Protein AF-0000000078754300 (afdb_homodimer)

pLDDT: mean 91.27, std 9.44, range [47.88, 98.75]

Secondary structure (DSSP, 8-state):
-EEEEEEE-SSS--TT---TTGGGSGGGHHHHHHHHHHHHTT-EEEEEEESS-SHHHHHHHHHH--SEEEEE---BTTBGGGHHHHHHHHHHTT--BSSS-HHHHHHHHSHHHHHHHHTTSS-B---EEEE-TT------TTPPSSEEEEESS--TTTT--GGGEE-SHHHHHHHHHHHHHHH-S-EEEEE---SEEEEEEEEESSSEEEPPPEEEEESSS-TTS-----HHHHH-HHHHHHHTEEEEE--S--HHHHHHHHHHHHHHHHHTT--EEEEEEEEE-TT--EEEEEEESS---STTSHHHHHHHHTT--HHHHHHHHHHHHHH---/-EEEEEEE-SSS--TT---TTGGGSGGGHHHHHHHHHHHHTT-EEEEEEESS-SHHHHHHHHHH--SEEEEE---BTTBGGGHHHHHHHHHHTT--BSSS-HHHHHHHHSHHHHHHHHTTSS-B---EEEE-TT------TTPPSSEEEEESS--TTTT--GGGEE-SHHHHHHHHHHHHHHH-S-EEEEE---SEEEEEEEEESSSEEEPPPEEEEESSS-TTS-----HHHHH-HHHHHHHTEEEEE--S--HHHHHHHHHHHHHHHHHTT--EEEEEEEEE-TT--EEEEEEESS---STTSHHHHHHHHTT--HHHHHHHHHHHHHH---

Foldseek 3Di:
DEEEEEAEDPDDQDPVNDCPVVCPDPVNQLVVQLCVLCVVVPYHYHYDYAEADCVSVLVCCVPVVGQEYADHYQDYNNHRLCSLVVQVVCVVSVHFYFFWHSQLSNQQLFQVSLCVLCVPDPAAAFDKDKAFQPRLPDDPPPHDDFKFKAFRRDDLQVLGDLLRGDGDSVSNSVSQNVCCVPVVGMMMIGHDDDAWKKKWKWFAAPDIDIFFIKTKDFDQADPPGDDDDHNCLRPPPVVCVVRVIDIDGDPDDDPVLVVVVRVSVVVSCVSSRIHGMKMWIWGQHPVSDIHTHGIGRNDRLRCPDDNNVRCVVVVQHSSNSSVSRRVRRSPDDD/DEEEEEAEDPDDQDPVNDCPVVCPDPVNQLVVQLCVLCVVVPYHYDYDYAEADCVVVLVCCVPVVGQEYADHYQDYNNHRLCVLVVQVVCVVSPHFYFFWHSQLSNQQLFQVSLCVLCVPDPAAAFDKDKAFQPRLPDDPPVHDDFKFKAFRRDDLQVLGDLLRGDGDSVSNSVSQNVCCVPVVGMMMIGHDDDAWKKKWKWFAAPDIDIFFIKTKDFDQADPVGDDDDHNCLRPPPVVCVVRVIDIDGDPDDDPVLRVVVSVSLVVSCVSSRIHGMKMWIWGQHPVSDIHTHGIGRNDRLRCPDDNNVRCVVVVQHSSNSSVSRRVRRSPDDD

Nearest PDB structures (foldseek):
  8evv-assembly2_D  TM=8.212E-01  e=8.063E-22  Pseudomonas aeruginosa PAO1
  8evv-assembly1_C  TM=7.917E-01  e=4.969E-22  Pseudomonas aeruginosa PAO1
  1ehi-assembly1_B  TM=7.468E-01  e=5.975E-23  Leuconostoc mesenteroides
  8evv-assembly2_B  TM=8.020E-01  e=4.954E-21  Pseudomonas aeruginosa PAO1
  8evv-assembly1_A  TM=7.473E-01  e=5.608E-22  Pseudomonas aeruginosa PAO1

Structure (mmCIF, N/CA/C/O backbone):
data_AF-0000000078754300-model_v1
#
loop_
_entity.id
_entity.type
_entity.pdbx_description
1 polymer 'D-alanine--D-alanine ligase domain protein'
#
loop_
_atom_site.group_PDB
_atom_site.id
_atom_site.type_symbol
_atom_site.label_atom_id
_atom_site.label_alt_id
_atom_site.label_comp_id
_atom_site.label_asym_id
_atom_site.label_entity_id
_atom_site.label_seq_id
_atom_site.pdbx_PDB_ins_code
_atom_site.Cartn_x
_atom_site.Cartn_y
_atom_site.Cartn_z
_atom_site.occupancy
_atom_site.B_iso_or_equiv
_atom_site.auth_seq_id
_atom_site.auth_comp_id
_atom_site.auth_asym_id
_atom_site.auth_atom_id
_atom_site.pdbx_PDB_model_num
ATOM 1 N N . MET A 1 1 ? -10.852 -25.344 11.32 1 97 1 MET A N 1
ATOM 2 C CA . MET A 1 1 ? -11.031 -23.906 11.156 1 97 1 MET A CA 1
ATOM 3 C C . MET A 1 1 ? -12.055 -23.625 10.062 1 97 1 MET A C 1
ATOM 5 O O . MET A 1 1 ? -12.234 -24.422 9.141 1 97 1 MET A O 1
ATOM 9 N N . ARG A 1 2 ? -12.773 -22.594 10.211 1 98.38 2 ARG A N 1
ATOM 10 C CA . ARG A 1 2 ? -13.562 -22.047 9.109 1 98.38 2 ARG A CA 1
ATOM 11 C C . ARG A 1 2 ? -12.695 -21.203 8.18 1 98.38 2 ARG A C 1
ATOM 13 O O . ARG A 1 2 ? -12.086 -20.219 8.609 1 98.38 2 ARG A O 1
ATOM 20 N N . VAL A 1 3 ? -12.648 -21.641 6.926 1 98.75 3 VAL A N 1
ATOM 21 C CA . VAL A 1 3 ? -11.836 -20.938 5.941 1 98.75 3 VAL A CA 1
ATOM 22 C C . VAL A 1 3 ? -12.734 -20.344 4.863 1 98.75 3 VAL A C 1
ATOM 24 O O . VAL A 1 3 ? -13.414 -21.062 4.141 1 98.75 3 VAL A O 1
ATOM 27 N N . LEU A 1 4 ? -12.742 -19.047 4.758 1 98.5 4 LEU A N 1
ATOM 28 C CA . LEU A 1 4 ? -13.469 -18.391 3.68 1 98.5 4 LEU A CA 1
ATOM 29 C C . LEU A 1 4 ? -12.625 -18.312 2.412 1 98.5 4 LEU A C 1
ATOM 31 O O . LEU A 1 4 ? -11.539 -17.734 2.418 1 98.5 4 LEU A O 1
ATOM 35 N N . VAL A 1 5 ? -13.078 -18.953 1.384 1 97.44 5 VAL A N 1
ATOM 36 C CA . VAL A 1 5 ? -12.43 -18.844 0.08 1 97.44 5 VAL A CA 1
ATOM 37 C C . VAL A 1 5 ? -13.062 -17.719 -0.72 1 97.44 5 VAL A C 1
ATOM 39 O O . VAL A 1 5 ? -14.172 -17.859 -1.241 1 97.44 5 VAL A O 1
ATOM 42 N N . ALA A 1 6 ? -12.359 -16.594 -0.814 1 96.69 6 ALA A N 1
ATOM 43 C CA . ALA A 1 6 ? -12.828 -15.438 -1.584 1 96.69 6 ALA A CA 1
ATOM 44 C C . ALA A 1 6 ? -12.25 -15.453 -2.996 1 96.69 6 ALA A C 1
ATOM 46 O O . ALA A 1 6 ? -11.031 -15.57 -3.172 1 96.69 6 ALA A O 1
ATOM 47 N N . PHE A 1 7 ? -13.086 -15.359 -3.99 1 93.56 7 PHE A N 1
ATOM 48 C CA . PHE A 1 7 ? -12.602 -15.508 -5.359 1 93.56 7 PHE A CA 1
ATOM 49 C C . PHE A 1 7 ? -13.352 -14.57 -6.301 1 93.56 7 PHE A C 1
ATOM 51 O O . PHE A 1 7 ? -14.414 -14.047 -5.949 1 93.56 7 PHE A O 1
ATOM 58 N N . ASP A 1 8 ? -12.734 -14.305 -7.508 1 88.94 8 ASP A N 1
ATOM 59 C CA . ASP A 1 8 ? -13.352 -13.469 -8.531 1 88.94 8 ASP A CA 1
ATOM 60 C C . ASP A 1 8 ? -14.562 -14.156 -9.148 1 88.94 8 ASP A C 1
ATOM 62 O O . ASP A 1 8 ? -14.508 -15.344 -9.477 1 88.94 8 ASP A O 1
ATOM 66 N N . PHE A 1 9 ? -15.625 -13.469 -9.234 1 75.44 9 PHE A N 1
ATOM 67 C CA . PHE A 1 9 ? -16.812 -14.023 -9.875 1 75.44 9 PHE A CA 1
ATOM 68 C C . PHE A 1 9 ? -17.172 -13.234 -11.125 1 75.44 9 PHE A C 1
ATOM 70 O O . PHE A 1 9 ? -17.219 -12 -11.094 1 75.44 9 PHE A O 1
ATOM 77 N N . PRO A 1 10 ? -17.062 -14.023 -12.195 1 62.69 10 PRO A N 1
ATOM 78 C CA . PRO A 1 10 ? -17.219 -13.344 -13.484 1 62.69 10 PRO A CA 1
ATOM 79 C C . PRO A 1 10 ? -18.609 -12.727 -13.664 1 62.69 10 PRO A C 1
ATOM 81 O O . PRO A 1 10 ? -18.797 -11.875 -14.531 1 62.69 10 PRO A O 1
ATOM 84 N N . THR A 1 11 ? -19.562 -13.305 -13.086 1 57.53 11 THR A N 1
ATOM 85 C CA . THR A 1 11 ? -20.922 -12.797 -13.25 1 57.53 11 THR A CA 1
ATOM 86 C C . THR A 1 11 ? -21.547 -12.5 -11.898 1 57.53 11 THR A C 1
ATOM 88 O O . THR A 1 11 ? -20.984 -12.844 -10.852 1 57.53 11 THR A O 1
ATOM 91 N N . ALA A 1 12 ? -22.641 -11.766 -12.039 1 54.41 12 ALA A N 1
ATOM 92 C CA . ALA A 1 12 ? -23.375 -11.445 -10.82 1 54.41 12 ALA A CA 1
ATOM 93 C C . ALA A 1 12 ? -23.625 -12.703 -9.992 1 54.41 12 ALA A C 1
ATOM 95 O O . ALA A 1 12 ? -23.844 -13.789 -10.539 1 54.41 12 ALA A O 1
ATOM 96 N N . LEU A 1 13 ? -23.297 -12.648 -8.719 1 55.66 13 LEU A N 1
ATOM 97 C CA . LEU A 1 13 ? -23.438 -13.734 -7.75 1 55.66 13 LEU A CA 1
ATOM 98 C C . LEU A 1 13 ? -24.719 -14.516 -8 1 55.66 13 LEU A C 1
ATOM 100 O O . LEU A 1 13 ? -25.766 -13.93 -8.266 1 55.66 13 LEU A O 1
ATOM 104 N N . PRO A 1 14 ? -24.641 -15.828 -8.117 1 53.88 14 PRO A N 1
ATOM 105 C CA . PRO A 1 14 ? -25.922 -16.547 -8.125 1 53.88 14 PRO A CA 1
ATOM 106 C C . PRO A 1 14 ? -26.781 -16.234 -6.906 1 53.88 14 PRO A C 1
ATOM 108 O O . PRO A 1 14 ? -26.25 -15.953 -5.828 1 53.88 14 PRO A O 1
ATOM 111 N N . LYS A 1 15 ? -28.016 -15.836 -7.184 1 53.75 15 LYS A N 1
ATOM 112 C CA . LYS A 1 15 ? -28.969 -15.398 -6.172 1 53.75 15 LYS A CA 1
ATOM 113 C C . LYS A 1 15 ? -28.938 -16.312 -4.953 1 53.75 15 LYS A C 1
ATOM 115 O O . LYS A 1 15 ? -29.125 -15.859 -3.824 1 53.75 15 LYS A O 1
ATOM 120 N N . ASN A 1 16 ? -28.641 -17.578 -5.113 1 48.78 16 ASN A N 1
ATOM 121 C CA . ASN A 1 16 ? -28.75 -18.484 -3.982 1 48.78 16 ASN A CA 1
ATOM 122 C C . ASN A 1 16 ? -27.391 -18.766 -3.359 1 48.78 16 ASN A C 1
ATOM 124 O O . ASN A 1 16 ? -27.281 -19.562 -2.422 1 48.78 16 ASN A O 1
ATOM 128 N N . GLY A 1 17 ? -26.359 -18.109 -3.824 1 55.56 17 GLY A N 1
ATOM 129 C CA . GLY A 1 17 ? -25.047 -18.328 -3.25 1 55.56 17 GLY A CA 1
ATOM 130 C C . GLY A 1 17 ? -24.469 -19.688 -3.602 1 55.56 17 GLY A C 1
ATOM 131 O O . GLY A 1 17 ? -23.438 -20.094 -3.047 1 55.56 17 GLY A O 1
ATOM 132 N N . ASP A 1 18 ? -25.109 -20.438 -4.363 1 59.78 18 ASP A N 1
ATOM 133 C CA . ASP A 1 18 ? -24.656 -21.781 -4.738 1 59.78 18 ASP A CA 1
ATOM 134 C C . ASP A 1 18 ? -23.672 -21.719 -5.91 1 59.78 18 ASP A C 1
ATOM 136 O O . ASP A 1 18 ? -24.062 -21.344 -7.023 1 59.78 18 ASP A O 1
ATOM 140 N N . TYR A 1 19 ? -22.406 -21.984 -5.582 1 63.97 19 TYR A N 1
ATOM 141 C CA . TYR A 1 19 ? -21.328 -21.875 -6.574 1 63.97 19 TYR A CA 1
ATOM 142 C C . TYR A 1 19 ? -21.078 -23.234 -7.238 1 63.97 19 TYR A C 1
ATOM 144 O O . TYR A 1 19 ? -20.234 -23.328 -8.125 1 63.97 19 TYR A O 1
ATOM 152 N N . ARG A 1 20 ? -21.922 -24.281 -7.004 1 62.94 20 ARG A N 1
ATOM 153 C CA . ARG A 1 20 ? -21.609 -25.656 -7.367 1 62.94 20 ARG A CA 1
ATOM 154 C C . ARG A 1 20 ? -21.547 -25.828 -8.883 1 62.94 20 ARG A C 1
ATOM 156 O O . ARG A 1 20 ? -20.672 -26.516 -9.398 1 62.94 20 ARG A O 1
ATOM 163 N N . SER A 1 21 ? -22.359 -25.156 -9.516 1 59.97 21 SER A N 1
ATOM 164 C CA . SER A 1 21 ? -22.391 -25.344 -10.961 1 59.97 21 SER A CA 1
ATOM 165 C C . SER A 1 21 ? -21.234 -24.609 -11.633 1 59.97 21 SER A C 1
ATOM 167 O O . SER A 1 21 ? -20.766 -25.016 -12.695 1 59.97 21 SER A O 1
ATOM 169 N N . LEU A 1 22 ? -20.734 -23.625 -10.969 1 64.38 22 LEU A N 1
ATOM 170 C CA . LEU A 1 22 ? -19.688 -22.812 -11.562 1 64.38 22 LEU A CA 1
ATOM 171 C C . LEU A 1 22 ? -18.312 -23.438 -11.328 1 64.38 22 LEU A C 1
ATOM 173 O O . LEU A 1 22 ? -17.406 -23.281 -12.156 1 64.38 22 LEU A O 1
ATOM 177 N N . LEU A 1 23 ? -18.234 -24.203 -10.414 1 69.25 23 LEU A N 1
ATOM 178 C CA . LEU A 1 23 ? -16.953 -24.781 -10 1 69.25 23 LEU A CA 1
ATOM 179 C C . LEU A 1 23 ? -16.484 -25.828 -10.992 1 69.25 23 LEU A C 1
ATOM 181 O O . LEU A 1 23 ? -15.312 -26.203 -11 1 69.25 23 LEU A O 1
ATOM 185 N N . HIS A 1 24 ? -17.328 -26.094 -11.867 1 64.06 24 HIS A N 1
ATOM 186 C CA . HIS A 1 24 ? -16.953 -27.141 -12.812 1 64.06 24 HIS A CA 1
ATOM 187 C C . HIS A 1 24 ? -16.375 -26.547 -14.094 1 64.06 24 HIS A C 1
ATOM 189 O O . HIS A 1 24 ? -15.766 -27.266 -14.898 1 64.06 24 HIS A O 1
ATOM 195 N N . ALA A 1 25 ? -16.531 -25.234 -14.172 1 65.56 25 ALA A N 1
ATOM 196 C CA . ALA A 1 25 ? -15.93 -24.594 -15.336 1 65.56 25 ALA A CA 1
ATOM 197 C C . ALA A 1 25 ? -14.43 -24.375 -15.133 1 65.56 25 ALA A C 1
ATOM 199 O O . ALA A 1 25 ? -13.969 -24.219 -14 1 65.56 25 ALA A O 1
ATOM 200 N N . GLU A 1 26 ? -13.672 -24.5 -16.25 1 65.06 26 GLU A N 1
ATOM 201 C CA . GLU A 1 26 ? -12.211 -24.438 -16.234 1 65.06 26 GLU A CA 1
ATOM 202 C C . GLU A 1 26 ? -11.742 -23.141 -15.547 1 65.06 26 GLU A C 1
ATOM 204 O O . GLU A 1 26 ? -10.719 -23.141 -14.852 1 65.06 26 GLU A O 1
ATOM 209 N N . ASP A 1 27 ? -12.5 -22.156 -15.688 1 69.06 27 ASP A N 1
ATOM 210 C CA . ASP A 1 27 ? -12.125 -20.859 -15.164 1 69.06 27 ASP A CA 1
ATOM 211 C C . ASP A 1 27 ? -12.156 -20.844 -13.633 1 69.06 27 ASP A C 1
ATOM 213 O O . ASP A 1 27 ? -11.547 -19.984 -13 1 69.06 27 ASP A O 1
ATOM 217 N N . TRP A 1 28 ? -12.734 -22.016 -13.133 1 80.75 28 TRP A N 1
ATOM 218 C CA . TRP A 1 28 ? -12.906 -22.016 -11.688 1 80.75 28 TRP A CA 1
ATOM 219 C C . TRP A 1 28 ? -12.023 -23.094 -11.039 1 80.75 28 TRP A C 1
ATOM 221 O O . TRP A 1 28 ? -12.188 -23.406 -9.859 1 80.75 28 TRP A O 1
ATOM 231 N N . ARG A 1 29 ? -11.148 -23.594 -11.766 1 85 29 ARG A N 1
ATOM 232 C CA . ARG A 1 29 ? -10.273 -24.672 -11.328 1 85 29 ARG A CA 1
ATOM 233 C C . ARG A 1 29 ? -9.5 -24.281 -10.078 1 85 29 ARG A C 1
ATOM 235 O O . ARG A 1 29 ? -9.43 -25.062 -9.117 1 85 29 ARG A O 1
ATOM 242 N N . PRO A 1 30 ? -8.914 -23.078 -10.039 1 89.5 30 PRO A N 1
ATOM 243 C CA . PRO A 1 30 ? -8.172 -22.734 -8.82 1 89.5 30 PRO A CA 1
ATOM 244 C C . PRO A 1 30 ? -9.055 -22.719 -7.574 1 89.5 30 PRO A C 1
ATOM 246 O O . PRO A 1 30 ? -8.648 -23.234 -6.527 1 89.5 30 PRO A O 1
ATOM 249 N N . THR A 1 31 ? -10.234 -22.172 -7.695 1 92.31 31 THR A N 1
ATOM 250 C CA . THR A 1 31 ? -11.164 -22.094 -6.574 1 92.31 31 THR A CA 1
ATOM 251 C C . THR A 1 31 ? -11.562 -23.484 -6.105 1 92.31 31 THR A C 1
ATOM 253 O O . THR A 1 31 ? -11.547 -23.781 -4.906 1 92.31 31 THR A O 1
ATOM 256 N N . ARG A 1 32 ? -11.898 -24.344 -7.051 1 92.38 32 ARG A N 1
ATOM 257 C CA . ARG A 1 32 ? -12.289 -25.719 -6.734 1 92.38 32 ARG A CA 1
ATOM 258 C C . ARG A 1 32 ? -11.141 -26.469 -6.059 1 92.38 32 ARG A C 1
ATOM 260 O O . ARG A 1 32 ? -11.344 -27.141 -5.047 1 92.38 32 ARG A O 1
ATOM 267 N N . ASN A 1 33 ? -9.945 -26.359 -6.633 1 96.06 33 ASN A N 1
ATOM 268 C CA . ASN A 1 33 ? -8.781 -27.047 -6.082 1 96.06 33 ASN A CA 1
ATOM 269 C C . ASN A 1 33 ? -8.516 -26.625 -4.641 1 96.06 33 ASN A C 1
ATOM 271 O O . ASN A 1 33 ? -8.266 -27.469 -3.777 1 96.06 33 ASN A O 1
ATOM 275 N N . VAL A 1 34 ? -8.602 -25.359 -4.348 1 97.31 34 VAL A N 1
ATOM 276 C CA . VAL A 1 34 ? -8.344 -24.828 -3.016 1 97.31 34 VAL A CA 1
ATOM 277 C C . VAL A 1 34 ? -9.43 -25.297 -2.049 1 97.31 34 VAL A C 1
ATOM 279 O O . VAL A 1 34 ? -9.133 -25.766 -0.949 1 97.31 34 VAL A O 1
ATOM 282 N N . MET A 1 35 ? -10.664 -25.156 -2.471 1 95.81 35 MET A N 1
ATOM 283 C CA . MET A 1 35 ? -11.789 -25.578 -1.637 1 95.81 35 MET A CA 1
ATOM 284 C C . MET A 1 35 ? -11.672 -27.047 -1.248 1 95.81 35 MET A C 1
ATOM 286 O O . MET A 1 35 ? -11.844 -27.391 -0.08 1 95.81 35 MET A O 1
ATOM 290 N N . GLU A 1 36 ? -11.391 -27.875 -2.227 1 96.94 36 GLU A N 1
ATOM 291 C CA . GLU A 1 36 ? -11.281 -29.312 -1.982 1 96.94 36 GLU A CA 1
ATOM 292 C C . GLU A 1 36 ? -10.117 -29.641 -1.048 1 96.94 36 GLU A C 1
ATOM 294 O O . GLU A 1 36 ? -10.234 -30.5 -0.171 1 96.94 36 GLU A O 1
ATOM 299 N N . ALA A 1 37 ? -8.984 -28.984 -1.273 1 98.44 37 ALA A N 1
ATOM 300 C CA . ALA A 1 37 ? -7.832 -29.188 -0.4 1 98.44 37 ALA A CA 1
ATOM 301 C C . ALA A 1 37 ? -8.164 -28.797 1.04 1 98.44 37 ALA A C 1
ATOM 303 O O . ALA A 1 37 ? -7.797 -29.516 1.979 1 98.44 37 ALA A O 1
ATOM 304 N N . ILE A 1 38 ? -8.828 -27.641 1.258 1 98.56 38 ILE A N 1
ATOM 305 C CA . ILE A 1 38 ? -9.219 -27.172 2.58 1 98.56 38 ILE A CA 1
ATOM 306 C C . ILE A 1 38 ? -10.109 -28.219 3.26 1 98.56 38 ILE A C 1
ATOM 308 O O . ILE A 1 38 ? -9.922 -28.516 4.441 1 98.56 38 ILE A O 1
ATOM 312 N N . ALA A 1 39 ? -11.016 -28.781 2.488 1 98.06 39 ALA A N 1
ATOM 313 C CA . ALA A 1 39 ? -11.898 -29.812 3.016 1 98.06 39 ALA A CA 1
ATOM 314 C C . ALA A 1 39 ? -11.125 -31.078 3.383 1 98.06 39 ALA A C 1
ATOM 316 O O . ALA A 1 39 ? -11.344 -31.656 4.445 1 98.06 39 ALA A O 1
ATOM 317 N N . ARG A 1 40 ? -10.242 -31.484 2.498 1 98.38 40 ARG A N 1
ATOM 318 C CA . ARG A 1 40 ? -9.453 -32.688 2.74 1 98.38 40 ARG A CA 1
ATOM 319 C C . ARG A 1 40 ? -8.586 -32.531 3.98 1 98.38 40 ARG A C 1
ATOM 321 O O . ARG A 1 40 ? -8.305 -33.531 4.676 1 98.38 40 ARG A O 1
ATOM 328 N N . LEU A 1 41 ? -8.203 -31.344 4.32 1 98.56 41 LEU A N 1
ATOM 329 C CA . LEU A 1 41 ? -7.359 -31.047 5.469 1 98.56 41 LEU A CA 1
ATOM 330 C C . LEU A 1 41 ? -8.18 -31.016 6.758 1 98.56 41 LEU A C 1
ATOM 332 O O . LEU A 1 41 ? -7.625 -30.875 7.848 1 98.56 41 LEU A O 1
ATOM 336 N N . GLY A 1 42 ? -9.484 -31.094 6.613 1 98.38 42 GLY A N 1
ATOM 337 C CA . GLY A 1 42 ? -10.359 -31.156 7.777 1 98.38 42 GLY A CA 1
ATOM 338 C C . GLY A 1 42 ? -10.914 -29.812 8.172 1 98.38 42 GLY A C 1
ATOM 339 O O . GLY A 1 42 ? -11.562 -29.672 9.219 1 98.38 42 GLY A O 1
ATOM 340 N N . HIS A 1 43 ? -10.688 -28.781 7.387 1 98.56 43 HIS A N 1
ATOM 341 C CA . HIS A 1 43 ? -11.273 -27.469 7.633 1 98.56 43 HIS A CA 1
ATOM 342 C C . HIS A 1 43 ? -12.648 -27.344 6.977 1 98.56 43 HIS A C 1
ATOM 344 O O . HIS A 1 43 ? -13.07 -28.234 6.242 1 98.56 43 HIS A O 1
ATOM 350 N N . GLU A 1 44 ? -13.383 -26.281 7.281 1 98.19 44 GLU A N 1
ATOM 351 C CA . GLU A 1 44 ? -14.688 -25.969 6.684 1 98.19 44 GLU A CA 1
ATOM 352 C C . GLU A 1 44 ? -14.578 -24.844 5.672 1 98.19 44 GLU A C 1
ATOM 354 O O . GLU A 1 44 ? -14.516 -23.672 6.047 1 98.19 44 GLU A O 1
ATOM 359 N N . PRO A 1 45 ? -14.625 -25.172 4.441 1 97.31 45 PRO A N 1
ATOM 360 C CA . PRO A 1 45 ? -14.578 -24.109 3.432 1 97.31 45 PRO A CA 1
ATOM 361 C C . PRO A 1 45 ? -15.906 -23.375 3.285 1 97.31 45 PRO A C 1
ATOM 363 O O . PRO A 1 45 ? -16.969 -24.016 3.25 1 97.31 45 PRO A O 1
ATOM 366 N N . ILE A 1 46 ? -15.883 -22.062 3.268 1 95.81 46 ILE A N 1
ATOM 367 C CA . ILE A 1 46 ? -16.984 -21.156 2.936 1 95.81 46 ILE A CA 1
ATOM 368 C C . ILE A 1 46 ? -16.656 -20.406 1.646 1 95.81 46 ILE A C 1
ATOM 370 O O . ILE A 1 46 ? -15.602 -19.797 1.524 1 95.81 46 ILE A O 1
ATOM 374 N N . LEU A 1 47 ? -17.531 -20.516 0.697 1 93.38 47 LEU A N 1
ATOM 375 C CA . LEU A 1 47 ? -17.266 -19.891 -0.592 1 93.38 47 LEU A CA 1
ATOM 376 C C . LEU A 1 47 ? -17.953 -18.531 -0.682 1 93.38 47 LEU A C 1
ATOM 378 O O . LEU A 1 47 ? -19.094 -18.375 -0.245 1 93.38 47 LEU A O 1
ATOM 382 N N . GLN A 1 48 ? -17.203 -17.531 -1.156 1 93.81 48 GLN A N 1
ATOM 383 C CA . GLN A 1 48 ? -17.766 -16.203 -1.407 1 93.81 48 GLN A CA 1
ATOM 384 C C . GLN A 1 48 ? -17.156 -15.57 -2.652 1 93.81 48 GLN A C 1
ATOM 386 O O . GLN A 1 48 ? -15.992 -15.164 -2.637 1 93.81 48 GLN A O 1
ATOM 391 N N . GLY A 1 49 ? -17.969 -15.492 -3.674 1 91.5 49 GLY A N 1
ATOM 392 C CA . GLY A 1 49 ? -17.547 -14.781 -4.871 1 91.5 49 GLY A CA 1
ATOM 393 C C . GLY A 1 49 ? -17.719 -13.281 -4.77 1 91.5 49 GLY A C 1
ATOM 394 O O . GLY A 1 49 ? -18.625 -12.797 -4.086 1 91.5 49 GLY A O 1
ATOM 395 N N . VAL A 1 50 ? -16.812 -12.516 -5.441 1 92.75 50 VAL A N 1
ATOM 396 C CA . VAL A 1 50 ? -16.891 -11.055 -5.512 1 92.75 50 VAL A CA 1
ATOM 397 C C . VAL A 1 50 ? -16.844 -10.609 -6.973 1 92.75 50 VAL A C 1
ATOM 399 O O . VAL A 1 50 ? -16.016 -11.086 -7.746 1 92.75 50 VAL A O 1
ATOM 402 N N . TYR A 1 51 ? -17.672 -9.758 -7.344 1 89.94 51 TYR A N 1
ATOM 403 C CA . TYR A 1 51 ? -17.672 -9.203 -8.695 1 89.94 51 TYR A CA 1
ATOM 404 C C . TYR A 1 51 ? -17.672 -7.68 -8.656 1 89.94 51 TYR A C 1
ATOM 406 O O . TYR A 1 51 ? -16.609 -7.051 -8.734 1 89.94 51 TYR A O 1
ATOM 414 N N . ASP A 1 52 ? -18.797 -7.066 -8.219 1 91.19 52 ASP A N 1
ATOM 415 C CA . ASP A 1 52 ? -18.859 -5.609 -8.266 1 91.19 52 ASP A CA 1
ATOM 416 C C . ASP A 1 52 ? -19.469 -5.039 -6.98 1 91.19 52 ASP A C 1
ATOM 418 O O . ASP A 1 52 ? -19.781 -3.85 -6.914 1 91.19 52 ASP A O 1
ATOM 422 N N . ASP A 1 53 ? -19.641 -5.926 -6 1 93.56 53 ASP A N 1
ATOM 423 C CA . ASP A 1 53 ? -20.203 -5.527 -4.715 1 93.56 53 ASP A CA 1
ATOM 424 C C . ASP A 1 53 ? -19.5 -6.234 -3.561 1 93.56 53 ASP A C 1
ATOM 426 O O . ASP A 1 53 ? -19.453 -7.469 -3.521 1 93.56 53 ASP A O 1
ATOM 430 N N . ILE A 1 54 ? -19.016 -5.461 -2.617 1 94.75 54 ILE A N 1
ATOM 431 C CA . ILE A 1 54 ? -18.234 -6.043 -1.528 1 94.75 54 ILE A CA 1
ATOM 432 C C . ILE A 1 54 ? -19.172 -6.418 -0.376 1 94.75 54 ILE A C 1
ATOM 434 O O . ILE A 1 54 ? -18.75 -7.109 0.559 1 94.75 54 ILE A O 1
ATOM 438 N N . LEU A 1 55 ? -20.406 -6.004 -0.362 1 94.44 55 LEU A N 1
ATOM 439 C CA . LEU A 1 55 ? -21.297 -6.148 0.786 1 94.44 55 LEU A CA 1
ATOM 440 C C . LEU A 1 55 ? -21.5 -7.621 1.125 1 94.44 55 LEU A C 1
ATOM 442 O O . LEU A 1 55 ? -21.469 -8.008 2.297 1 94.44 55 LEU A O 1
ATOM 446 N N . PRO A 1 56 ? -21.781 -8.5 0.072 1 93.69 56 PRO A N 1
ATOM 447 C CA . PRO A 1 56 ? -21.922 -9.914 0.415 1 93.69 56 PRO A CA 1
ATOM 448 C C . PRO A 1 56 ? -20.703 -10.477 1.121 1 93.69 56 PRO A C 1
ATOM 450 O O . PRO A 1 56 ? -20.828 -11.281 2.049 1 93.69 56 PRO A O 1
ATOM 453 N N . LEU A 1 57 ? -19.516 -10.078 0.683 1 95.69 57 LEU A N 1
ATOM 454 C CA . LEU A 1 57 ? -18.281 -10.516 1.317 1 95.69 57 LEU A CA 1
ATOM 455 C C . LEU A 1 57 ? -18.203 -10.031 2.762 1 95.69 57 LEU A C 1
ATOM 457 O O . LEU A 1 57 ? -17.875 -10.805 3.664 1 95.69 57 LEU A O 1
ATOM 461 N N . VAL A 1 58 ? -18.5 -8.758 2.996 1 96.5 58 VAL A N 1
ATOM 462 C CA . VAL A 1 58 ? -18.469 -8.156 4.324 1 96.5 58 VAL A CA 1
ATOM 463 C C . VAL A 1 58 ? -19.453 -8.883 5.242 1 96.5 58 VAL A C 1
ATOM 465 O O . VAL A 1 58 ? -19.109 -9.234 6.375 1 96.5 58 VAL A O 1
ATOM 468 N N . PHE A 1 59 ? -20.641 -9.148 4.715 1 95.12 59 PHE A N 1
ATOM 469 C CA . PHE A 1 59 ? -21.672 -9.797 5.512 1 95.12 59 PHE A CA 1
ATOM 470 C C . PHE A 1 59 ? -21.297 -11.234 5.836 1 95.12 59 PHE A C 1
ATOM 472 O O . PHE A 1 59 ? -21.516 -11.711 6.949 1 95.12 59 PHE A O 1
ATOM 479 N N . THR A 1 60 ? -20.75 -11.93 4.867 1 95.88 60 THR A N 1
ATOM 480 C CA . THR A 1 60 ? -20.328 -13.305 5.105 1 95.88 60 THR A CA 1
ATOM 481 C C . THR A 1 60 ? -19.266 -13.352 6.203 1 95.88 60 THR A C 1
ATOM 483 O O . THR A 1 60 ? -19.312 -14.211 7.09 1 95.88 60 THR A O 1
ATOM 486 N N . ILE A 1 61 ? -18.312 -12.414 6.199 1 97.44 61 ILE A N 1
ATOM 487 C CA . ILE A 1 61 ? -17.234 -12.391 7.18 1 97.44 61 ILE A CA 1
ATOM 488 C C . ILE A 1 61 ? -17.812 -12.086 8.562 1 97.44 61 ILE A C 1
ATOM 490 O O . ILE A 1 61 ? -17.438 -12.734 9.547 1 97.44 61 ILE A O 1
ATOM 494 N N . LYS A 1 62 ? -18.719 -11.188 8.633 1 95.5 62 LYS A N 1
ATOM 495 C CA . LYS A 1 62 ? -19.281 -10.781 9.914 1 95.5 62 LYS A CA 1
ATOM 496 C C . LYS A 1 62 ? -20.172 -11.883 10.492 1 95.5 62 LYS A C 1
ATOM 498 O O . LYS A 1 62 ? -20.219 -12.086 11.703 1 95.5 62 LYS A O 1
ATOM 503 N N . ARG A 1 63 ? -20.875 -12.531 9.656 1 95.88 63 ARG A N 1
ATOM 504 C CA . ARG A 1 63 ? -21.844 -13.531 10.094 1 95.88 63 ARG A CA 1
ATOM 505 C C . ARG A 1 63 ? -21.172 -14.859 10.398 1 95.88 63 ARG A C 1
ATOM 507 O O . ARG A 1 63 ? -21.438 -15.484 11.422 1 95.88 63 ARG A O 1
ATOM 514 N N . LYS A 1 64 ? -20.297 -15.297 9.477 1 97.12 64 LYS A N 1
ATOM 515 C CA . LYS A 1 64 ? -19.703 -16.625 9.586 1 97.12 64 LYS A CA 1
ATOM 516 C C . LYS A 1 64 ? -18.422 -16.594 10.422 1 97.12 64 LYS A C 1
ATOM 518 O O . LYS A 1 64 ? -17.969 -17.625 10.898 1 97.12 64 LYS A O 1
ATOM 523 N N . LYS A 1 65 ? -17.812 -15.422 10.562 1 97.5 65 LYS A N 1
ATOM 524 C CA . LYS A 1 65 ? -16.625 -15.219 11.383 1 97.5 65 LYS A CA 1
ATOM 525 C C . LYS A 1 65 ? -15.539 -16.234 11.047 1 97.5 65 LYS A C 1
ATOM 527 O O . LYS A 1 65 ? -15.055 -16.953 11.93 1 97.5 65 LYS A O 1
ATOM 532 N N . PRO A 1 66 ? -15.188 -16.328 9.781 1 98.44 66 PRO A N 1
ATOM 533 C CA . PRO A 1 66 ? -14.117 -17.266 9.43 1 98.44 66 PRO A CA 1
ATOM 534 C C . PRO A 1 66 ? -12.828 -17.016 10.211 1 98.44 66 PRO A C 1
ATOM 536 O O . PRO A 1 66 ? -12.547 -15.875 10.594 1 98.44 66 PRO A O 1
ATOM 539 N N . ASP A 1 67 ? -12.078 -18.094 10.43 1 98.25 67 ASP A N 1
ATOM 540 C CA . ASP A 1 67 ? -10.789 -17.984 11.094 1 98.25 67 ASP A CA 1
ATOM 541 C C . ASP A 1 67 ? -9.75 -17.344 10.188 1 98.25 67 ASP A C 1
ATOM 543 O O . ASP A 1 67 ? -8.797 -16.719 10.664 1 98.25 67 ASP A O 1
ATOM 547 N N . ILE A 1 68 ? -9.961 -17.5 8.883 1 98.62 68 ILE A N 1
ATOM 548 C CA . ILE A 1 68 ? -9.031 -16.953 7.902 1 98.62 68 ILE A CA 1
ATOM 549 C C . ILE A 1 68 ? -9.703 -16.906 6.531 1 98.62 68 ILE A C 1
ATOM 551 O O . ILE A 1 68 ? -10.617 -17.672 6.25 1 98.62 68 ILE A O 1
ATOM 555 N N . VAL A 1 69 ? -9.289 -15.961 5.742 1 98.69 69 VAL A N 1
ATOM 556 C CA . VAL A 1 69 ? -9.695 -15.883 4.344 1 98.69 69 VAL A CA 1
ATOM 557 C C . VAL A 1 69 ? -8.586 -16.438 3.449 1 98.69 69 VAL A C 1
ATOM 559 O O . VAL A 1 69 ? -7.43 -16 3.553 1 98.69 69 VAL A O 1
ATOM 562 N N . PHE A 1 70 ? -8.883 -17.422 2.656 1 98.62 70 PHE A N 1
ATOM 563 C CA . PHE A 1 70 ? -8.008 -17.75 1.532 1 98.62 70 PHE A CA 1
ATOM 564 C C . PHE A 1 70 ? -8.273 -16.812 0.354 1 98.62 70 PHE A C 1
ATOM 566 O O . PHE A 1 70 ? -9.281 -16.969 -0.349 1 98.62 70 PHE A O 1
ATOM 573 N N . ASN A 1 71 ? -7.371 -15.891 0.128 1 98.12 71 ASN A N 1
ATOM 574 C CA . ASN A 1 71 ? -7.582 -14.789 -0.804 1 98.12 71 ASN A CA 1
ATOM 575 C C . ASN A 1 71 ? -7.211 -15.18 -2.23 1 98.12 71 ASN A C 1
ATOM 577 O O . ASN A 1 71 ? -6.027 -15.281 -2.562 1 98.12 71 ASN A O 1
ATOM 581 N N . LEU A 1 72 ? -8.234 -15.375 -3.084 1 96.56 72 LEU A N 1
ATOM 582 C CA . LEU A 1 72 ? -8.039 -15.633 -4.508 1 96.56 72 LEU A CA 1
ATOM 583 C C . LEU A 1 72 ? -8.5 -14.445 -5.344 1 96.56 72 LEU A C 1
ATOM 585 O O . LEU A 1 72 ? -8.625 -14.555 -6.566 1 96.56 72 LEU A O 1
ATOM 589 N N . LEU A 1 73 ? -8.758 -13.32 -4.66 1 95.62 73 LEU A N 1
ATOM 590 C CA . LEU A 1 73 ? -9.281 -12.156 -5.355 1 95.62 73 LEU A CA 1
ATOM 591 C C . LEU A 1 73 ? -8.172 -11.43 -6.113 1 95.62 73 LEU A C 1
ATOM 593 O O . LEU A 1 73 ? -7.133 -11.109 -5.539 1 95.62 73 LEU A O 1
ATOM 597 N N . GLU A 1 74 ? -8.438 -11.148 -7.379 1 91.56 74 GLU A N 1
ATOM 598 C CA . GLU A 1 74 ? -7.469 -10.438 -8.211 1 91.56 74 GLU A CA 1
ATOM 599 C C . GLU A 1 74 ? -8.102 -9.219 -8.875 1 91.56 74 GLU A C 1
ATOM 601 O O . GLU A 1 74 ? -7.398 -8.375 -9.43 1 91.56 74 GLU A O 1
ATOM 606 N N . SER A 1 75 ? -9.438 -9.18 -8.797 1 89.19 75 SER A N 1
ATOM 607 C CA . SER A 1 75 ? -10.102 -8.109 -9.531 1 89.19 75 SER A CA 1
ATOM 608 C C . SER A 1 75 ? -11.414 -7.719 -8.867 1 89.19 75 SER A C 1
ATOM 610 O O . SER A 1 75 ? -11.992 -8.5 -8.109 1 89.19 75 SER A O 1
ATOM 612 N N . PHE A 1 76 ? -11.867 -6.574 -9.07 1 91.12 76 PHE A N 1
ATOM 613 C CA . PHE A 1 76 ? -13.164 -5.996 -8.734 1 91.12 76 PHE A CA 1
ATOM 614 C C . PHE A 1 76 ? -13.711 -5.195 -9.906 1 91.12 76 PHE A C 1
ATOM 616 O O . PHE A 1 76 ? -13.016 -4.348 -10.469 1 91.12 76 PHE A O 1
ATOM 623 N N . ARG A 1 77 ? -14.883 -5.551 -10.391 1 88.19 77 ARG A N 1
ATOM 624 C CA . ARG A 1 77 ? -15.461 -4.961 -11.594 1 88.19 77 ARG A CA 1
ATOM 625 C C . ARG A 1 77 ? -14.562 -5.188 -12.805 1 88.19 77 ARG A C 1
ATOM 627 O O . ARG A 1 77 ? -14.3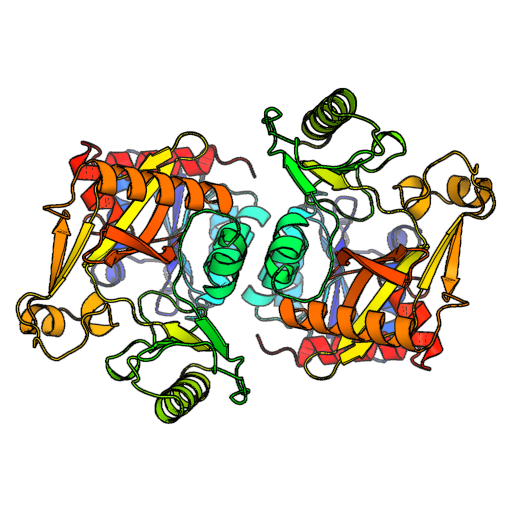98 -4.301 -13.648 1 88.19 77 ARG A O 1
ATOM 634 N N . GLN A 1 78 ? -13.852 -6.344 -12.727 1 81.06 78 GLN A N 1
ATOM 635 C CA . GLN A 1 78 ? -12.977 -6.801 -13.805 1 81.06 78 GLN A CA 1
ATOM 636 C C . GLN A 1 78 ? -11.758 -5.895 -13.945 1 81.06 78 GLN A C 1
ATOM 638 O O . GLN A 1 78 ? -11.164 -5.809 -15.023 1 81.06 78 GLN A O 1
ATOM 643 N N . LYS A 1 79 ? -11.531 -5.168 -12.906 1 85.25 79 LYS A N 1
ATOM 644 C CA . LYS A 1 79 ? -10.344 -4.32 -12.859 1 85.25 79 LYS A CA 1
ATOM 645 C C . LYS A 1 79 ? -9.367 -4.797 -11.789 1 85.25 79 LYS A C 1
ATOM 647 O O . LYS A 1 79 ? -9.75 -5.004 -10.641 1 85.25 79 LYS A O 1
ATOM 652 N N . ARG A 1 80 ? -8.125 -4.891 -12.133 1 87.06 80 ARG A N 1
ATOM 653 C CA . ARG A 1 80 ? -7.137 -5.535 -11.281 1 87.06 80 ARG A CA 1
ATOM 654 C C . ARG A 1 80 ? -6.523 -4.539 -10.305 1 87.06 80 ARG A C 1
ATOM 656 O O . ARG A 1 80 ? -5.926 -4.934 -9.297 1 87.06 80 ARG A O 1
ATOM 663 N N . HIS A 1 81 ? -6.688 -3.281 -10.578 1 86 81 HIS A N 1
ATOM 664 C CA . HIS A 1 81 ? -6.039 -2.285 -9.734 1 86 81 HIS A CA 1
ATOM 665 C C . HIS A 1 81 ? -6.695 -2.221 -8.359 1 86 81 HIS A C 1
ATOM 667 O O . HIS A 1 81 ? -6.156 -1.604 -7.438 1 86 81 HIS A O 1
ATOM 673 N N . TYR A 1 82 ? -7.82 -2.99 -8.125 1 92.25 82 TYR A N 1
ATOM 674 C CA . TYR A 1 82 ? -8.516 -2.979 -6.844 1 92.25 82 TYR A CA 1
ATOM 675 C C . TYR A 1 82 ? -8.016 -4.102 -5.941 1 92.25 82 TYR A C 1
ATOM 677 O O . TYR A 1 82 ? -8.484 -4.254 -4.812 1 92.25 82 TYR A O 1
ATOM 685 N N . GLU A 1 83 ? -7.059 -4.863 -6.422 1 94.5 83 GLU A N 1
ATOM 686 C CA . GLU A 1 83 ? -6.594 -6.02 -5.664 1 94.5 83 GLU A CA 1
ATOM 687 C C . GLU A 1 83 ? -6.105 -5.613 -4.277 1 94.5 83 GLU A C 1
ATOM 689 O O . GLU A 1 83 ? -6.453 -6.25 -3.279 1 94.5 83 GLU A O 1
ATOM 694 N N . GLY A 1 84 ? -5.277 -4.57 -4.195 1 95.81 84 GLY A N 1
ATOM 695 C CA . GLY A 1 84 ? -4.809 -4.082 -2.908 1 95.81 84 GLY A CA 1
ATOM 696 C C . GLY A 1 84 ? -5.934 -3.641 -1.99 1 95.81 84 GLY A C 1
ATOM 697 O O . GLY A 1 84 ? -5.898 -3.902 -0.786 1 95.81 84 GLY A O 1
ATOM 698 N N . ALA A 1 85 ? -6.93 -3.004 -2.602 1 96.62 85 ALA A N 1
ATOM 699 C CA . ALA A 1 85 ? -8.078 -2.537 -1.827 1 96.62 85 ALA A CA 1
ATOM 700 C C . ALA A 1 85 ? -8.875 -3.711 -1.271 1 96.62 85 ALA A C 1
ATOM 702 O O . ALA A 1 85 ? -9.398 -3.643 -0.156 1 96.62 85 ALA A O 1
ATOM 703 N N . LEU A 1 86 ? -8.992 -4.75 -2.027 1 97.44 86 LEU A N 1
ATOM 704 C CA . LEU A 1 86 ? -9.719 -5.93 -1.571 1 97.44 86 LEU A CA 1
ATOM 705 C C . LEU A 1 86 ? -9.023 -6.566 -0.374 1 97.44 86 LEU A C 1
ATOM 707 O O . LEU A 1 86 ? -9.672 -6.922 0.611 1 97.44 86 LEU A O 1
ATOM 711 N N . ALA A 1 87 ? -7.723 -6.699 -0.459 1 97.44 87 ALA A N 1
ATOM 712 C CA . ALA A 1 87 ? -6.973 -7.215 0.683 1 97.44 87 ALA A CA 1
ATOM 713 C C . ALA A 1 87 ? -7.074 -6.27 1.877 1 97.44 87 ALA A C 1
ATOM 715 O O . ALA A 1 87 ? -7.141 -6.715 3.025 1 97.44 87 ALA A O 1
ATOM 716 N N . GLY A 1 88 ? -7 -4.988 1.59 1 97.38 88 GLY A N 1
ATOM 717 C CA . GLY A 1 88 ? -7.164 -3.994 2.641 1 97.38 88 GLY A CA 1
ATOM 718 C C . GLY A 1 88 ? -8.484 -4.121 3.381 1 97.38 88 GLY A C 1
ATOM 719 O O . GLY A 1 88 ? -8.562 -3.822 4.574 1 97.38 88 GLY A O 1
ATOM 720 N N . LEU A 1 89 ? -9.523 -4.539 2.662 1 97.88 89 LEU A N 1
ATOM 721 C CA . LEU A 1 89 ? -10.82 -4.77 3.283 1 97.88 89 LEU A CA 1
ATOM 722 C C . LEU A 1 89 ? -10.719 -5.832 4.375 1 97.88 89 LEU A C 1
ATOM 724 O O . LEU A 1 89 ? -11.336 -5.699 5.434 1 97.88 89 LEU A O 1
ATOM 728 N N . PHE A 1 90 ? -9.945 -6.906 4.141 1 97.94 90 PHE A N 1
ATOM 729 C CA . PHE A 1 90 ? -9.75 -7.93 5.16 1 97.94 90 PHE A CA 1
ATOM 730 C C . PHE A 1 90 ? -9.062 -7.348 6.391 1 97.94 90 PHE A C 1
ATOM 732 O O . PHE A 1 90 ? -9.398 -7.699 7.52 1 97.94 90 PHE A O 1
ATOM 739 N N . ASP A 1 91 ? -8.094 -6.484 6.164 1 96.62 91 ASP A N 1
ATOM 740 C CA . ASP A 1 91 ? -7.422 -5.812 7.27 1 96.62 91 ASP A CA 1
ATOM 741 C C . ASP A 1 91 ? -8.414 -5.008 8.109 1 96.62 91 ASP A C 1
ATOM 743 O O . ASP A 1 91 ? -8.383 -5.066 9.344 1 96.62 91 ASP A O 1
ATOM 747 N N . LEU A 1 92 ? -9.234 -4.258 7.406 1 96.94 92 LEU A N 1
ATOM 748 C CA . LEU A 1 92 ? -10.195 -3.393 8.094 1 96.94 92 LEU A CA 1
ATOM 749 C C . LEU A 1 92 ? -11.227 -4.219 8.844 1 96.94 92 LEU A C 1
ATOM 751 O O . LEU A 1 92 ? -11.75 -3.777 9.867 1 96.94 92 LEU A O 1
ATOM 755 N N . LEU A 1 93 ? -11.508 -5.414 8.344 1 97.06 93 LEU A N 1
ATOM 756 C CA . LEU A 1 93 ? -12.469 -6.301 8.992 1 97.06 93 LEU A CA 1
ATOM 757 C C . LEU A 1 93 ? -11.789 -7.16 10.047 1 97.06 93 LEU A C 1
ATOM 759 O O . LEU A 1 93 ? -12.445 -7.938 10.742 1 97.06 93 LEU A O 1
ATOM 763 N N . GLN A 1 94 ? -10.508 -7.008 10.125 1 94.75 94 GLN A N 1
ATOM 764 C CA . GLN A 1 94 ? -9.695 -7.676 11.148 1 94.75 94 GLN A CA 1
ATOM 765 C C . GLN A 1 94 ? -9.797 -9.195 11.016 1 94.75 94 GLN A C 1
ATOM 767 O O . GLN A 1 94 ? -10.016 -9.891 12.008 1 94.75 94 GLN A O 1
ATOM 772 N N . VAL A 1 95 ? -9.711 -9.695 9.836 1 97.12 95 VAL A N 1
ATOM 773 C CA . VAL A 1 95 ? -9.664 -11.133 9.562 1 97.12 95 VAL A CA 1
ATOM 774 C C . VAL A 1 95 ? -8.359 -11.477 8.844 1 97.12 95 VAL A C 1
ATOM 776 O O . VAL A 1 95 ? -7.984 -10.812 7.875 1 97.12 95 VAL A O 1
ATOM 779 N N . PRO A 1 96 ? -7.613 -12.445 9.336 1 97.62 96 PRO A N 1
ATOM 780 C CA . PRO A 1 96 ? -6.398 -12.844 8.625 1 97.62 96 PRO A CA 1
ATOM 781 C C . PRO A 1 96 ? -6.684 -13.375 7.227 1 97.62 96 PRO A C 1
ATOM 783 O O . PRO A 1 96 ? -7.766 -13.914 6.977 1 97.62 96 PRO A O 1
ATOM 786 N N . TYR A 1 97 ? -5.742 -13.25 6.352 1 98.44 97 TYR A N 1
ATOM 787 C CA . TYR A 1 97 ? -5.902 -13.758 4.992 1 98.44 97 TYR A CA 1
ATOM 788 C C . TYR A 1 97 ? -4.57 -14.25 4.434 1 98.44 97 TYR A C 1
ATOM 790 O O . TYR A 1 97 ? -3.508 -13.875 4.93 1 98.44 97 TYR A O 1
ATOM 798 N N . THR A 1 98 ? -4.637 -15.086 3.471 1 98.44 98 THR A N 1
ATOM 799 C CA . THR A 1 98 ? -3.441 -15.68 2.879 1 98.44 98 THR A CA 1
ATOM 800 C C . THR A 1 98 ? -2.803 -14.711 1.882 1 98.44 98 THR A C 1
ATOM 802 O O . THR A 1 98 ? -3.471 -13.82 1.354 1 98.44 98 THR A O 1
ATOM 805 N N . GLY A 1 99 ? -1.451 -14.953 1.646 1 97.62 99 GLY A N 1
ATOM 806 C CA . GLY A 1 99 ? -0.734 -14.227 0.611 1 97.62 99 GLY A CA 1
ATOM 807 C C . GLY A 1 99 ? -0.135 -12.922 1.104 1 97.62 99 GLY A C 1
ATOM 808 O O . GLY A 1 99 ? 0.214 -12.805 2.279 1 97.62 99 GLY A O 1
ATOM 809 N N . CYS A 1 100 ? 0.028 -12.062 0.222 1 97.25 100 CYS A N 1
ATOM 810 C CA . CYS A 1 100 ? 0.736 -10.82 0.489 1 97.25 100 CYS A CA 1
ATOM 811 C C . CYS A 1 100 ? -0.205 -9.766 1.069 1 97.25 100 CYS A C 1
ATOM 813 O O . CYS A 1 100 ? -1.42 -9.844 0.88 1 97.25 100 CYS A O 1
ATOM 815 N N . SER A 1 101 ? 0.356 -8.789 1.749 1 95.5 101 SER A N 1
ATOM 816 C CA . SER A 1 101 ? -0.391 -7.707 2.373 1 95.5 101 SER A CA 1
ATOM 817 C C . SER A 1 101 ? -1.009 -6.785 1.324 1 95.5 101 SER A C 1
ATOM 819 O O . SER A 1 101 ? -0.619 -6.82 0.155 1 95.5 101 SER A O 1
ATOM 821 N N . ALA A 1 102 ? -1.961 -6.004 1.795 1 95.62 102 ALA A N 1
ATOM 822 C CA . ALA A 1 102 ? -2.57 -4.992 0.938 1 95.62 102 ALA A CA 1
ATOM 823 C C . ALA A 1 102 ? -1.514 -4.062 0.35 1 95.62 102 ALA A C 1
ATOM 825 O O . ALA A 1 102 ? -1.585 -3.695 -0.825 1 95.62 102 ALA A O 1
ATOM 826 N N . GLU A 1 103 ? -0.56 -3.676 1.097 1 93.56 103 GLU A N 1
ATOM 827 C CA . GLU A 1 103 ? 0.518 -2.795 0.658 1 93.56 103 GLU A CA 1
ATOM 828 C C . GLU A 1 103 ? 1.349 -3.445 -0.445 1 93.56 103 GLU A C 1
ATOM 830 O O . GLU A 1 103 ? 1.607 -2.83 -1.48 1 93.56 103 GLU A O 1
ATOM 835 N N . ALA A 1 104 ? 1.74 -4.652 -0.217 1 94.62 104 ALA A N 1
ATOM 836 C CA . ALA A 1 104 ? 2.564 -5.371 -1.186 1 94.62 104 ALA A CA 1
ATOM 837 C C . ALA A 1 104 ? 1.81 -5.582 -2.494 1 94.62 104 ALA A C 1
ATOM 839 O O . ALA A 1 104 ? 2.387 -5.453 -3.578 1 94.62 104 ALA A O 1
ATOM 840 N N . LEU A 1 105 ? 0.544 -5.945 -2.365 1 96.19 105 LEU A N 1
ATOM 841 C CA . LEU A 1 105 ? -0.277 -6.145 -3.555 1 96.19 105 LEU A CA 1
ATOM 842 C C . LEU A 1 105 ? -0.398 -4.852 -4.355 1 96.19 105 LEU A C 1
ATOM 844 O O . LEU A 1 105 ? -0.355 -4.871 -5.586 1 96.19 105 LEU A O 1
ATOM 848 N N . THR A 1 106 ? -0.529 -3.764 -3.656 1 94.06 106 THR A N 1
ATOM 849 C CA . THR A 1 106 ? -0.655 -2.455 -4.289 1 94.06 106 THR A CA 1
ATOM 850 C C . THR A 1 106 ? 0.631 -2.082 -5.02 1 94.06 106 THR A C 1
ATOM 852 O O . THR A 1 106 ? 0.594 -1.645 -6.172 1 94.06 106 THR A O 1
ATOM 855 N N . ILE A 1 107 ? 1.709 -2.316 -4.434 1 92.38 107 ILE A N 1
ATOM 856 C CA . ILE A 1 107 ? 3.012 -1.933 -4.965 1 92.38 107 ILE A CA 1
ATOM 857 C C . ILE A 1 107 ? 3.342 -2.789 -6.184 1 92.38 107 ILE A C 1
ATOM 859 O O . ILE A 1 107 ? 3.76 -2.27 -7.223 1 92.38 107 ILE A O 1
ATOM 863 N N . CYS A 1 108 ? 3.129 -4.043 -6.062 1 94.06 108 CYS A N 1
ATOM 864 C CA . CYS A 1 108 ? 3.568 -4.973 -7.098 1 94.06 108 CYS A CA 1
ATOM 865 C C . CYS A 1 108 ? 2.654 -4.902 -8.312 1 94.06 108 CYS A C 1
ATOM 867 O O . CYS A 1 108 ? 3.021 -5.359 -9.398 1 94.06 108 CYS A O 1
ATOM 869 N N . ARG A 1 109 ? 1.507 -4.344 -8.141 1 91.44 109 ARG A N 1
ATOM 870 C CA . ARG A 1 109 ? 0.607 -4.188 -9.273 1 91.44 109 ARG A CA 1
ATOM 871 C C . ARG A 1 109 ? 1.163 -3.184 -10.281 1 91.44 109 ARG A C 1
ATOM 873 O O . ARG A 1 109 ? 0.876 -3.27 -11.477 1 91.44 109 ARG A O 1
ATOM 880 N N . ASN A 1 110 ? 1.908 -2.299 -9.812 1 91.31 110 ASN A N 1
ATOM 881 C CA . ASN A 1 110 ? 2.582 -1.312 -10.648 1 91.31 110 ASN A CA 1
ATOM 882 C C . ASN A 1 110 ? 4.012 -1.731 -10.969 1 91.31 110 ASN A C 1
ATOM 884 O O . ASN A 1 110 ? 4.91 -1.587 -10.141 1 91.31 110 ASN A O 1
ATOM 888 N N . LYS A 1 111 ? 4.234 -2.156 -12.25 1 92.06 111 LYS A N 1
ATOM 889 C CA . LYS A 1 111 ? 5.527 -2.691 -12.672 1 92.06 111 LYS A CA 1
ATOM 890 C C . LYS A 1 111 ? 6.633 -1.653 -12.5 1 92.06 111 LYS A C 1
ATOM 892 O O . LYS A 1 111 ? 7.773 -2.002 -12.188 1 92.06 111 LYS A O 1
ATOM 897 N N . SER A 1 112 ? 6.266 -0.445 -12.664 1 89.69 112 SER A N 1
ATOM 898 C CA . SER A 1 112 ? 7.266 0.61 -12.523 1 89.69 112 SER A CA 1
ATOM 899 C C . SER A 1 112 ? 7.664 0.801 -11.062 1 89.69 112 SER A C 1
ATOM 901 O O . SER A 1 112 ? 8.844 0.98 -10.75 1 89.69 112 SER A O 1
ATOM 903 N N . TYR A 1 113 ? 6.719 0.76 -10.125 1 90.19 113 TYR A N 1
ATOM 904 C CA . TYR A 1 113 ? 7.035 0.878 -8.711 1 90.19 113 TYR A CA 1
ATOM 905 C C . TYR A 1 113 ? 7.938 -0.263 -8.258 1 90.19 113 TYR A C 1
ATOM 907 O O . TYR A 1 113 ? 8.891 -0.047 -7.504 1 90.19 113 TYR A O 1
ATOM 915 N N . THR A 1 114 ? 7.582 -1.44 -8.719 1 92.94 114 THR A N 1
ATOM 916 C CA . THR A 1 114 ? 8.391 -2.598 -8.359 1 92.94 114 THR A CA 1
ATOM 917 C C . THR A 1 114 ? 9.836 -2.404 -8.805 1 92.94 114 THR A C 1
ATOM 919 O O . THR A 1 114 ? 10.773 -2.619 -8.023 1 92.94 114 THR A O 1
ATOM 922 N N . LYS A 1 115 ? 10.016 -1.968 -10.008 1 90.81 115 LYS A N 1
ATOM 923 C CA . LYS A 1 115 ? 11.344 -1.752 -10.578 1 90.81 115 LYS A CA 1
ATOM 924 C C . LYS A 1 115 ? 12.102 -0.669 -9.812 1 90.81 115 LYS A C 1
ATOM 926 O O . LYS A 1 115 ? 13.281 -0.841 -9.484 1 90.81 115 LYS A O 1
ATOM 931 N N . LEU A 1 116 ? 11.43 0.373 -9.516 1 86.5 116 LEU A N 1
ATOM 932 C CA . LEU A 1 116 ? 12.07 1.501 -8.852 1 86.5 116 LEU A CA 1
ATOM 933 C C . LEU A 1 116 ? 12.477 1.136 -7.426 1 86.5 116 LEU A C 1
ATOM 935 O O . LEU A 1 116 ? 13.555 1.523 -6.961 1 86.5 116 LEU A O 1
ATOM 939 N N . LEU A 1 117 ? 11.664 0.384 -6.789 1 87.12 117 LEU A N 1
ATOM 940 C CA . LEU A 1 117 ? 11.945 0.001 -5.41 1 87.12 117 LEU A CA 1
ATOM 941 C C . LEU A 1 117 ? 13.133 -0.953 -5.34 1 87.12 117 LEU A C 1
ATOM 943 O O . LEU A 1 117 ? 13.867 -0.968 -4.348 1 87.12 117 LEU A O 1
ATOM 947 N N . LEU A 1 118 ? 13.344 -1.729 -6.41 1 86.62 118 LEU A N 1
ATOM 948 C CA . LEU A 1 118 ? 14.383 -2.754 -6.383 1 86.62 118 LEU A CA 1
ATOM 949 C C . LEU A 1 118 ? 15.648 -2.266 -7.086 1 86.62 118 LEU A C 1
ATOM 951 O O . LEU A 1 118 ? 16.641 -2.99 -7.152 1 86.62 118 LEU A O 1
ATOM 955 N N . ARG A 1 119 ? 15.648 -1.056 -7.516 1 80.62 119 ARG A N 1
ATOM 956 C CA . ARG A 1 119 ? 16.75 -0.522 -8.32 1 80.62 119 ARG A CA 1
ATOM 957 C C . ARG A 1 119 ? 18.031 -0.455 -7.504 1 80.62 119 ARG A C 1
ATOM 959 O O . ARG A 1 119 ? 19.125 -0.426 -8.07 1 80.62 119 ARG A O 1
ATOM 966 N N . HIS A 1 120 ? 17.906 -0.434 -6.207 1 73.62 120 HIS A N 1
ATOM 967 C CA . HIS A 1 120 ? 19.078 -0.286 -5.359 1 73.62 120 HIS A CA 1
ATOM 968 C C . HIS A 1 120 ? 19.672 -1.645 -4.988 1 73.62 120 HIS A C 1
ATOM 970 O O . HIS A 1 120 ? 20.703 -1.718 -4.316 1 73.62 120 HIS A O 1
ATOM 976 N N . THR A 1 121 ? 19 -2.598 -5.469 1 78.19 121 THR A N 1
ATOM 977 C CA . THR A 1 121 ? 19.5 -3.953 -5.273 1 78.19 121 THR A CA 1
ATOM 978 C C . THR A 1 121 ? 20.312 -4.41 -6.48 1 78.19 121 THR A C 1
ATOM 980 O O . THR A 1 121 ? 20.5 -3.646 -7.43 1 78.19 121 THR A O 1
ATOM 983 N N . LYS A 1 122 ? 20.859 -5.551 -6.398 1 81.38 122 LYS A N 1
ATOM 984 C CA . LYS A 1 122 ? 21.625 -6.125 -7.5 1 81.38 122 LYS A CA 1
ATOM 985 C C . LYS A 1 122 ? 20.703 -6.793 -8.523 1 81.38 122 LYS A C 1
ATOM 987 O O . LYS A 1 122 ? 21.172 -7.473 -9.438 1 81.38 122 LYS A O 1
ATOM 992 N N . ILE A 1 123 ? 19.484 -6.523 -8.344 1 91.19 123 ILE A N 1
ATOM 993 C CA . ILE A 1 123 ? 18.5 -7.129 -9.242 1 91.19 123 ILE A CA 1
ATOM 994 C C . ILE A 1 123 ? 18.422 -6.32 -10.531 1 91.19 123 ILE A C 1
ATOM 996 O O . ILE A 1 123 ? 18.219 -5.102 -10.5 1 91.19 123 ILE A O 1
ATOM 1000 N N . LYS A 1 124 ? 18.516 -6.977 -11.664 1 93.38 124 LYS A N 1
ATOM 1001 C CA . LYS A 1 124 ? 18.453 -6.316 -12.961 1 93.38 124 LYS A CA 1
ATOM 1002 C C . LYS A 1 124 ? 17.031 -6.352 -13.523 1 93.38 124 LYS A C 1
ATOM 1004 O O . LYS A 1 124 ? 16.344 -7.363 -13.406 1 93.38 124 LYS A O 1
ATOM 1009 N N . PHE A 1 125 ? 16.625 -5.254 -13.984 1 93.88 125 PHE A N 1
ATOM 1010 C CA . PHE A 1 125 ? 15.398 -5.109 -14.766 1 93.88 125 PHE A CA 1
ATOM 1011 C C . PHE A 1 125 ? 15.711 -4.551 -16.156 1 93.88 125 PHE A C 1
ATOM 1013 O O . PHE A 1 125 ? 16.688 -3.816 -16.328 1 93.88 125 PHE A O 1
ATOM 1020 N N . PRO A 1 126 ? 14.922 -4.93 -17.188 1 94.75 126 PRO A N 1
ATOM 1021 C CA . PRO A 1 126 ? 15.094 -4.195 -18.438 1 94.75 126 PRO A CA 1
ATOM 1022 C C . PRO A 1 126 ? 14.844 -2.697 -18.281 1 94.75 126 PRO A C 1
ATOM 1024 O O . PRO A 1 126 ? 13.945 -2.291 -17.547 1 94.75 126 PRO A O 1
ATOM 1027 N N . ARG A 1 127 ? 15.625 -1.917 -19.016 1 92.75 127 ARG A N 1
ATOM 1028 C CA . ARG A 1 127 ? 15.336 -0.487 -19.047 1 92.75 127 ARG A CA 1
ATOM 1029 C C . ARG A 1 127 ? 13.93 -0.227 -19.578 1 92.75 127 ARG A C 1
ATOM 1031 O O . ARG A 1 127 ? 13.477 -0.9 -20.5 1 92.75 127 ARG A O 1
ATOM 1038 N N . SER A 1 128 ? 13.242 0.723 -18.938 1 93.5 128 SER A N 1
ATOM 1039 C CA . SER A 1 128 ? 11.852 0.926 -19.312 1 93.5 128 SER A CA 1
ATOM 1040 C C . SER A 1 128 ? 11.453 2.395 -19.203 1 93.5 128 SER A C 1
ATOM 1042 O O . SER A 1 128 ? 12.133 3.174 -18.531 1 93.5 128 SER A O 1
ATOM 1044 N N . VAL A 1 129 ? 10.391 2.762 -19.906 1 91.06 129 VAL A N 1
ATOM 1045 C CA . VAL A 1 129 ? 9.781 4.086 -19.859 1 91.06 129 VAL A CA 1
ATOM 1046 C C . VAL A 1 129 ? 8.266 3.959 -19.719 1 91.06 129 VAL A C 1
ATOM 1048 O O . VAL A 1 129 ? 7.637 3.158 -20.422 1 91.06 129 VAL A O 1
ATOM 1051 N N . VAL A 1 130 ? 7.738 4.742 -18.75 1 90.88 130 VAL A N 1
ATOM 1052 C CA . VAL A 1 130 ? 6.297 4.742 -18.531 1 90.88 130 VAL A CA 1
ATOM 1053 C C . VAL A 1 130 ? 5.641 5.836 -19.375 1 90.88 130 VAL A C 1
ATOM 1055 O O . VAL A 1 130 ? 6.168 6.949 -19.469 1 90.88 130 VAL A O 1
ATOM 1058 N N . PHE A 1 131 ? 4.566 5.473 -20.016 1 90.06 131 PHE A N 1
ATOM 1059 C CA . PHE A 1 131 ? 3.721 6.426 -20.719 1 90.06 131 PHE A CA 1
ATOM 1060 C C . PHE A 1 131 ? 2.375 6.582 -20.031 1 90.06 131 PHE A C 1
ATOM 1062 O O . PHE A 1 131 ? 1.479 5.754 -20.203 1 90.06 131 PHE A O 1
ATOM 1069 N N . PRO A 1 132 ? 2.289 7.707 -19.297 1 84.44 132 PRO A N 1
ATOM 1070 C CA . PRO A 1 132 ? 0.966 7.938 -18.719 1 84.44 132 PRO A CA 1
ATOM 1071 C C . PRO A 1 132 ? -0.131 8.062 -19.766 1 84.44 132 PRO A C 1
ATOM 1073 O O . PRO A 1 132 ? 0.112 8.594 -20.859 1 84.44 132 PRO A O 1
ATOM 1076 N N . ARG A 1 133 ? -1.294 7.645 -19.438 1 82.88 133 ARG A N 1
ATOM 1077 C CA . ARG A 1 133 ? -2.424 7.688 -20.359 1 82.88 133 ARG A CA 1
ATOM 1078 C C . ARG A 1 133 ? -2.574 9.07 -20.969 1 82.88 133 ARG A C 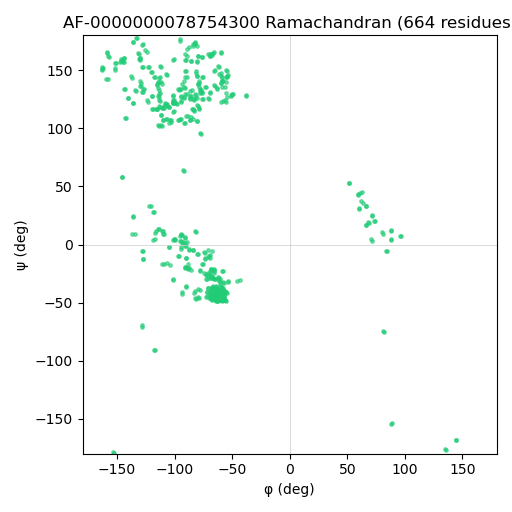1
ATOM 1080 O O . ARG A 1 133 ? -2.559 10.078 -20.266 1 82.88 133 ARG A O 1
ATOM 1087 N N . GLY A 1 134 ? -2.662 9.172 -22.203 1 78.25 134 GLY A N 1
ATOM 1088 C CA . GLY A 1 134 ? -2.863 10.406 -22.938 1 78.25 134 GLY A CA 1
ATOM 1089 C C . GLY A 1 134 ? -1.574 11.164 -23.203 1 78.25 134 GLY A C 1
ATOM 1090 O O . GLY A 1 134 ? -1.578 12.195 -23.875 1 78.25 134 GLY A O 1
ATOM 1091 N N . LYS A 1 135 ? -0.493 10.688 -22.656 1 79.75 135 LYS A N 1
ATOM 1092 C CA . LYS A 1 135 ? 0.791 11.352 -22.859 1 79.75 135 LYS A CA 1
ATOM 1093 C C . LYS A 1 135 ? 1.752 10.477 -23.656 1 79.75 135 LYS A C 1
ATOM 1095 O O . LYS A 1 135 ? 2.42 9.609 -23.078 1 79.75 135 LYS A O 1
ATOM 1100 N N . THR A 1 136 ? 1.855 10.844 -24.875 1 79.38 136 THR A N 1
ATOM 1101 C CA . THR A 1 136 ? 2.699 10.023 -25.734 1 79.38 136 THR A CA 1
ATOM 1102 C C . THR A 1 136 ? 4.023 10.719 -26.016 1 79.38 136 THR A C 1
ATOM 1104 O O . THR A 1 136 ? 4.91 10.148 -26.656 1 79.38 136 THR A O 1
ATOM 1107 N N . ASN A 1 137 ? 4.09 11.875 -25.484 1 73.5 137 ASN A N 1
ATOM 1108 C CA . ASN A 1 137 ? 5.281 12.664 -25.781 1 73.5 137 ASN A CA 1
ATOM 1109 C C . ASN A 1 137 ? 6.371 12.445 -24.734 1 73.5 137 ASN A C 1
ATOM 1111 O O . ASN A 1 137 ? 6.746 13.375 -24.016 1 73.5 137 ASN A O 1
ATOM 1115 N N . ARG A 1 138 ? 6.812 11.328 -24.656 1 77.88 138 ARG A N 1
ATOM 1116 C CA . ARG A 1 138 ? 7.906 11.016 -23.734 1 77.88 138 ARG A CA 1
ATOM 1117 C C . ARG A 1 138 ? 9.18 10.688 -24.516 1 77.88 138 ARG A C 1
ATOM 1119 O O . ARG A 1 138 ? 9.133 10.016 -25.547 1 77.88 138 ARG A O 1
ATOM 1126 N N . SER A 1 139 ? 10.25 11.227 -23.969 1 78.94 139 SER A N 1
ATOM 1127 C CA . SER A 1 139 ? 11.531 10.875 -24.578 1 78.94 139 SER A CA 1
ATOM 1128 C C . SER A 1 139 ? 11.898 9.422 -24.297 1 78.94 139 SER A C 1
ATOM 1130 O O . SER A 1 139 ? 11.797 8.961 -23.156 1 78.94 139 SER A O 1
ATOM 1132 N N . ILE A 1 140 ? 12.148 8.695 -25.344 1 86 140 ILE A N 1
ATOM 1133 C CA . ILE A 1 140 ? 12.555 7.297 -25.188 1 86 140 ILE A CA 1
ATOM 1134 C C . ILE A 1 140 ? 13.93 7.094 -25.828 1 86 140 ILE A C 1
ATOM 1136 O O . ILE A 1 140 ? 14.219 6.02 -26.359 1 86 140 ILE A O 1
ATOM 1140 N N . LYS A 1 141 ? 14.719 8.117 -25.75 1 81.88 141 LYS A N 1
ATOM 1141 C CA . LYS A 1 141 ? 16.031 8.102 -26.391 1 81.88 141 LYS A CA 1
ATOM 1142 C C . LYS A 1 141 ? 16.969 7.109 -25.719 1 81.88 141 LYS A C 1
ATOM 1144 O O . LYS A 1 141 ? 17.875 6.574 -26.344 1 81.88 141 LYS A O 1
ATOM 1149 N N . ASP A 1 142 ? 16.703 6.781 -24.531 1 85.69 142 ASP A N 1
ATOM 1150 C CA . ASP A 1 142 ? 17.609 5.922 -23.781 1 85.69 142 ASP A CA 1
ATOM 1151 C C . ASP A 1 142 ? 17.188 4.461 -23.875 1 85.69 142 ASP A C 1
ATOM 1153 O O . ASP A 1 142 ? 17.875 3.574 -23.359 1 85.69 142 ASP A O 1
ATOM 1157 N N . LEU A 1 143 ? 16.109 4.215 -24.5 1 92.44 143 LEU A N 1
ATOM 1158 C CA . LEU A 1 143 ? 15.672 2.834 -24.672 1 92.44 143 LEU A CA 1
ATOM 1159 C C . LEU A 1 143 ? 16.328 2.191 -25.875 1 92.44 143 LEU A C 1
ATOM 1161 O O . LEU A 1 143 ? 16.391 2.797 -26.953 1 92.44 143 LEU A O 1
ATOM 1165 N N . LYS A 1 144 ? 16.812 1.055 -25.719 1 94.69 144 LYS A N 1
ATOM 1166 C CA . LYS A 1 144 ? 17.344 0.271 -26.844 1 94.69 144 LYS A CA 1
ATOM 1167 C C . LYS A 1 144 ? 16.25 -0.613 -27.453 1 94.69 144 LYS A C 1
ATOM 1169 O O . LYS A 1 144 ? 15.617 -1.396 -26.75 1 94.69 144 LYS A O 1
ATOM 1174 N N . PHE A 1 145 ? 16.156 -0.508 -28.734 1 95.56 145 PHE A N 1
ATOM 1175 C CA . PHE A 1 145 ? 15.148 -1.303 -29.438 1 95.56 145 PHE A CA 1
ATOM 1176 C C . PHE A 1 145 ? 15.727 -2.643 -29.875 1 95.56 145 PHE A C 1
ATOM 1178 O O . PHE A 1 145 ? 16.938 -2.758 -30.109 1 95.56 145 PHE A O 1
ATOM 1185 N N . PRO A 1 146 ? 14.891 -3.723 -29.953 1 96.56 146 PRO A N 1
ATOM 1186 C CA . PRO A 1 146 ? 13.43 -3.699 -29.828 1 96.56 146 PRO A CA 1
ATOM 1187 C C . PRO A 1 146 ? 12.961 -3.631 -28.375 1 96.56 146 PRO A C 1
ATOM 1189 O O . PRO A 1 146 ? 13.742 -3.904 -27.453 1 96.56 146 PRO A O 1
ATOM 1192 N N . VAL A 1 147 ? 11.656 -3.225 -28.234 1 97 147 VAL A N 1
ATOM 1193 C CA . VAL A 1 147 ? 11.062 -3.137 -26.891 1 97 147 VAL A CA 1
ATOM 1194 C C . VAL A 1 147 ? 9.727 -3.871 -26.875 1 97 147 VAL A C 1
ATOM 1196 O O . VAL A 1 147 ? 9.172 -4.191 -27.922 1 97 147 VAL A O 1
ATOM 1199 N N . ILE A 1 148 ? 9.281 -4.223 -25.688 1 96.94 148 ILE A N 1
ATOM 1200 C CA . ILE A 1 148 ? 7.934 -4.727 -25.438 1 96.94 148 ILE A CA 1
ATOM 1201 C C . ILE A 1 148 ? 7.066 -3.615 -24.844 1 96.94 148 ILE A C 1
ATOM 1203 O O . ILE A 1 148 ? 7.426 -3.006 -23.828 1 96.94 148 ILE A O 1
ATOM 1207 N N . VAL A 1 149 ? 5.973 -3.369 -25.5 1 96.06 149 VAL A N 1
ATOM 1208 C CA . VAL A 1 149 ? 5.012 -2.4 -24.984 1 96.06 149 VAL A CA 1
ATOM 1209 C C . VAL A 1 149 ? 3.846 -3.133 -24.328 1 96.06 149 VAL A C 1
ATOM 1211 O O . VAL A 1 149 ? 3.176 -3.947 -24.953 1 96.06 149 VAL A O 1
ATOM 1214 N N . LYS A 1 150 ? 3.658 -2.818 -23.062 1 94.62 150 LYS A N 1
ATOM 1215 C CA . LYS A 1 150 ? 2.641 -3.543 -22.312 1 94.62 150 LYS A CA 1
ATOM 1216 C C . LYS A 1 150 ? 1.945 -2.631 -21.312 1 94.62 150 LYS A C 1
ATOM 1218 O O . LYS A 1 150 ? 2.453 -1.554 -20.984 1 94.62 150 LYS A O 1
ATOM 1223 N N . PRO A 1 151 ? 0.683 -3.033 -20.922 1 92.06 151 PRO A N 1
ATOM 1224 C CA . PRO A 1 151 ? 0.04 -2.26 -19.859 1 92.06 151 PRO A CA 1
ATOM 1225 C C . PRO A 1 151 ? 0.857 -2.24 -18.562 1 92.06 151 PRO A C 1
ATOM 1227 O O . PRO A 1 151 ? 1.434 -3.26 -18.172 1 92.06 151 PRO A O 1
ATOM 1230 N N . LEU A 1 152 ? 0.889 -1.126 -17.906 1 89.88 152 LEU A N 1
ATOM 1231 C CA . LEU A 1 152 ? 1.691 -0.949 -16.703 1 89.88 152 LEU A CA 1
ATOM 1232 C C . LEU A 1 152 ? 1.144 -1.791 -15.555 1 89.88 152 LEU A C 1
ATOM 1234 O O . LEU A 1 152 ? 1.908 -2.416 -14.82 1 89.88 152 LEU A O 1
ATOM 1238 N N . GLY A 1 153 ? -0.158 -1.871 -15.414 1 86.94 153 GLY A N 1
ATOM 1239 C CA . GLY A 1 153 ? -0.723 -2.393 -14.18 1 86.94 153 GLY A CA 1
ATOM 1240 C C . GLY A 1 153 ? -1.549 -3.648 -14.383 1 86.94 153 GLY A C 1
ATOM 1241 O O . GLY A 1 153 ? -2.205 -4.125 -13.453 1 86.94 153 GLY A O 1
ATOM 1242 N N . LEU A 1 154 ? -1.61 -4.172 -15.57 1 84.5 154 LEU A N 1
ATOM 1243 C CA . LEU A 1 154 ? -2.365 -5.398 -15.805 1 84.5 154 LEU A CA 1
ATOM 1244 C C . LEU A 1 154 ? -1.483 -6.629 -15.602 1 84.5 154 LEU A C 1
ATOM 1246 O O . LEU A 1 154 ? -0.271 -6.5 -15.414 1 84.5 154 LEU A O 1
ATOM 1250 N N . GLU A 1 155 ? -2.135 -7.758 -15.438 1 82.75 155 GLU A N 1
ATOM 1251 C CA . GLU A 1 155 ? -1.448 -9.016 -15.164 1 82.75 155 GLU A CA 1
ATOM 1252 C C . GLU A 1 155 ? -1.873 -10.102 -16.141 1 82.75 155 GLU A C 1
ATOM 1254 O O . GLU A 1 155 ? -2.689 -9.859 -17.031 1 82.75 155 GLU A O 1
ATOM 1259 N N . GLY A 1 156 ? -1.169 -11.25 -16.062 1 83.31 156 GLY A N 1
ATOM 1260 C CA . GLY A 1 156 ? -1.545 -12.391 -16.875 1 83.31 156 GLY A CA 1
ATOM 1261 C C . GLY A 1 156 ? -1.362 -12.156 -18.359 1 83.31 156 GLY A C 1
ATOM 1262 O O . GLY A 1 156 ? -2.064 -12.742 -19.188 1 83.31 156 GLY A O 1
ATOM 1263 N N . SER A 1 157 ? -0.603 -11.148 -18.719 1 85.44 157 SER A N 1
ATOM 1264 C CA . SER A 1 157 ? -0.311 -10.781 -20.094 1 85.44 157 SER A CA 1
ATOM 1265 C C . SER A 1 157 ? -1.517 -10.133 -20.766 1 85.44 157 SER A C 1
ATOM 1267 O O . SER A 1 157 ? -1.629 -10.133 -22 1 85.44 157 SER A O 1
ATOM 1269 N N . ASP A 1 158 ? -2.416 -9.633 -19.906 1 85.56 158 ASP A N 1
ATOM 1270 C CA . ASP A 1 158 ? -3.477 -8.805 -20.469 1 85.56 158 ASP A CA 1
ATOM 1271 C C . ASP A 1 158 ? -2.898 -7.652 -21.281 1 85.56 158 ASP A C 1
ATOM 1273 O O . ASP A 1 158 ? -2.021 -6.93 -20.812 1 85.56 158 ASP A O 1
ATOM 1277 N N . GLY A 1 159 ? -3.287 -7.598 -22.516 1 87.62 159 GLY A N 1
ATOM 1278 C CA . GLY A 1 159 ? -2.838 -6.52 -23.391 1 87.62 159 GLY A CA 1
ATOM 1279 C C . GLY A 1 159 ? -1.53 -6.824 -24.094 1 87.62 159 GLY A C 1
ATOM 1280 O O . GLY A 1 159 ? -0.995 -5.98 -24.812 1 87.62 159 GLY A O 1
ATOM 1281 N N . ILE A 1 160 ? -1.039 -8.008 -23.906 1 90.69 160 ILE A N 1
ATOM 1282 C CA . ILE A 1 160 ? 0.223 -8.367 -24.531 1 90.69 160 ILE A CA 1
ATOM 1283 C C . ILE A 1 160 ? -0.038 -9.336 -25.688 1 90.69 160 ILE A C 1
ATOM 1285 O O . ILE A 1 160 ? -0.631 -10.398 -25.484 1 90.69 160 ILE A O 1
ATOM 1289 N N . SER A 1 161 ? 0.324 -8.945 -26.859 1 91.25 161 SER A N 1
ATOM 1290 C CA . SER A 1 161 ? 0.294 -9.734 -28.094 1 91.25 161 SER A CA 1
ATOM 1291 C C . SER A 1 161 ? 1.608 -9.609 -28.859 1 91.25 161 SER A C 1
ATOM 1293 O O . SER A 1 161 ? 2.537 -8.938 -28.406 1 91.25 161 SER A O 1
ATOM 1295 N N . GLN A 1 162 ? 1.666 -10.328 -29.938 1 88.88 162 GLN A N 1
ATOM 1296 C CA . GLN A 1 162 ? 2.867 -10.219 -30.75 1 88.88 162 GLN A CA 1
ATOM 1297 C C . GLN A 1 162 ? 3.098 -8.781 -31.203 1 88.88 162 GLN A C 1
ATOM 1299 O O . GLN A 1 162 ? 4.238 -8.367 -31.422 1 88.88 162 GLN A O 1
ATOM 1304 N N . ALA A 1 163 ? 2.074 -7.992 -31.234 1 90.75 163 ALA A N 1
ATOM 1305 C CA . ALA A 1 163 ? 2.158 -6.59 -31.641 1 90.75 163 ALA A CA 1
ATOM 1306 C C . ALA A 1 163 ? 2.83 -5.75 -30.562 1 90.75 163 ALA A C 1
ATOM 1308 O O . ALA A 1 163 ? 3.219 -4.605 -30.797 1 90.75 163 ALA A O 1
ATOM 1309 N N . SER A 1 164 ? 2.994 -6.344 -29.422 1 94.44 164 SER A N 1
ATOM 1310 C CA . SER A 1 164 ? 3.633 -5.629 -28.312 1 94.44 164 SER A CA 1
ATOM 1311 C C . SER A 1 164 ? 5.137 -5.508 -28.531 1 94.44 164 SER A C 1
ATOM 1313 O O . SER A 1 164 ? 5.797 -4.684 -27.891 1 94.44 164 SER A O 1
ATOM 1315 N N . PHE A 1 165 ? 5.617 -6.422 -29.312 1 95.25 165 PHE A N 1
ATOM 1316 C CA . PHE A 1 165 ? 7.02 -6.34 -29.719 1 95.25 165 PHE A CA 1
ATOM 1317 C C . PHE A 1 165 ? 7.207 -5.324 -30.828 1 95.25 165 PHE A C 1
ATOM 1319 O O . PHE A 1 165 ? 6.695 -5.508 -31.938 1 95.25 165 PHE A O 1
ATOM 1326 N N . VAL A 1 166 ? 7.973 -4.312 -30.547 1 96.12 166 VAL A N 1
ATOM 1327 C CA . VAL A 1 166 ? 8.102 -3.246 -31.531 1 96.12 166 VAL A CA 1
ATOM 1328 C C . VAL A 1 166 ? 9.578 -2.959 -31.797 1 96.12 166 VAL A C 1
ATOM 1330 O O . VAL A 1 166 ? 10.398 -3.018 -30.875 1 96.12 166 VAL A O 1
ATOM 1333 N N . ALA A 1 167 ? 9.906 -2.473 -32.969 1 95.06 167 ALA A N 1
ATOM 1334 C CA . ALA A 1 167 ? 11.289 -2.441 -33.406 1 95.06 167 ALA A CA 1
ATOM 1335 C C . ALA A 1 167 ? 11.852 -1.025 -33.375 1 95.06 167 ALA A C 1
ATOM 1337 O O . ALA A 1 167 ? 13.07 -0.832 -33.438 1 95.06 167 ALA A O 1
ATOM 1338 N N . ASP A 1 168 ? 10.961 -0.024 -33.281 1 94.56 168 ASP A N 1
ATOM 1339 C CA . ASP A 1 168 ? 11.461 1.346 -33.344 1 94.56 168 ASP A CA 1
ATOM 1340 C C . ASP A 1 168 ? 10.531 2.299 -32.594 1 94.56 168 ASP A C 1
ATOM 1342 O O . ASP A 1 168 ? 9.508 1.876 -32.062 1 94.56 168 ASP A O 1
ATOM 1346 N N . GLU A 1 169 ? 10.953 3.547 -32.656 1 93.94 169 GLU A N 1
ATOM 1347 C CA . GLU A 1 169 ? 10.266 4.559 -31.844 1 93.94 169 GLU A CA 1
ATOM 1348 C C . GLU A 1 169 ? 8.852 4.801 -32.375 1 93.94 169 GLU A C 1
ATOM 1350 O O . GLU A 1 169 ? 7.91 4.949 -31.578 1 93.94 169 GLU A O 1
ATOM 1355 N N . ALA A 1 170 ? 8.711 4.875 -33.656 1 94.5 170 ALA A N 1
ATOM 1356 C CA . ALA A 1 170 ? 7.398 5.141 -34.25 1 94.5 170 ALA A CA 1
ATOM 1357 C C . ALA A 1 170 ? 6.402 4.043 -33.875 1 94.5 170 ALA A C 1
ATOM 1359 O O . ALA A 1 170 ? 5.266 4.324 -33.5 1 94.5 170 ALA A O 1
ATOM 1360 N N . ALA A 1 171 ? 6.871 2.848 -34 1 95.56 171 ALA A N 1
ATOM 1361 C CA . ALA A 1 171 ? 6.027 1.706 -33.656 1 95.56 171 ALA A CA 1
ATOM 1362 C C . ALA A 1 171 ? 5.703 1.688 -32.156 1 95.56 171 ALA A C 1
ATOM 1364 O O . ALA A 1 171 ? 4.605 1.287 -31.766 1 95.56 171 ALA A O 1
ATOM 1365 N N . CYS A 1 172 ? 6.625 2.047 -31.375 1 95.88 172 CYS A N 1
ATOM 1366 C CA . CYS A 1 172 ? 6.434 2.115 -29.938 1 95.88 172 CYS A CA 1
ATOM 1367 C C . CYS A 1 172 ? 5.32 3.092 -29.578 1 95.88 172 CYS A C 1
ATOM 1369 O O . CYS A 1 172 ? 4.398 2.744 -28.828 1 95.88 172 CYS A O 1
ATOM 1371 N N . ILE A 1 173 ? 5.391 4.211 -30.156 1 94.56 173 ILE A N 1
ATOM 1372 C CA . ILE A 1 173 ? 4.418 5.258 -29.875 1 94.56 173 ILE A CA 1
ATOM 1373 C C . ILE A 1 173 ? 3.031 4.824 -30.328 1 94.56 173 ILE A C 1
ATOM 1375 O O . ILE A 1 173 ? 2.037 5.047 -29.641 1 94.56 173 ILE A O 1
ATOM 1379 N N . GLU A 1 174 ? 2.979 4.219 -31.469 1 94.88 174 GLU A N 1
ATOM 1380 C CA . GLU A 1 174 ? 1.704 3.73 -31.984 1 94.88 174 GLU A CA 1
ATOM 1381 C C . GLU A 1 174 ? 1.095 2.686 -31.047 1 94.88 174 GLU A C 1
ATOM 1383 O O . GLU A 1 174 ? -0.11 2.707 -30.797 1 94.88 174 GLU A O 1
ATOM 1388 N N . ARG A 1 175 ? 1.897 1.792 -30.578 1 95.12 175 ARG A N 1
ATOM 1389 C CA . ARG A 1 175 ? 1.411 0.754 -29.672 1 95.12 175 ARG A CA 1
ATOM 1390 C C . ARG A 1 175 ? 0.957 1.353 -28.344 1 95.12 175 ARG A C 1
ATOM 1392 O O . ARG A 1 175 ? -0.032 0.903 -27.766 1 95.12 175 ARG A O 1
ATOM 1399 N N . VAL A 1 176 ? 1.659 2.303 -27.859 1 95.06 176 VAL A N 1
ATOM 1400 C CA . VAL A 1 176 ? 1.292 3.002 -26.641 1 95.06 176 VAL A CA 1
ATOM 1401 C C . VAL A 1 176 ? -0.091 3.631 -26.797 1 95.06 176 VAL A C 1
ATOM 1403 O O . VAL A 1 176 ? -0.95 3.482 -25.922 1 95.06 176 VAL A O 1
ATOM 1406 N N . LYS A 1 177 ? -0.275 4.273 -27.906 1 94.25 177 LYS A N 1
ATOM 1407 C CA . LYS A 1 177 ? -1.567 4.898 -28.188 1 94.25 177 LYS A CA 1
ATOM 1408 C C . LYS A 1 177 ? -2.688 3.861 -28.188 1 94.25 177 LYS A C 1
ATOM 1410 O O . LYS A 1 177 ? -3.758 4.094 -27.625 1 94.25 177 LYS A O 1
ATOM 1415 N N . THR A 1 178 ? -2.398 2.777 -28.812 1 93.38 178 THR A N 1
ATOM 1416 C CA . THR A 1 178 ? -3.377 1.699 -28.891 1 93.38 178 THR A CA 1
ATOM 1417 C C . THR A 1 178 ? -3.76 1.205 -27.5 1 93.38 178 THR A C 1
ATOM 1419 O O . THR A 1 178 ? -4.938 0.988 -27.219 1 93.38 178 THR A O 1
ATOM 1422 N N . LEU A 1 179 ? -2.82 1.057 -26.641 1 92.19 179 LEU A N 1
ATOM 1423 C CA . LEU A 1 179 ? -3.082 0.583 -25.281 1 92.19 179 LEU A CA 1
ATOM 1424 C C . LEU A 1 179 ? -3.881 1.613 -24.5 1 92.19 179 LEU A C 1
ATOM 1426 O O . LEU A 1 179 ? -4.793 1.256 -23.75 1 92.19 179 LEU A O 1
ATOM 1430 N N . HIS A 1 180 ? -3.463 2.855 -24.641 1 91.06 180 HIS A N 1
ATOM 1431 C CA . HIS A 1 180 ? -4.168 3.932 -23.953 1 91.06 180 HIS A CA 1
ATOM 1432 C C . HIS A 1 180 ? -5.641 3.963 -24.344 1 91.06 180 HIS A C 1
ATOM 1434 O O . HIS A 1 180 ? -6.512 4.152 -23.5 1 91.06 180 HIS A O 1
ATOM 1440 N N . GLU A 1 181 ? -5.898 3.787 -25.562 1 89.94 181 GLU A N 1
ATOM 1441 C CA . GLU A 1 181 ? -7.254 3.896 -26.078 1 89.94 181 GLU A CA 1
ATOM 1442 C C . GLU A 1 181 ? -8.07 2.646 -25.766 1 89.94 181 GLU A C 1
ATOM 1444 O O . GLU A 1 181 ? -9.258 2.738 -25.438 1 89.94 181 GLU A O 1
ATOM 1449 N N . THR A 1 182 ? -7.438 1.477 -25.859 1 89.25 182 THR A N 1
ATOM 1450 C CA . THR A 1 182 ? -8.156 0.21 -25.75 1 89.25 182 THR A CA 1
ATOM 1451 C C . THR A 1 182 ? -8.367 -0.159 -24.281 1 89.25 182 THR A C 1
ATOM 1453 O O . THR A 1 182 ? -9.438 -0.65 -23.906 1 89.25 182 THR A O 1
ATOM 1456 N N . TYR A 1 183 ? -7.344 0.079 -23.469 1 84.94 183 TYR A N 1
ATOM 1457 C CA . TYR A 1 183 ? -7.395 -0.419 -22.094 1 84.94 183 TYR A CA 1
ATOM 1458 C C . TYR A 1 183 ? -7.531 0.729 -21.109 1 84.94 183 TYR A C 1
ATOM 1460 O O . TYR A 1 183 ? -7.832 0.509 -19.938 1 84.94 183 TYR A O 1
ATOM 1468 N N . GLU A 1 184 ? -7.254 1.913 -21.531 1 81.25 184 GLU A N 1
ATOM 1469 C CA . GLU A 1 184 ? -7.375 3.105 -20.703 1 81.25 184 GLU A CA 1
ATOM 1470 C C . GLU A 1 184 ? -6.484 3.006 -19.469 1 81.25 184 GLU A C 1
ATOM 1472 O O . GLU A 1 184 ? -6.934 3.275 -18.344 1 81.25 184 GLU A O 1
ATOM 1477 N N . VAL A 1 185 ? -5.277 2.541 -19.719 1 84 185 VAL A N 1
ATOM 1478 C CA . VAL A 1 185 ? -4.289 2.412 -18.656 1 84 185 VAL A CA 1
ATOM 1479 C C . VAL A 1 185 ? -2.963 3.02 -19.094 1 84 185 VAL A C 1
ATOM 1481 O O . VAL A 1 185 ? -2.766 3.283 -20.281 1 84 185 VAL A O 1
ATOM 1484 N N . ASP A 1 186 ? -2.053 3.264 -18.125 1 88.5 186 ASP A N 1
ATOM 1485 C CA . ASP A 1 186 ? -0.683 3.635 -18.469 1 88.5 186 ASP A CA 1
ATOM 1486 C C . ASP A 1 186 ? 0.041 2.488 -19.172 1 88.5 186 ASP A C 1
ATOM 1488 O O . ASP A 1 186 ? -0.275 1.317 -18.938 1 88.5 186 ASP A O 1
ATOM 1492 N N . ALA A 1 187 ? 0.941 2.889 -20.016 1 93.06 187 ALA A N 1
ATOM 1493 C CA . ALA A 1 187 ? 1.713 1.898 -20.766 1 93.06 187 ALA A CA 1
ATOM 1494 C C . ALA A 1 187 ? 3.174 1.896 -20.328 1 93.06 187 ALA A C 1
ATOM 1496 O O . ALA A 1 187 ? 3.668 2.891 -19.781 1 93.06 187 ALA A O 1
ATOM 1497 N N . LEU A 1 188 ? 3.777 0.789 -20.484 1 94.19 188 LEU A N 1
ATOM 1498 C CA . LEU A 1 188 ? 5.199 0.594 -20.219 1 94.19 188 LEU A CA 1
ATOM 1499 C C . LEU A 1 188 ? 5.918 0.073 -21.453 1 94.19 188 LEU A C 1
ATOM 1501 O O . LEU A 1 188 ? 5.504 -0.925 -22.047 1 94.19 188 LEU A O 1
ATOM 1505 N N . ALA A 1 189 ? 6.914 0.81 -21.875 1 95.44 189 ALA A N 1
ATOM 1506 C CA . ALA A 1 189 ? 7.84 0.302 -22.891 1 95.44 189 ALA A CA 1
ATOM 1507 C C . ALA A 1 189 ? 9.133 -0.201 -22.234 1 95.44 189 ALA A C 1
ATOM 1509 O O . ALA A 1 189 ? 9.805 0.543 -21.531 1 95.44 189 ALA A O 1
ATOM 1510 N N . GLU A 1 190 ? 9.375 -1.454 -22.5 1 95.81 190 GLU A N 1
ATOM 1511 C CA . GLU A 1 190 ? 10.516 -2.104 -21.859 1 95.81 190 GLU A CA 1
ATOM 1512 C C . GLU A 1 190 ? 11.398 -2.807 -22.891 1 95.81 190 GLU A C 1
ATOM 1514 O O . GLU A 1 190 ? 10.891 -3.447 -23.812 1 95.81 190 GLU A O 1
ATOM 1519 N N . GLU A 1 191 ? 12.727 -2.691 -22.703 1 97.06 191 GLU A N 1
ATOM 1520 C CA . GLU A 1 191 ? 13.648 -3.371 -23.609 1 97.06 191 GLU A CA 1
ATOM 1521 C C . GLU A 1 191 ? 13.367 -4.871 -23.656 1 97.06 191 GLU A C 1
ATOM 1523 O O . GLU A 1 191 ? 13.133 -5.492 -22.609 1 97.06 191 GLU A O 1
ATOM 1528 N N . TYR A 1 192 ? 13.375 -5.398 -24.859 1 96.5 192 TYR A N 1
ATOM 1529 C CA . TYR A 1 192 ? 13.227 -6.844 -25 1 96.5 192 TYR A CA 1
ATOM 1530 C C . TYR A 1 192 ? 14.516 -7.566 -24.641 1 96.5 192 TYR A C 1
ATOM 1532 O O . TYR A 1 192 ? 15.578 -7.266 -25.188 1 96.5 192 TYR A O 1
ATOM 1540 N N . ILE A 1 193 ? 14.43 -8.453 -23.766 1 96.44 193 ILE A N 1
ATOM 1541 C CA . ILE A 1 193 ? 15.57 -9.273 -23.375 1 96.44 193 ILE A CA 1
ATOM 1542 C C . ILE A 1 193 ? 15.43 -10.672 -23.969 1 96.44 193 ILE A C 1
ATOM 1544 O O . ILE A 1 193 ? 14.5 -11.406 -23.625 1 96.44 193 ILE A O 1
ATOM 1548 N N . GLU A 1 194 ? 16.359 -11.008 -24.766 1 94.38 194 GLU A N 1
ATOM 1549 C CA . GLU A 1 194 ? 16.359 -12.359 -25.312 1 94.38 194 GLU A CA 1
ATOM 1550 C C . GLU A 1 194 ? 16.844 -13.375 -24.281 1 94.38 194 GLU A C 1
ATOM 1552 O O . GLU A 1 194 ? 17.766 -13.086 -23.5 1 94.38 194 GLU A O 1
ATOM 1557 N N . GLY A 1 195 ? 16.203 -14.602 -24.344 1 95.25 195 GLY A N 1
ATOM 1558 C CA . GLY A 1 195 ? 16.609 -15.648 -23.422 1 95.25 195 GLY A CA 1
ATOM 1559 C C . GLY A 1 195 ? 15.453 -16.516 -22.953 1 95.25 195 GLY A C 1
ATOM 1560 O O . GLY A 1 195 ? 14.375 -16.5 -23.547 1 95.25 195 GLY A O 1
ATOM 1561 N N . ARG A 1 196 ? 15.727 -17.297 -21.969 1 95.69 196 ARG A N 1
ATOM 1562 C CA . ARG A 1 196 ? 14.766 -18.234 -21.422 1 95.69 196 ARG A CA 1
ATOM 1563 C C . ARG A 1 196 ? 13.781 -17.531 -20.5 1 95.69 196 ARG A C 1
ATOM 1565 O O . ARG A 1 196 ? 14.156 -16.656 -19.734 1 95.69 196 ARG A O 1
ATOM 1572 N N . GLU A 1 197 ? 12.531 -17.922 -20.562 1 96.56 197 GLU A N 1
ATOM 1573 C CA . GLU A 1 197 ? 11.508 -17.453 -19.641 1 96.56 197 GLU A CA 1
ATOM 1574 C C . GLU A 1 197 ? 11.414 -18.359 -18.422 1 96.56 197 GLU A C 1
ATOM 1576 O O . GLU A 1 197 ? 10.875 -19.469 -18.5 1 96.56 197 GLU A O 1
ATOM 1581 N N . ILE A 1 198 ? 11.828 -17.844 -17.312 1 97.75 198 ILE A N 1
ATOM 1582 C CA . ILE A 1 198 ? 11.922 -18.641 -16.094 1 97.75 198 ILE A CA 1
ATOM 1583 C C . ILE A 1 198 ? 10.938 -18.109 -15.055 1 97.75 198 ILE A C 1
ATOM 1585 O O . ILE A 1 198 ? 10.781 -16.906 -14.891 1 97.75 198 ILE A O 1
ATOM 1589 N N . TYR A 1 199 ? 10.25 -19 -14.344 1 97.94 199 TYR A N 1
ATOM 1590 C CA . TYR A 1 199 ? 9.344 -18.672 -13.242 1 97.94 199 TYR A CA 1
ATOM 1591 C C . TYR A 1 199 ? 9.906 -19.172 -11.922 1 97.94 199 TYR A C 1
ATOM 1593 O O . TYR A 1 199 ? 10.141 -20.375 -11.742 1 97.94 199 TYR A O 1
ATOM 1601 N N . ALA A 1 200 ? 10.148 -18.281 -11.047 1 98.5 200 ALA A N 1
ATOM 1602 C CA . ALA A 1 200 ? 10.719 -18.578 -9.734 1 98.5 200 ALA A CA 1
ATOM 1603 C C . ALA A 1 200 ? 9.711 -18.328 -8.625 1 98.5 200 ALA A C 1
ATOM 1605 O O . ALA A 1 200 ? 9.336 -17.188 -8.367 1 98.5 200 ALA A O 1
ATOM 1606 N N . GLY A 1 201 ? 9.273 -19.406 -7.988 1 98.5 201 GLY A N 1
ATOM 1607 C CA . GLY A 1 201 ? 8.367 -19.281 -6.852 1 98.5 201 GLY A CA 1
ATOM 1608 C C . GLY A 1 201 ? 9.094 -19.188 -5.523 1 98.5 201 GLY A C 1
ATOM 1609 O O . GLY A 1 201 ? 10.148 -19.781 -5.336 1 98.5 201 GLY A O 1
ATOM 1610 N N . VAL A 1 202 ? 8.57 -18.406 -4.629 1 98.62 202 VAL A N 1
ATOM 1611 C CA . VAL A 1 202 ? 9.086 -18.281 -3.27 1 98.62 202 VAL A CA 1
ATOM 1612 C C . VAL A 1 202 ? 7.945 -18.453 -2.268 1 98.62 202 VAL A C 1
ATOM 1614 O O . VAL A 1 202 ? 6.84 -17.953 -2.477 1 98.62 202 VAL A O 1
ATOM 1617 N N . LEU A 1 203 ? 8.203 -19.219 -1.193 1 98.25 203 LEU A N 1
ATOM 1618 C CA . LEU A 1 203 ? 7.27 -19.406 -0.086 1 98.25 203 LEU A CA 1
ATOM 1619 C C . LEU A 1 203 ? 7.859 -18.875 1.216 1 98.25 203 LEU A C 1
ATOM 1621 O O . LEU A 1 203 ? 9.07 -18.984 1.447 1 98.25 203 LEU A O 1
ATOM 1625 N N . GLY A 1 204 ? 6.949 -18.281 2.068 1 97.06 204 GLY A N 1
ATOM 1626 C CA . GLY A 1 204 ? 7.395 -18.094 3.439 1 97.06 204 GLY A CA 1
ATOM 1627 C C . GLY A 1 204 ? 7.055 -16.719 3.992 1 97.06 204 GLY A C 1
ATOM 1628 O O . GLY A 1 204 ? 6.312 -15.961 3.365 1 97.06 204 GLY A O 1
ATOM 1629 N N . LEU A 1 205 ? 7.516 -16.516 5.203 1 94.19 205 LEU A N 1
ATOM 1630 C CA . LEU A 1 205 ? 7.477 -15.219 5.875 1 94.19 205 LEU A CA 1
ATOM 1631 C C . LEU A 1 205 ? 8.883 -14.719 6.168 1 94.19 205 LEU A C 1
ATOM 1633 O O . LEU A 1 205 ? 9.609 -14.305 5.258 1 94.19 205 LEU A O 1
ATOM 1637 N N . GLU A 1 206 ? 9.438 -15.055 7.379 1 87 206 GLU A N 1
ATOM 1638 C CA . GLU A 1 206 ? 10.805 -14.688 7.73 1 87 206 GLU A CA 1
ATOM 1639 C C . GLU A 1 206 ? 11.812 -15.641 7.082 1 87 206 GLU A C 1
ATOM 1641 O O . GLU A 1 206 ? 12.828 -15.195 6.539 1 87 206 GLU A O 1
ATOM 1646 N N . LYS A 1 207 ? 11.492 -16.891 7.184 1 93.94 207 LYS A N 1
ATOM 1647 C CA . LYS A 1 207 ? 12.281 -17.906 6.496 1 93.94 207 LYS A CA 1
ATOM 1648 C C . LYS A 1 207 ? 11.672 -18.25 5.137 1 93.94 207 LYS A C 1
ATOM 1650 O O . LYS A 1 207 ? 10.523 -18.688 5.055 1 93.94 207 LYS A O 1
ATOM 1655 N N . LEU A 1 208 ? 12.484 -18.094 4.145 1 97.56 208 LEU A N 1
ATOM 1656 C CA . LEU A 1 208 ? 11.969 -18.234 2.787 1 97.56 208 LEU A CA 1
ATOM 1657 C C . LEU A 1 208 ? 12.469 -19.531 2.154 1 97.56 208 LEU A C 1
ATOM 1659 O O . LEU A 1 208 ? 13.578 -19.984 2.441 1 97.56 208 LEU A O 1
ATOM 1663 N N . THR A 1 209 ? 11.656 -20.094 1.348 1 98.06 209 THR A N 1
ATOM 1664 C CA . THR A 1 209 ? 11.984 -21.25 0.517 1 98.06 209 THR A CA 1
ATOM 1665 C C . THR A 1 209 ? 11.828 -20.906 -0.963 1 98.06 209 THR A C 1
ATOM 1667 O O . THR A 1 209 ? 10.734 -20.562 -1.411 1 98.06 209 THR A O 1
ATOM 1670 N N . ALA A 1 210 ? 12.93 -20.969 -1.628 1 98.31 210 ALA A N 1
ATOM 1671 C CA . ALA A 1 210 ? 12.852 -20.875 -3.084 1 98.31 210 ALA A CA 1
ATOM 1672 C C . ALA A 1 210 ? 12.406 -22.203 -3.691 1 98.31 210 ALA A C 1
ATOM 1674 O O . ALA A 1 210 ? 12.914 -23.266 -3.312 1 98.31 210 ALA A O 1
ATOM 1675 N N . LEU A 1 211 ? 11.5 -22.172 -4.586 1 98.5 211 LEU A N 1
ATOM 1676 C CA . LEU A 1 211 ? 10.992 -23.391 -5.234 1 98.5 211 LEU A CA 1
ATOM 1677 C C . LEU A 1 211 ? 11.805 -23.719 -6.48 1 98.5 211 LEU A C 1
ATOM 1679 O O . LEU A 1 211 ? 12.484 -22.844 -7.027 1 98.5 211 LEU A O 1
ATOM 1683 N N . PRO A 1 212 ? 11.75 -24.969 -6.906 1 98.06 212 PRO A N 1
ATOM 1684 C CA . PRO A 1 212 ? 12.398 -25.328 -8.172 1 98.06 212 PRO A CA 1
ATOM 1685 C C . PRO A 1 212 ? 11.93 -24.469 -9.344 1 98.06 212 PRO A C 1
ATOM 1687 O O . PRO A 1 212 ? 10.742 -24.141 -9.43 1 98.06 212 PRO A O 1
ATOM 1690 N N . LEU A 1 213 ? 12.812 -24.172 -10.227 1 98.38 213 LEU A N 1
ATOM 1691 C CA . LEU A 1 213 ? 12.562 -23.219 -11.312 1 98.38 213 LEU A CA 1
ATOM 1692 C C . LEU A 1 213 ? 11.703 -23.859 -12.398 1 98.38 213 LEU A C 1
ATOM 1694 O O . LEU A 1 213 ? 11.945 -25 -12.805 1 98.38 213 LEU A O 1
ATOM 1698 N N . ARG A 1 214 ? 10.688 -23.141 -12.781 1 97.75 214 ARG A N 1
ATOM 1699 C CA . ARG A 1 214 ? 9.859 -23.516 -13.93 1 97.75 214 ARG A CA 1
ATOM 1700 C C . ARG A 1 214 ? 10.234 -22.688 -15.156 1 97.75 214 ARG A C 1
ATOM 1702 O O . ARG A 1 214 ? 10.844 -21.625 -15.039 1 97.75 214 ARG A O 1
ATOM 1709 N N . GLU A 1 215 ? 9.883 -23.219 -16.359 1 97.19 215 GLU A N 1
ATOM 1710 C CA . GLU A 1 215 ? 10.234 -22.547 -17.609 1 97.19 215 GLU A CA 1
ATOM 1711 C C . GLU A 1 215 ? 9.133 -22.688 -18.641 1 97.19 215 GLU A C 1
ATOM 1713 O O . GLU A 1 215 ? 8.531 -23.766 -18.781 1 97.19 215 GLU A O 1
ATOM 1718 N N . MET A 1 216 ? 8.789 -21.625 -19.281 1 94.31 216 MET A N 1
ATOM 1719 C CA . MET A 1 216 ? 7.961 -21.703 -20.469 1 94.31 216 MET A CA 1
ATOM 1720 C C . MET A 1 216 ? 8.82 -21.922 -21.719 1 94.31 216 MET A C 1
ATOM 1722 O O . MET A 1 216 ? 9.688 -21.109 -22.031 1 94.31 216 MET A O 1
ATOM 1726 N N . LEU A 1 217 ? 8.516 -22.922 -22.469 1 91.88 217 LEU A N 1
ATOM 1727 C CA . LEU A 1 217 ? 9.273 -23.297 -23.656 1 91.88 217 LEU A CA 1
ATOM 1728 C C . LEU A 1 217 ? 8.43 -23.109 -24.906 1 91.88 217 LEU A C 1
ATOM 1730 O O . LEU A 1 217 ? 7.234 -23.406 -24.906 1 91.88 217 LEU A O 1
ATOM 1734 N N . PHE A 1 218 ? 9.133 -22.625 -25.844 1 90 218 PHE A N 1
ATOM 1735 C CA . PHE A 1 218 ? 8.57 -22.562 -27.188 1 90 218 PHE A CA 1
ATOM 1736 C C . PHE A 1 218 ? 9.273 -23.547 -28.109 1 90 218 PHE A C 1
ATOM 1738 O O . PHE A 1 218 ? 10.367 -23.266 -28.609 1 90 218 PHE A O 1
ATOM 1745 N N . THR A 1 219 ? 8.625 -24.641 -28.469 1 88.69 219 THR A N 1
ATOM 1746 C CA . THR A 1 219 ? 9.336 -25.688 -29.172 1 88.69 219 THR A CA 1
ATOM 1747 C C . THR A 1 219 ? 9.039 -25.641 -30.672 1 88.69 219 THR A C 1
ATOM 1749 O O . THR A 1 219 ? 9.844 -26.109 -31.484 1 88.69 219 THR A O 1
ATOM 1752 N N . ASN A 1 220 ? 7.898 -25.219 -31.109 1 87.75 220 ASN A N 1
ATOM 1753 C CA . ASN A 1 220 ? 7.52 -25.156 -32.5 1 87.75 220 ASN A CA 1
ATOM 1754 C C . ASN A 1 220 ? 7.246 -23.719 -32.938 1 87.75 220 ASN A C 1
ATOM 1756 O O . ASN A 1 220 ? 6.348 -23.484 -33.75 1 87.75 220 ASN A O 1
ATOM 1760 N N . PHE A 1 221 ? 7.836 -22.891 -32.344 1 85.25 221 PHE A N 1
ATOM 1761 C CA . PHE A 1 221 ? 7.648 -21.484 -32.656 1 85.25 221 PHE A CA 1
ATOM 1762 C C . PHE A 1 221 ? 8.68 -21.016 -33.656 1 85.25 221 PHE A C 1
ATOM 1764 O O . PHE A 1 221 ? 9.836 -21.422 -33.625 1 85.25 221 PHE A O 1
ATOM 1771 N N . PRO A 1 222 ? 8.234 -20.234 -34.594 1 83.81 222 PRO A N 1
ATOM 1772 C CA . PRO A 1 222 ? 9.195 -19.781 -35.625 1 83.81 222 PRO A CA 1
ATOM 1773 C C . PRO A 1 222 ? 10.414 -19.094 -35 1 83.81 222 PRO A C 1
ATOM 1775 O O . PRO A 1 222 ? 10.281 -18.297 -34.094 1 83.81 222 PRO A O 1
ATOM 1778 N N . GLU A 1 223 ? 11.531 -19.391 -35.562 1 80.75 223 GLU A N 1
ATOM 1779 C CA . GLU A 1 223 ? 12.805 -18.906 -35.031 1 80.75 223 GLU A CA 1
ATOM 1780 C C . GLU A 1 223 ? 12.945 -17.406 -35.219 1 80.75 223 GLU A C 1
ATOM 1782 O O . GLU A 1 223 ? 13.633 -16.734 -34.438 1 80.75 223 GLU A O 1
ATOM 1787 N N . ASP A 1 224 ? 12.281 -16.922 -36.156 1 80.88 224 ASP A N 1
ATOM 1788 C CA . ASP A 1 224 ? 12.453 -15.508 -36.5 1 80.88 224 ASP A CA 1
ATOM 1789 C C . ASP A 1 224 ? 11.461 -14.641 -35.719 1 80.88 224 ASP A C 1
ATOM 1791 O O . ASP A 1 224 ? 11.406 -13.422 -35.906 1 80.88 224 ASP A O 1
ATOM 1795 N N . ARG A 1 225 ? 10.781 -15.227 -34.875 1 84 225 ARG A N 1
ATOM 1796 C CA . ARG A 1 225 ? 9.828 -14.461 -34.094 1 84 225 ARG A CA 1
ATOM 1797 C C . ARG A 1 225 ? 10.242 -14.414 -32.625 1 84 225 ARG A C 1
ATOM 1799 O O . ARG A 1 225 ? 10.766 -15.398 -32.094 1 84 225 ARG A O 1
ATOM 1806 N N . PRO A 1 226 ? 9.969 -13.242 -32.094 1 87.69 226 PRO A N 1
ATOM 1807 C CA . PRO A 1 226 ? 10.305 -13.148 -30.672 1 87.69 226 PRO A CA 1
ATOM 1808 C C . PRO A 1 226 ? 9.477 -14.078 -29.797 1 87.69 226 PRO A C 1
ATOM 1810 O O . PRO A 1 226 ? 8.281 -14.273 -30.047 1 87.69 226 PRO A O 1
ATOM 1813 N N . LYS A 1 227 ? 10.141 -14.664 -28.938 1 87.25 227 LYS A N 1
ATOM 1814 C CA . LYS A 1 227 ? 9.484 -15.594 -28.016 1 87.25 227 LYS A CA 1
ATOM 1815 C C . LYS A 1 227 ? 9.242 -14.945 -26.656 1 87.25 227 LYS A C 1
ATOM 1817 O O . LYS A 1 227 ? 10.188 -14.602 -25.953 1 87.25 227 LYS A O 1
ATOM 1822 N N . PHE A 1 228 ? 7.965 -14.773 -26.328 1 86.31 228 PHE A N 1
ATOM 1823 C CA . PHE A 1 228 ? 7.586 -14.242 -25.031 1 86.31 228 PHE A CA 1
ATOM 1824 C C . PHE A 1 228 ? 6.148 -14.609 -24.688 1 86.31 228 PHE A C 1
ATOM 1826 O O . PHE A 1 228 ? 5.395 -15.055 -25.562 1 86.31 228 PHE A O 1
ATOM 1833 N N . ALA A 1 229 ? 5.809 -14.445 -23.453 1 84.88 229 ALA A N 1
ATOM 1834 C CA . ALA A 1 229 ? 4.508 -14.859 -22.938 1 84.88 229 ALA A CA 1
ATOM 1835 C C . ALA A 1 229 ? 3.42 -13.859 -23.312 1 84.88 229 ALA A C 1
ATOM 1837 O O . ALA A 1 229 ? 3.146 -12.914 -22.578 1 84.88 229 ALA A O 1
ATOM 1838 N N . THR A 1 230 ? 2.709 -14.125 -24.391 1 83.38 230 THR A N 1
ATOM 1839 C CA . THR A 1 230 ? 1.508 -13.383 -24.734 1 83.38 230 THR A CA 1
ATOM 1840 C C . THR A 1 230 ? 0.292 -13.938 -24 1 83.38 230 THR A C 1
ATOM 1842 O O . THR A 1 230 ? 0.38 -14.969 -23.344 1 83.38 230 THR A O 1
ATOM 1845 N N . PHE A 1 231 ? -0.767 -13.211 -24.125 1 83.81 231 PHE A N 1
ATOM 1846 C CA . PHE A 1 231 ? -1.992 -13.711 -23.516 1 83.81 231 PHE A CA 1
ATOM 1847 C C . PHE A 1 231 ? -2.35 -15.086 -24.062 1 83.81 231 PHE A C 1
ATOM 1849 O O . PHE A 1 231 ? -2.652 -16 -23.297 1 83.81 231 PHE A O 1
ATOM 1856 N N . HIS A 1 232 ? -2.279 -15.195 -25.312 1 80.12 232 HIS A N 1
ATOM 1857 C CA . HIS A 1 232 ? -2.604 -16.469 -25.953 1 80.12 232 HIS A CA 1
ATOM 1858 C C . HIS A 1 232 ? -1.608 -17.547 -25.547 1 80.12 232 HIS A C 1
ATOM 1860 O O . HIS A 1 232 ? -1.989 -18.703 -25.344 1 80.12 232 HIS A O 1
ATOM 1866 N N . ALA A 1 233 ? -0.35 -17.203 -25.438 1 84.81 233 ALA A N 1
ATOM 1867 C CA . ALA A 1 233 ? 0.681 -18.172 -25.047 1 84.81 233 ALA A CA 1
ATOM 1868 C C . ALA A 1 233 ? 0.418 -18.719 -23.656 1 84.81 233 ALA A C 1
ATOM 1870 O O . ALA A 1 233 ? 0.782 -19.844 -23.344 1 84.81 233 ALA A O 1
ATOM 1871 N N . LYS A 1 234 ? -0.224 -17.906 -22.844 1 85.06 234 LYS A N 1
ATOM 1872 C CA . LYS A 1 234 ? -0.466 -18.312 -21.469 1 85.06 234 LYS A CA 1
ATOM 1873 C C . LYS A 1 234 ? -1.794 -19.047 -21.328 1 85.06 234 LYS A C 1
ATOM 1875 O O . LYS A 1 234 ? -1.892 -20.031 -20.594 1 85.06 234 LYS A O 1
ATOM 1880 N N . TRP A 1 235 ? -2.852 -18.625 -22.125 1 83.19 235 TRP A N 1
ATOM 1881 C CA . TRP A 1 235 ? -4.188 -19 -21.672 1 83.19 235 TRP A CA 1
ATOM 1882 C C . TRP A 1 235 ? -4.965 -19.688 -22.797 1 83.19 235 TRP A C 1
ATOM 1884 O O . TRP A 1 235 ? -6.078 -20.172 -22.594 1 83.19 235 TRP A O 1
ATOM 1894 N N . ASN A 1 236 ? -4.398 -19.75 -24.031 1 87.12 236 ASN A N 1
ATOM 1895 C CA . ASN A 1 236 ? -5.094 -20.359 -25.156 1 87.12 236 ASN A CA 1
ATOM 1896 C C . ASN A 1 236 ? -4.535 -21.75 -25.469 1 87.12 236 ASN A C 1
ATOM 1898 O O . ASN A 1 236 ? -3.486 -21.875 -26.109 1 87.12 236 ASN A O 1
ATOM 1902 N N . PRO A 1 237 ? -5.273 -22.734 -25.156 1 86.81 237 PRO A N 1
ATOM 1903 C CA . PRO A 1 237 ? -4.773 -24.094 -25.344 1 86.81 237 PRO A CA 1
ATOM 1904 C C . PRO A 1 237 ? -4.473 -24.422 -26.812 1 86.81 237 PRO A C 1
ATOM 1906 O O . PRO A 1 237 ? -3.496 -25.109 -27.109 1 86.81 237 PRO A O 1
ATOM 1909 N N . GLU A 1 238 ? -5.312 -23.969 -27.672 1 89.31 238 GLU A N 1
ATOM 1910 C CA . GLU A 1 238 ? -5.094 -24.234 -29.094 1 89.31 238 GLU A CA 1
ATOM 1911 C C . GLU A 1 238 ? -3.811 -23.562 -29.578 1 89.31 238 GLU A C 1
ATOM 1913 O O . GLU A 1 238 ? -3.057 -24.156 -30.359 1 89.31 238 GLU A O 1
ATOM 1918 N N . PHE A 1 239 ? -3.68 -22.375 -29.156 1 88.75 239 PHE A N 1
ATOM 1919 C CA . PHE A 1 239 ? -2.469 -21.656 -29.516 1 88.75 239 PHE A CA 1
ATOM 1920 C C . PHE A 1 239 ? -1.235 -22.344 -28.938 1 88.75 239 PHE A C 1
ATOM 1922 O O . PHE A 1 239 ? -0.227 -22.5 -29.641 1 88.75 239 PHE A O 1
ATOM 1929 N N . ARG A 1 240 ? -1.283 -22.734 -27.781 1 89.94 240 ARG A N 1
ATOM 1930 C CA . ARG A 1 240 ? -0.18 -23.422 -27.109 1 89.94 240 ARG A CA 1
ATOM 1931 C C . ARG A 1 240 ? 0.174 -24.719 -27.828 1 89.94 240 ARG A C 1
ATOM 1933 O O . ARG A 1 240 ? 1.351 -25.016 -28.047 1 89.94 240 ARG A O 1
ATOM 1940 N N . LYS A 1 241 ? -0.787 -25.453 -28.188 1 90.88 241 LYS A N 1
ATOM 1941 C CA . LYS A 1 241 ? -0.564 -26.703 -28.906 1 90.88 241 LYS A CA 1
ATOM 1942 C C . LYS A 1 241 ? 0.08 -26.453 -30.266 1 90.88 241 LYS A C 1
ATOM 1944 O O . LYS A 1 241 ? 1.039 -27.125 -30.641 1 90.88 241 LYS A O 1
ATOM 1949 N N . LYS A 1 242 ? -0.464 -25.516 -30.891 1 89.38 242 LYS A N 1
ATOM 1950 C CA . LYS A 1 242 ? 0.004 -25.203 -32.219 1 89.38 242 LYS A CA 1
ATOM 1951 C C . LYS A 1 242 ? 1.486 -24.828 -32.219 1 89.38 242 LYS A C 1
ATOM 1953 O O . LYS A 1 242 ? 2.236 -25.25 -33.125 1 89.38 242 LYS A O 1
ATOM 1958 N N . TRP A 1 243 ? 1.869 -24.156 -31.203 1 88.88 243 TRP A N 1
ATOM 1959 C CA . TRP A 1 243 ? 3.219 -23.594 -31.219 1 88.88 243 TRP A CA 1
ATOM 1960 C C . TRP A 1 243 ? 4.125 -24.328 -30.234 1 88.88 243 TRP A C 1
ATOM 1962 O O . TRP A 1 243 ? 5.254 -23.891 -29.984 1 88.88 243 TRP A O 1
ATOM 1972 N N . GLY A 1 244 ? 3.615 -25.406 -29.703 1 91.25 244 GLY A N 1
ATOM 1973 C CA . GLY A 1 244 ? 4.414 -26.234 -28.812 1 91.25 244 GLY A CA 1
ATOM 1974 C C . GLY A 1 244 ? 4.859 -25.516 -27.562 1 91.25 244 GLY A C 1
ATOM 1975 O O . GLY A 1 244 ? 6.02 -25.625 -27.156 1 91.25 244 GLY A O 1
ATOM 1976 N N . ILE A 1 245 ? 4.047 -24.703 -27.031 1 89.44 245 ILE A N 1
ATOM 1977 C CA . ILE A 1 245 ? 4.359 -23.984 -25.797 1 89.44 245 ILE A CA 1
ATOM 1978 C C . ILE A 1 245 ? 4.078 -24.891 -24.609 1 89.44 245 ILE A C 1
ATOM 1980 O O . ILE A 1 245 ? 2.977 -25.422 -24.469 1 89.44 245 ILE A O 1
ATOM 1984 N N . LYS A 1 246 ? 5.078 -25.031 -23.797 1 91.12 246 LYS A N 1
ATOM 1985 C CA . LYS A 1 246 ? 4.965 -25.906 -22.625 1 91.12 246 LYS A CA 1
ATOM 1986 C C . LYS A 1 246 ? 5.594 -25.25 -21.406 1 91.12 246 LYS A C 1
ATOM 1988 O O . LYS A 1 246 ? 6.582 -24.516 -21.516 1 91.12 246 LYS A O 1
ATOM 1993 N N . ASN A 1 247 ? 4.965 -25.516 -20.281 1 93.12 247 ASN A N 1
ATOM 1994 C CA . ASN A 1 247 ? 5.59 -25.203 -19 1 93.12 247 ASN A CA 1
ATOM 1995 C C . ASN A 1 247 ? 6.242 -26.438 -18.391 1 93.12 247 ASN A C 1
ATOM 1997 O O . ASN A 1 247 ? 5.59 -27.469 -18.219 1 93.12 247 ASN A O 1
ATOM 2001 N N . THR A 1 248 ? 7.496 -26.359 -18.156 1 94.69 248 THR A N 1
ATOM 2002 C CA . THR A 1 248 ? 8.258 -27.484 -17.609 1 94.69 248 THR A CA 1
ATOM 2003 C C . THR A 1 248 ? 9.203 -27.016 -16.516 1 94.69 248 THR A C 1
ATOM 2005 O O . THR A 1 248 ? 9.273 -25.812 -16.219 1 94.69 248 THR A O 1
ATOM 2008 N N . PHE A 1 249 ? 9.836 -28 -15.906 1 97.06 249 PHE A N 1
ATOM 2009 C CA . PHE A 1 249 ? 10.93 -27.641 -15.023 1 97.06 249 PHE A CA 1
ATOM 2010 C C . PHE A 1 249 ? 12.148 -27.203 -15.828 1 97.06 249 PHE A C 1
ATOM 2012 O O . PHE A 1 249 ? 12.469 -27.797 -16.859 1 97.06 249 PHE A O 1
ATOM 2019 N N . ALA A 1 250 ? 12.75 -26.125 -15.383 1 96.81 250 ALA A N 1
ATOM 2020 C CA . ALA A 1 250 ? 13.938 -25.641 -16.078 1 96.81 250 ALA A CA 1
ATOM 2021 C C . ALA A 1 250 ? 15.07 -26.656 -16.016 1 96.81 250 ALA A C 1
ATOM 2023 O O . ALA A 1 250 ? 15.312 -27.266 -14.969 1 96.81 250 ALA A O 1
ATOM 2024 N N . LYS A 1 251 ? 15.695 -26.891 -17.125 1 95.81 251 LYS A N 1
ATOM 2025 C CA . LYS A 1 251 ? 16.812 -27.812 -17.219 1 95.81 251 LYS A CA 1
ATOM 2026 C C . LYS A 1 251 ? 18.062 -27.109 -17.75 1 95.81 251 LYS A C 1
ATOM 2028 O O . LYS A 1 251 ? 17.969 -26.047 -18.375 1 95.81 251 LYS A O 1
ATOM 2033 N N . GLY A 1 252 ? 19.188 -27.641 -17.359 1 95.75 252 GLY A N 1
ATOM 2034 C CA . GLY A 1 252 ? 20.422 -27.188 -17.953 1 95.75 252 GLY A CA 1
ATOM 2035 C C . GLY A 1 252 ? 20.938 -25.891 -17.359 1 95.75 252 GLY A C 1
ATOM 2036 O O . GLY A 1 252 ? 21.75 -25.188 -17.969 1 95.75 252 GLY A O 1
ATOM 2037 N N . ILE A 1 253 ? 20.344 -25.438 -16.297 1 97.12 253 ILE A N 1
ATOM 2038 C CA . ILE A 1 253 ? 20.875 -24.281 -15.594 1 97.12 253 ILE A CA 1
ATOM 2039 C C . ILE A 1 253 ? 21.953 -24.734 -14.602 1 97.12 253 ILE A C 1
ATOM 2041 O O . ILE A 1 253 ? 21.719 -25.625 -13.789 1 97.12 253 ILE A O 1
ATOM 2045 N N . ASP A 1 254 ? 23.172 -24.109 -14.672 1 96.81 254 ASP A N 1
ATOM 2046 C CA . ASP A 1 254 ? 24.25 -24.531 -13.797 1 96.81 254 ASP A CA 1
ATOM 2047 C C . ASP A 1 254 ? 23.969 -24.125 -12.344 1 96.81 254 ASP A C 1
ATOM 2049 O O . ASP A 1 254 ? 23.125 -23.281 -12.086 1 96.81 254 ASP A O 1
ATOM 2053 N N . GLU A 1 255 ? 24.688 -24.719 -11.43 1 96.88 255 GLU A N 1
ATOM 2054 C CA . GLU A 1 255 ? 24.438 -24.578 -10 1 96.88 255 GLU A CA 1
ATOM 2055 C C . GLU A 1 255 ? 24.578 -23.141 -9.555 1 96.88 255 GLU A C 1
ATOM 2057 O O . GLU A 1 255 ? 23.797 -22.656 -8.734 1 96.88 255 GLU A O 1
ATOM 2062 N N . LYS A 1 256 ? 25.547 -22.5 -10.07 1 97.5 256 LYS A N 1
ATOM 2063 C CA . LYS A 1 256 ? 25.797 -21.109 -9.688 1 97.5 256 LYS A CA 1
ATOM 2064 C C . LYS A 1 256 ? 24.641 -20.203 -10.109 1 97.5 256 LYS A C 1
ATOM 2066 O O . LYS A 1 256 ? 24.172 -19.375 -9.328 1 97.5 256 LYS A O 1
ATOM 2071 N N . THR A 1 257 ? 24.219 -20.328 -11.352 1 97.69 257 THR A N 1
ATOM 2072 C CA . THR A 1 257 ? 23.109 -19.531 -11.883 1 97.69 257 THR A CA 1
ATOM 2073 C C . THR A 1 257 ? 21.828 -19.812 -11.125 1 97.69 257 THR A C 1
ATOM 2075 O O . THR A 1 257 ? 21.047 -18.906 -10.844 1 97.69 257 THR A O 1
ATOM 2078 N N . GLN A 1 258 ? 21.609 -21.047 -10.82 1 97.56 258 GLN A N 1
ATOM 2079 C CA . GLN A 1 258 ? 20.438 -21.422 -10.039 1 97.56 258 GLN A CA 1
ATOM 2080 C C . GLN A 1 258 ? 20.438 -20.75 -8.672 1 97.56 258 GLN A C 1
ATOM 2082 O O . GLN A 1 258 ? 19.422 -20.203 -8.234 1 97.56 258 GLN A O 1
ATOM 2087 N N . ALA A 1 259 ? 21.578 -20.812 -8.055 1 97.56 259 ALA A N 1
ATOM 2088 C CA . ALA A 1 259 ? 21.719 -20.188 -6.746 1 97.56 259 ALA A CA 1
ATOM 2089 C C . ALA A 1 259 ? 21.5 -18.672 -6.836 1 97.56 259 ALA A C 1
ATOM 2091 O O . ALA A 1 259 ? 20.891 -18.078 -5.941 1 97.56 259 ALA A O 1
ATOM 2092 N N . ASP A 1 260 ? 21.984 -18.094 -7.871 1 97.25 260 ASP A N 1
ATOM 2093 C CA . ASP A 1 260 ? 21.797 -16.656 -8.078 1 97.25 260 ASP A CA 1
ATOM 2094 C C . ASP A 1 260 ? 20.328 -16.312 -8.242 1 97.25 260 ASP A C 1
ATOM 2096 O O . ASP A 1 260 ? 19.844 -15.32 -7.684 1 97.25 260 ASP A O 1
ATOM 2100 N N . ILE A 1 261 ? 19.609 -17.109 -9.008 1 98.06 261 ILE A N 1
ATOM 2101 C CA . ILE A 1 261 ? 18.188 -16.875 -9.227 1 98.06 261 ILE A CA 1
ATOM 2102 C C . ILE A 1 261 ? 17.438 -16.969 -7.895 1 98.06 261 ILE A C 1
ATOM 2104 O O . ILE A 1 261 ? 16.578 -16.141 -7.594 1 98.06 261 ILE A O 1
ATOM 2108 N N . GLU A 1 262 ? 17.781 -17.984 -7.156 1 97.62 262 GLU A N 1
ATOM 2109 C CA . GLU A 1 262 ? 17.141 -18.156 -5.859 1 97.62 262 GLU A CA 1
ATOM 2110 C C . GLU A 1 262 ? 17.391 -16.969 -4.941 1 97.62 262 GLU A C 1
ATOM 2112 O O . GLU A 1 262 ? 16.469 -16.469 -4.289 1 97.62 262 GLU A O 1
ATOM 2117 N N . GLN A 1 263 ? 18.594 -16.516 -4.918 1 96.12 263 GLN A N 1
ATOM 2118 C CA . GLN A 1 263 ? 18.969 -15.391 -4.074 1 96.12 263 GLN A CA 1
ATOM 2119 C C . GLN A 1 263 ? 18.266 -14.109 -4.508 1 96.12 263 GLN A C 1
ATOM 2121 O O . GLN A 1 263 ? 17.75 -13.359 -3.674 1 96.12 263 GLN A O 1
ATOM 2126 N N . ILE A 1 264 ? 18.25 -13.898 -5.77 1 96.06 264 ILE A N 1
ATOM 2127 C CA . ILE A 1 264 ? 17.578 -12.727 -6.336 1 96.06 264 ILE A CA 1
ATOM 2128 C C . ILE A 1 264 ? 16.094 -12.758 -5.98 1 96.06 264 ILE A C 1
ATOM 2130 O O . ILE A 1 264 ? 15.516 -11.742 -5.59 1 96.06 264 ILE A O 1
ATOM 2134 N N . SER A 1 265 ? 15.5 -13.906 -6.09 1 97.38 265 SER A N 1
ATOM 2135 C CA . SER A 1 265 ? 14.07 -14.055 -5.836 1 97.38 265 SER A CA 1
ATOM 2136 C C . SER A 1 265 ? 13.742 -13.812 -4.367 1 97.38 265 SER A C 1
ATOM 2138 O O . SER A 1 265 ? 12.773 -13.125 -4.051 1 97.38 265 SER A O 1
ATOM 2140 N N . LYS A 1 266 ? 14.555 -14.336 -3.479 1 96.31 266 LYS A N 1
ATOM 2141 C CA . LYS A 1 266 ? 14.359 -14.117 -2.049 1 96.31 266 LYS A CA 1
ATOM 2142 C C . LYS A 1 266 ? 14.586 -12.656 -1.677 1 96.31 266 LYS A C 1
ATOM 2144 O O . LYS A 1 266 ? 13.867 -12.102 -0.844 1 96.31 266 LYS A O 1
ATOM 2149 N N . SER A 1 267 ? 15.578 -12.062 -2.297 1 93.25 267 SER A N 1
ATOM 2150 C CA . SER A 1 267 ? 15.875 -10.656 -2.027 1 93.25 267 SER A CA 1
ATOM 2151 C C . SER A 1 267 ? 14.727 -9.758 -2.461 1 93.25 267 SER A C 1
ATOM 2153 O O . SER A 1 267 ? 14.352 -8.828 -1.74 1 93.25 267 SER A O 1
ATOM 2155 N N . ALA A 1 268 ? 14.211 -10.016 -3.646 1 94.94 268 ALA A N 1
ATOM 2156 C CA . ALA A 1 268 ? 13.062 -9.25 -4.121 1 94.94 268 ALA A CA 1
ATOM 2157 C C . ALA A 1 268 ? 11.859 -9.445 -3.203 1 94.94 268 ALA A C 1
ATOM 2159 O O . ALA A 1 268 ? 11.148 -8.484 -2.895 1 94.94 268 ALA A O 1
ATOM 2160 N N . PHE A 1 269 ? 11.664 -10.664 -2.785 1 95.69 269 PHE A N 1
ATOM 2161 C CA . PHE A 1 269 ? 10.57 -11.008 -1.887 1 95.69 269 PHE A CA 1
ATOM 2162 C C . PHE A 1 269 ? 10.648 -10.195 -0.602 1 95.69 269 PHE A C 1
ATOM 2164 O O . PHE A 1 269 ? 9.641 -9.625 -0.167 1 95.69 269 PHE A O 1
ATOM 2171 N N . ARG A 1 270 ? 11.797 -10.062 -0.074 1 90.94 270 ARG A N 1
ATOM 2172 C CA . ARG A 1 270 ? 12.008 -9.312 1.161 1 90.94 270 ARG A CA 1
ATOM 2173 C C . ARG A 1 270 ? 11.875 -7.816 0.9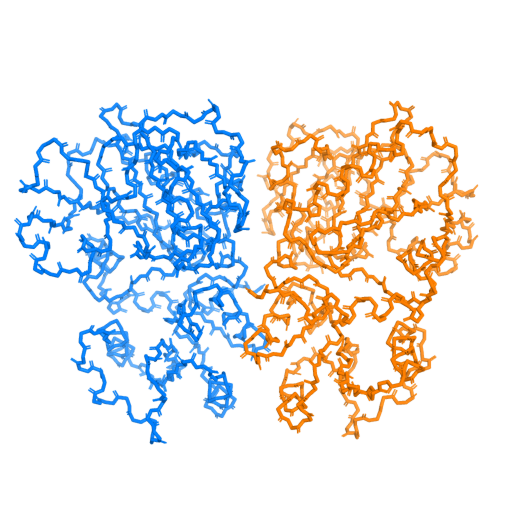19 1 90.94 270 ARG A C 1
ATOM 2175 O O . ARG A 1 270 ? 11.219 -7.113 1.686 1 90.94 270 ARG A O 1
ATOM 2182 N N . ALA A 1 271 ? 12.469 -7.383 -0.11 1 87.75 271 ALA A N 1
ATOM 2183 C CA . ALA A 1 271 ? 12.555 -5.949 -0.38 1 87.75 271 ALA A CA 1
ATOM 2184 C C . ALA A 1 271 ? 11.172 -5.363 -0.657 1 87.75 271 ALA A C 1
ATOM 2186 O O . ALA A 1 271 ? 10.898 -4.211 -0.315 1 87.75 271 ALA A O 1
ATOM 2187 N N . LEU A 1 272 ? 10.297 -6.184 -1.206 1 92.38 272 LEU A N 1
ATOM 2188 C CA . LEU A 1 272 ? 8.961 -5.707 -1.563 1 92.38 272 LEU A CA 1
ATOM 2189 C C . LEU A 1 272 ? 7.965 -5.996 -0.446 1 92.38 272 LEU A C 1
ATOM 2191 O O . LEU A 1 272 ? 6.777 -5.695 -0.578 1 92.38 272 LEU A O 1
ATOM 2195 N N . GLY A 1 273 ? 8.453 -6.547 0.647 1 90.69 273 GLY A N 1
ATOM 2196 C CA . GLY A 1 273 ? 7.586 -6.848 1.777 1 90.69 273 GLY A CA 1
ATOM 2197 C C . GLY A 1 273 ? 6.562 -7.926 1.476 1 90.69 273 GLY A C 1
ATOM 2198 O O . GLY A 1 273 ? 5.43 -7.867 1.963 1 90.69 273 GLY A O 1
ATOM 2199 N N . LEU A 1 274 ? 6.902 -8.875 0.651 1 95.62 274 LEU A N 1
ATOM 2200 C CA . LEU A 1 274 ? 5.98 -9.945 0.296 1 95.62 274 LEU A CA 1
ATOM 2201 C C . LEU A 1 274 ? 5.863 -10.961 1.431 1 95.62 274 LEU A C 1
ATOM 2203 O O . LEU A 1 274 ? 6.699 -10.984 2.334 1 95.62 274 LEU A O 1
ATOM 2207 N N . SER A 1 275 ? 4.781 -11.773 1.404 1 97.06 275 SER A N 1
ATOM 2208 C CA . SER A 1 275 ? 4.496 -12.797 2.41 1 97.06 275 SER A CA 1
ATOM 2209 C C . SER A 1 275 ? 3.693 -13.945 1.814 1 97.06 275 SER A C 1
ATOM 2211 O O . SER A 1 275 ? 2.934 -13.758 0.862 1 97.06 275 SER A O 1
ATOM 2213 N N . GLY A 1 276 ? 3.865 -15.141 2.395 1 97.88 276 GLY A N 1
ATOM 2214 C CA . GLY A 1 276 ? 3.111 -16.312 1.97 1 97.88 276 GLY A CA 1
ATOM 2215 C C . GLY A 1 276 ? 3.68 -16.969 0.727 1 97.88 276 GLY A C 1
ATOM 2216 O O . GLY A 1 276 ? 4.348 -18 0.816 1 97.88 276 GLY A O 1
ATOM 2217 N N . PHE A 1 277 ? 3.449 -16.297 -0.411 1 98.38 277 PHE A N 1
ATOM 2218 C CA . PHE A 1 277 ? 3.988 -16.812 -1.665 1 98.38 277 PHE A CA 1
ATOM 2219 C C . PHE A 1 277 ? 3.979 -15.727 -2.74 1 98.38 277 PHE A C 1
ATOM 2221 O O . PHE A 1 277 ? 3.188 -14.781 -2.674 1 98.38 277 PHE A O 1
ATOM 2228 N N . ALA A 1 278 ? 4.844 -15.859 -3.617 1 98.5 278 ALA A N 1
ATOM 2229 C CA . ALA A 1 278 ? 4.938 -15 -4.797 1 98.5 278 ALA A CA 1
ATOM 2230 C C . ALA A 1 278 ? 5.699 -15.703 -5.922 1 98.5 278 ALA A C 1
ATOM 2232 O O . ALA A 1 278 ? 6.355 -16.719 -5.695 1 98.5 278 ALA A O 1
ATOM 2233 N N . ARG A 1 279 ? 5.539 -15.219 -7.105 1 98.19 279 ARG A N 1
ATOM 2234 C CA . ARG A 1 279 ? 6.262 -15.734 -8.266 1 98.19 279 ARG A CA 1
ATOM 2235 C C . ARG A 1 279 ? 6.953 -14.609 -9.023 1 98.19 279 ARG A C 1
ATOM 2237 O O . ARG A 1 279 ? 6.344 -13.57 -9.297 1 98.19 279 ARG A O 1
ATOM 2244 N N . LEU A 1 280 ? 8.172 -14.773 -9.32 1 97.69 280 LEU A N 1
ATOM 2245 C CA . LEU A 1 280 ? 8.914 -13.852 -10.172 1 97.69 280 LEU A CA 1
ATOM 2246 C C . LEU A 1 280 ? 9.055 -14.398 -11.586 1 97.69 280 LEU A C 1
ATOM 2248 O O . LEU A 1 280 ? 9.422 -15.562 -11.773 1 97.69 280 LEU A O 1
ATOM 2252 N N . ASP A 1 281 ? 8.688 -13.609 -12.531 1 97.12 281 ASP A N 1
ATOM 2253 C CA . ASP A 1 281 ? 8.938 -13.914 -13.938 1 97.12 281 ASP A CA 1
ATOM 2254 C C . ASP A 1 281 ? 10.266 -13.32 -14.406 1 97.12 281 ASP A C 1
ATOM 2256 O O . ASP A 1 281 ? 10.477 -12.109 -14.297 1 97.12 281 ASP A O 1
ATOM 2260 N N . LEU A 1 282 ? 11.102 -14.195 -14.969 1 97.5 282 LEU A N 1
ATOM 2261 C CA . LEU A 1 282 ? 12.469 -13.781 -15.266 1 97.5 282 LEU A CA 1
ATOM 2262 C C . LEU A 1 282 ? 12.844 -14.125 -16.703 1 97.5 282 LEU A C 1
ATOM 2264 O O . LEU A 1 282 ? 12.234 -15.016 -17.312 1 97.5 282 LEU A O 1
ATOM 2268 N N . ARG A 1 283 ? 13.836 -13.414 -17.156 1 97.62 283 ARG A N 1
ATOM 2269 C CA . ARG A 1 283 ? 14.578 -13.797 -18.359 1 97.62 283 ARG A CA 1
ATOM 2270 C C . ARG A 1 283 ? 16.016 -14.195 -18 1 97.62 283 ARG A C 1
ATOM 2272 O O . ARG A 1 283 ? 16.688 -13.492 -17.25 1 97.62 283 ARG A O 1
ATOM 2279 N N . LEU A 1 284 ? 16.375 -15.289 -18.484 1 98 284 LEU A N 1
ATOM 2280 C CA . LEU A 1 284 ? 17.75 -15.758 -18.375 1 98 284 LEU A CA 1
ATOM 2281 C C . LEU A 1 284 ? 18.438 -15.719 -19.75 1 98 284 LEU A C 1
ATOM 2283 O O . LEU A 1 284 ? 18.094 -16.484 -20.641 1 98 284 LEU A O 1
ATOM 2287 N N . THR A 1 285 ? 19.484 -14.898 -19.828 1 97.44 285 THR A N 1
ATOM 2288 C CA . THR A 1 285 ? 20.172 -14.734 -21.125 1 97.44 285 THR A CA 1
ATOM 2289 C C . THR A 1 285 ? 21.172 -15.867 -21.344 1 97.44 285 THR A C 1
ATOM 2291 O O . THR A 1 285 ? 21.453 -16.641 -20.438 1 97.44 285 THR A O 1
ATOM 2294 N N . ASP A 1 286 ? 21.719 -15.883 -22.516 1 95.5 286 ASP A N 1
ATOM 2295 C CA . ASP A 1 286 ? 22.719 -16.891 -22.859 1 95.5 286 ASP A CA 1
ATOM 2296 C C . ASP A 1 286 ? 24.016 -16.672 -22.062 1 95.5 286 ASP A C 1
ATOM 2298 O O . ASP A 1 286 ? 24.812 -17.594 -21.906 1 95.5 286 ASP A O 1
ATOM 2302 N N . LYS A 1 287 ? 24.219 -15.516 -21.578 1 95.94 287 LYS A N 1
ATOM 2303 C CA . LYS A 1 287 ? 25.406 -15.195 -20.766 1 95.94 287 LYS A CA 1
ATOM 2304 C C . LYS A 1 287 ? 25.109 -15.344 -19.281 1 95.94 287 LYS A C 1
ATOM 2306 O O . LYS A 1 287 ? 25.875 -14.852 -18.438 1 95.94 287 LYS A O 1
ATOM 2311 N N . ASN A 1 288 ? 23.938 -15.883 -18.953 1 95.88 288 ASN A N 1
ATOM 2312 C CA . ASN A 1 288 ? 23.516 -16.188 -17.594 1 95.88 288 ASN A CA 1
ATOM 2313 C C . ASN A 1 288 ? 23.219 -14.914 -16.797 1 95.88 288 ASN A C 1
ATOM 2315 O O . ASN A 1 288 ? 23.406 -14.883 -15.586 1 95.88 288 ASN A O 1
ATOM 2319 N N . GLU A 1 289 ? 22.891 -13.898 -17.562 1 96.62 289 GLU A N 1
ATOM 2320 C CA . GLU A 1 289 ? 22.344 -12.727 -16.875 1 96.62 289 GLU A CA 1
ATOM 2321 C C . GLU A 1 289 ? 20.875 -12.922 -16.531 1 96.62 289 GLU A C 1
ATOM 2323 O O . GLU A 1 289 ? 20.109 -13.484 -17.328 1 96.62 289 GLU A O 1
ATOM 2328 N N . ILE A 1 290 ? 20.516 -12.5 -15.344 1 97.88 290 ILE A N 1
ATOM 2329 C CA . ILE A 1 290 ? 19.172 -12.688 -14.844 1 97.88 290 ILE A CA 1
ATOM 2330 C C . ILE A 1 290 ? 18.438 -11.344 -14.805 1 97.88 290 ILE A C 1
ATOM 2332 O O . ILE A 1 290 ? 18.891 -10.414 -14.133 1 97.88 290 ILE A O 1
ATOM 2336 N N . PHE A 1 291 ? 17.312 -11.203 -15.547 1 97.25 291 PHE A N 1
ATOM 2337 C CA . PHE A 1 291 ? 16.453 -10.016 -15.531 1 97.25 291 PHE A CA 1
ATOM 2338 C C . PHE A 1 291 ? 15.086 -10.336 -14.945 1 97.25 291 PHE A C 1
ATOM 2340 O O . PHE A 1 291 ? 14.43 -11.281 -15.383 1 97.25 291 PHE A O 1
ATOM 2347 N N . VAL A 1 292 ? 14.641 -9.594 -13.953 1 96.81 292 VAL A N 1
ATOM 2348 C CA . VAL A 1 292 ? 13.281 -9.727 -13.43 1 96.81 292 VAL A CA 1
ATOM 2349 C C . VAL A 1 292 ? 12.312 -8.922 -14.297 1 96.81 292 VAL A C 1
ATOM 2351 O O . VAL A 1 292 ? 12.508 -7.727 -14.508 1 96.81 292 VAL A O 1
ATOM 2354 N N . LEU A 1 293 ? 11.289 -9.578 -14.805 1 95 293 LEU A N 1
ATOM 2355 C CA . LEU A 1 293 ? 10.289 -8.922 -15.641 1 95 293 LEU A CA 1
ATOM 2356 C C . LEU A 1 293 ? 9.109 -8.445 -14.805 1 95 293 LEU A C 1
ATOM 2358 O O . LEU A 1 293 ? 8.562 -7.371 -15.062 1 95 293 LEU A O 1
ATOM 2362 N N . GLU A 1 294 ? 8.734 -9.258 -13.891 1 95.06 294 GLU A N 1
ATOM 2363 C CA . GLU A 1 294 ? 7.547 -8.992 -13.078 1 95.06 294 GLU A CA 1
ATOM 2364 C C . GLU A 1 294 ? 7.578 -9.797 -11.781 1 95.06 294 GLU A C 1
ATOM 2366 O O . GLU A 1 294 ? 8.133 -10.898 -11.734 1 95.06 294 GLU A O 1
ATOM 2371 N N . VAL A 1 295 ? 7.121 -9.195 -10.75 1 96.62 295 VAL A N 1
ATOM 2372 C CA . VAL A 1 295 ? 6.883 -9.875 -9.484 1 96.62 295 VAL A CA 1
ATOM 2373 C C . VAL A 1 295 ? 5.379 -10.023 -9.25 1 96.62 295 VAL A C 1
ATOM 2375 O O . VAL A 1 295 ? 4.656 -9.023 -9.203 1 96.62 295 VAL A O 1
ATOM 2378 N N . ASN A 1 296 ? 4.938 -11.25 -9.102 1 96.06 296 ASN A N 1
ATOM 2379 C CA . ASN A 1 296 ? 3.52 -11.531 -8.914 1 96.06 296 ASN A CA 1
ATOM 2380 C C . ASN A 1 296 ? 3.217 -11.953 -7.477 1 96.06 296 ASN A C 1
ATOM 2382 O O . ASN A 1 296 ? 3.48 -13.086 -7.086 1 96.06 296 ASN A O 1
ATOM 2386 N N . PRO A 1 297 ? 2.562 -11.102 -6.684 1 96.5 297 PRO A N 1
ATOM 2387 C CA . PRO A 1 297 ? 2.338 -11.359 -5.262 1 96.5 297 PRO A CA 1
ATOM 2388 C C . PRO A 1 297 ? 1.109 -12.227 -5.008 1 96.5 297 PRO A C 1
ATOM 2390 O O . PRO A 1 297 ? 0.838 -12.602 -3.861 1 96.5 297 PRO A O 1
ATOM 2393 N N . ASN A 1 298 ? 0.337 -12.602 -5.891 1 94.88 298 ASN A N 1
ATOM 2394 C CA . ASN A 1 298 ? -0.844 -13.453 -5.809 1 94.88 298 ASN A CA 1
ATOM 2395 C C . ASN A 1 298 ? -0.999 -14.32 -7.055 1 94.88 298 ASN A C 1
ATOM 2397 O O . ASN A 1 298 ? -2.051 -14.305 -7.699 1 94.88 298 ASN A O 1
ATOM 2401 N N . PRO A 1 299 ? 0.009 -15.094 -7.309 1 95.44 299 PRO A N 1
ATOM 2402 C CA . PRO A 1 299 ? -0.055 -15.898 -8.531 1 95.44 299 PRO A CA 1
ATOM 2403 C C . PRO A 1 299 ? -1.108 -17 -8.453 1 95.44 299 PRO A C 1
ATOM 2405 O O . PRO A 1 299 ? -1.558 -17.359 -7.359 1 95.44 299 PRO A O 1
ATOM 2408 N N . ASN A 1 300 ? -1.448 -17.469 -9.562 1 93.12 300 ASN A N 1
ATOM 2409 C CA . ASN A 1 300 ? -2.369 -18.609 -9.617 1 93.12 300 ASN A CA 1
ATOM 2410 C C . ASN A 1 300 ? -1.874 -19.766 -8.766 1 93.12 300 ASN A C 1
ATOM 2412 O O . ASN A 1 300 ? -0.673 -20.047 -8.719 1 93.12 300 ASN A O 1
ATOM 2416 N N . ILE A 1 301 ? -2.883 -20.469 -8.18 1 96.25 301 ILE A N 1
ATOM 2417 C CA . ILE A 1 301 ? -2.469 -21.469 -7.191 1 96.25 301 ILE A CA 1
ATOM 2418 C C . ILE A 1 301 ? -3.254 -22.75 -7.391 1 96.25 301 ILE A C 1
ATOM 2420 O O . ILE A 1 301 ? -3.387 -23.562 -6.461 1 96.25 301 ILE A O 1
ATOM 2424 N N . ALA A 1 302 ? -3.77 -23 -8.594 1 94.5 302 ALA A N 1
ATOM 2425 C CA . ALA A 1 302 ? -4.348 -24.312 -8.883 1 94.5 302 ALA A CA 1
ATOM 2426 C C . ALA A 1 302 ? -3.309 -25.406 -8.711 1 94.5 302 ALA A C 1
ATOM 2428 O O . ALA A 1 302 ? -2.109 -25.141 -8.641 1 94.5 302 ALA A O 1
ATOM 2429 N N . ASN A 1 303 ? -3.803 -26.625 -8.641 1 94.81 303 ASN A N 1
ATOM 2430 C CA . ASN A 1 303 ? -2.914 -27.734 -8.32 1 94.81 303 ASN A CA 1
ATOM 2431 C C . ASN A 1 303 ? -1.938 -28.016 -9.453 1 94.81 303 ASN A C 1
ATOM 2433 O O . ASN A 1 303 ? -0.946 -28.719 -9.266 1 94.81 303 ASN A O 1
ATOM 2437 N N . ASP A 1 304 ? -2.105 -27.453 -10.656 1 91.06 304 ASP A N 1
ATOM 2438 C CA . ASP A 1 304 ? -1.215 -27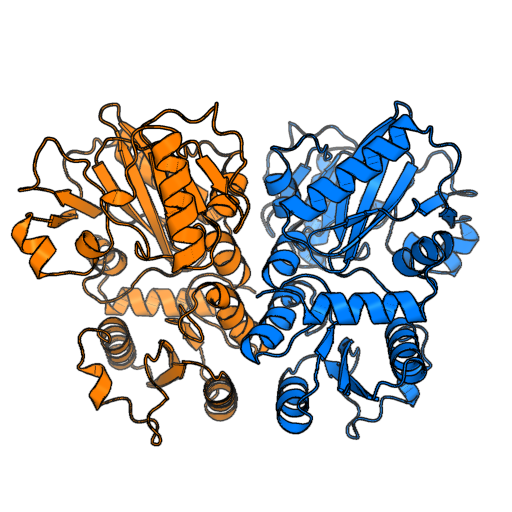.641 -11.797 1 91.06 304 ASP A CA 1
ATOM 2439 C C . ASP A 1 304 ? -0.56 -26.312 -12.203 1 91.06 304 ASP A C 1
ATOM 2441 O O . ASP A 1 304 ? -0.019 -26.203 -13.305 1 91.06 304 ASP A O 1
ATOM 2445 N N . ASP A 1 305 ? -0.716 -25.297 -11.375 1 93.88 305 ASP A N 1
ATOM 2446 C CA . ASP A 1 305 ? -0.032 -24.031 -11.617 1 93.88 305 ASP A CA 1
ATOM 2447 C C . ASP A 1 305 ? 1.421 -24.094 -11.148 1 93.88 305 ASP A C 1
ATOM 2449 O O . ASP A 1 305 ? 1.818 -25.047 -10.469 1 93.88 305 ASP A O 1
ATOM 2453 N N . GLU A 1 306 ? 2.18 -23.078 -11.484 1 95.69 306 GLU A N 1
ATOM 2454 C CA . GLU A 1 306 ? 3.631 -23.078 -11.328 1 95.69 306 GLU A CA 1
ATOM 2455 C C . GLU A 1 306 ? 4.027 -23.281 -9.867 1 95.69 306 GLU A C 1
ATOM 2457 O O . GLU A 1 306 ? 4.934 -24.062 -9.562 1 95.69 306 GLU A O 1
ATOM 2462 N N . ILE A 1 307 ? 3.389 -22.641 -8.891 1 97.75 307 ILE A N 1
ATOM 2463 C CA . ILE A 1 307 ? 3.746 -22.688 -7.48 1 97.75 307 ILE A CA 1
ATOM 2464 C C . ILE A 1 307 ? 3.469 -24.094 -6.934 1 97.75 307 ILE A C 1
ATOM 2466 O O . ILE A 1 307 ? 4.301 -24.672 -6.227 1 97.75 307 ILE A O 1
ATOM 2470 N N . ALA A 1 308 ? 2.289 -24.609 -7.27 1 97.25 308 ALA A N 1
ATOM 2471 C CA . ALA A 1 308 ? 1.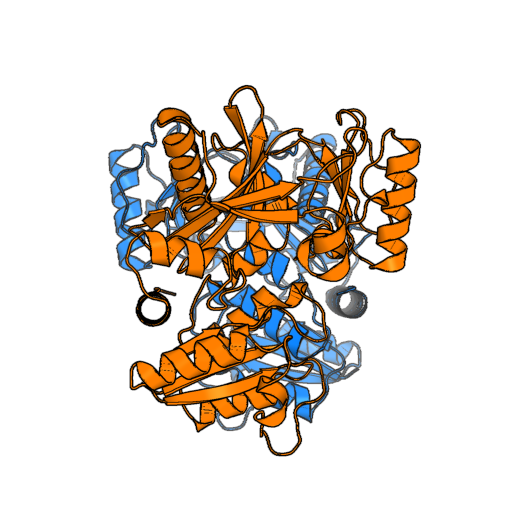902 -25.938 -6.793 1 97.25 308 ALA A CA 1
ATOM 2472 C C . ALA A 1 308 ? 2.816 -27.016 -7.367 1 97.25 308 ALA A C 1
ATOM 2474 O O . ALA A 1 308 ? 3.311 -27.875 -6.633 1 97.25 308 ALA A O 1
ATOM 2475 N N . TYR A 1 309 ? 3.039 -26.953 -8.656 1 95.56 309 TYR A N 1
ATOM 2476 C CA . TYR A 1 309 ? 3.877 -27.938 -9.32 1 95.56 309 TYR A CA 1
ATOM 2477 C C . TYR A 1 309 ? 5.301 -27.906 -8.781 1 95.56 309 TYR A C 1
ATOM 2479 O O . TYR A 1 309 ? 5.898 -28.953 -8.516 1 95.56 309 TYR A O 1
ATOM 2487 N N . ALA A 1 310 ? 5.828 -26.75 -8.633 1 97.75 310 ALA A N 1
ATOM 2488 C CA . ALA A 1 310 ? 7.184 -26.609 -8.109 1 97.75 310 ALA A CA 1
ATOM 2489 C C . ALA A 1 310 ? 7.281 -27.109 -6.68 1 97.75 310 ALA A C 1
ATOM 2491 O O . ALA A 1 310 ? 8.289 -27.703 -6.289 1 97.75 310 ALA A O 1
ATOM 2492 N N . SER A 1 311 ? 6.273 -26.906 -5.883 1 97.88 311 SER A N 1
ATOM 2493 C CA . SER A 1 311 ? 6.25 -27.375 -4.504 1 97.88 311 SER A CA 1
ATOM 2494 C C . SER A 1 311 ? 6.273 -28.906 -4.441 1 97.88 311 SER A C 1
ATOM 2496 O O . SER A 1 311 ? 6.922 -29.484 -3.568 1 97.88 311 SER A O 1
ATOM 2498 N N . GLN A 1 312 ? 5.59 -29.516 -5.352 1 96.56 312 GLN A N 1
ATOM 2499 C CA . GLN A 1 312 ? 5.535 -30.969 -5.395 1 96.56 312 GLN A CA 1
ATOM 2500 C C . GLN A 1 312 ? 6.93 -31.578 -5.566 1 96.56 312 GLN A C 1
ATOM 2502 O O . GLN A 1 312 ? 7.227 -32.625 -5.02 1 96.56 312 GLN A O 1
ATOM 2507 N N . ARG A 1 313 ? 7.742 -30.953 -6.297 1 96.12 313 ARG A N 1
ATOM 2508 C CA . ARG A 1 313 ? 9.102 -31.422 -6.531 1 96.12 313 ARG A CA 1
ATOM 2509 C C . ARG A 1 313 ? 9.922 -31.391 -5.246 1 96.12 313 ARG A C 1
ATOM 2511 O O . ARG A 1 313 ? 10.906 -32.125 -5.117 1 96.12 313 ARG A O 1
ATOM 2518 N N . LEU A 1 314 ? 9.547 -30.578 -4.285 1 97 314 LEU A N 1
ATOM 2519 C CA . LEU A 1 314 ? 10.211 -30.5 -2.986 1 97 314 LEU A CA 1
ATOM 2520 C C . LEU A 1 314 ? 9.555 -31.469 -1.992 1 97 314 LEU A C 1
ATOM 2522 O O . LEU A 1 314 ? 9.898 -31.453 -0.807 1 97 314 LEU A O 1
ATOM 2526 N N . GLY A 1 315 ? 8.57 -32.188 -2.457 1 97.31 315 GLY A N 1
ATOM 2527 C CA . GLY A 1 315 ? 7.871 -33.125 -1.588 1 97.31 315 GLY A CA 1
ATOM 2528 C C . GLY A 1 315 ? 6.723 -32.5 -0.832 1 97.31 315 GLY A C 1
ATOM 2529 O O . GLY A 1 315 ? 6.18 -33.094 0.102 1 97.31 315 GLY A O 1
ATOM 2530 N N . ILE A 1 316 ? 6.348 -31.344 -1.176 1 98.12 316 ILE A N 1
ATOM 2531 C CA . ILE A 1 316 ? 5.199 -30.672 -0.588 1 98.12 316 ILE A CA 1
ATOM 2532 C C . ILE A 1 316 ? 3.959 -30.922 -1.447 1 98.12 316 ILE A C 1
ATOM 2534 O O . ILE A 1 316 ? 3.814 -30.328 -2.523 1 98.12 316 ILE A O 1
ATOM 2538 N N . SER A 1 317 ? 3.049 -31.734 -0.947 1 98.38 317 SER A N 1
ATOM 2539 C CA . SER A 1 317 ? 1.82 -32 -1.688 1 98.38 317 SER A CA 1
ATOM 2540 C C . SER A 1 317 ? 0.959 -30.75 -1.797 1 98.38 317 SER A C 1
ATOM 2542 O O . SER A 1 317 ? 1.189 -29.766 -1.088 1 98.38 317 SER A O 1
ATOM 2544 N N . TYR A 1 318 ? 0.032 -30.781 -2.664 1 98.38 318 TYR A N 1
ATOM 2545 C CA . TYR A 1 318 ? -0.86 -29.641 -2.82 1 98.38 318 TYR A CA 1
ATOM 2546 C C . TYR A 1 318 ? -1.582 -29.328 -1.516 1 98.38 318 TYR A C 1
ATOM 2548 O O . TYR A 1 318 ? -1.704 -28.156 -1.131 1 98.38 318 TYR A O 1
ATOM 2556 N N . ASP A 1 319 ? -2.098 -30.375 -0.821 1 98.75 319 ASP A N 1
ATOM 2557 C CA . ASP A 1 319 ? -2.77 -30.156 0.458 1 98.75 319 ASP A CA 1
ATOM 2558 C C . ASP A 1 319 ? -1.825 -29.531 1.478 1 98.75 319 ASP A C 1
ATOM 2560 O O . ASP A 1 319 ? -2.219 -28.625 2.219 1 98.75 319 ASP A O 1
ATOM 2564 N N . GLN A 1 320 ? -0.624 -30.016 1.478 1 98.62 320 GLN A N 1
ATOM 2565 C CA . GLN A 1 320 ? 0.367 -29.453 2.385 1 98.62 320 GLN A CA 1
ATOM 2566 C C . GLN A 1 320 ? 0.651 -27.984 2.045 1 98.62 320 GLN A C 1
ATOM 2568 O O . GLN A 1 320 ? 0.854 -27.156 2.941 1 98.62 320 GLN A O 1
ATOM 2573 N N . LEU A 1 321 ? 0.771 -27.688 0.767 1 98.69 321 LEU A N 1
ATOM 2574 C CA . LEU A 1 321 ? 0.98 -26.312 0.326 1 98.69 321 LEU A CA 1
ATOM 2575 C C . LEU A 1 321 ? -0.143 -25.406 0.822 1 98.69 321 LEU A C 1
ATOM 2577 O O . LEU A 1 321 ? 0.116 -24.328 1.365 1 98.69 321 LEU A O 1
ATOM 2581 N N . ILE A 1 322 ? -1.376 -25.812 0.65 1 98.75 322 ILE A N 1
ATOM 2582 C CA . ILE A 1 322 ? -2.529 -25.031 1.079 1 98.75 322 ILE A CA 1
ATOM 2583 C C . ILE A 1 322 ? -2.482 -24.828 2.592 1 98.75 322 ILE A C 1
ATOM 2585 O O . ILE A 1 322 ? -2.732 -23.719 3.082 1 98.75 322 ILE A O 1
ATOM 2589 N N . GLN A 1 323 ? -2.162 -25.859 3.324 1 98.75 323 GLN A N 1
ATOM 2590 C CA . GLN A 1 323 ? -2.027 -25.719 4.77 1 98.75 323 GLN A CA 1
ATOM 2591 C C . GLN A 1 323 ? -0.947 -24.703 5.129 1 98.75 323 GLN A C 1
ATOM 2593 O O . GLN A 1 323 ? -1.127 -23.906 6.043 1 98.75 323 GLN A O 1
ATOM 2598 N N . LYS A 1 324 ? 0.171 -24.828 4.457 1 98.44 324 LYS A N 1
ATOM 2599 C CA . LYS A 1 324 ? 1.248 -23.875 4.707 1 98.44 324 LYS A CA 1
ATOM 2600 C C . LYS A 1 324 ? 0.777 -22.438 4.477 1 98.44 324 LYS A C 1
ATOM 2602 O O . LYS A 1 324 ? 1.115 -21.531 5.246 1 98.44 324 LYS A O 1
ATOM 2607 N N . LEU A 1 325 ? 0.104 -22.203 3.42 1 98.44 325 LEU A N 1
ATOM 2608 C CA . LEU A 1 325 ? -0.374 -20.859 3.096 1 98.44 325 LEU A CA 1
ATOM 2609 C C . LEU A 1 325 ? -1.353 -20.359 4.152 1 98.44 325 LEU A C 1
ATOM 2611 O O . LEU A 1 325 ? -1.34 -19.188 4.508 1 98.44 325 LEU A O 1
ATOM 2615 N N . LEU A 1 326 ? -2.238 -21.25 4.652 1 98.5 326 LEU A N 1
ATOM 2616 C CA . LEU A 1 326 ? -3.129 -20.891 5.75 1 98.5 326 LEU A CA 1
ATOM 2617 C C . LEU A 1 326 ? -2.334 -20.516 6.996 1 98.5 326 LEU A C 1
ATOM 2619 O O . LEU A 1 326 ? -2.641 -19.516 7.652 1 98.5 326 LEU A O 1
ATOM 2623 N N . ASP A 1 327 ? -1.318 -21.297 7.238 1 98.19 327 ASP A N 1
ATOM 2624 C CA . ASP A 1 327 ? -0.492 -21.047 8.414 1 98.19 327 ASP A CA 1
ATOM 2625 C C . ASP A 1 327 ? 0.24 -19.703 8.297 1 98.19 327 ASP A C 1
ATOM 2627 O O . ASP A 1 327 ? 0.317 -18.953 9.266 1 98.19 327 ASP A O 1
ATOM 2631 N N . TYR A 1 328 ? 0.825 -19.516 7.133 1 98.06 328 TYR A N 1
ATOM 2632 C CA . TYR A 1 328 ? 1.478 -18.234 6.898 1 98.06 328 TYR A CA 1
ATOM 2633 C C . TYR A 1 328 ? 0.507 -17.078 7.121 1 98.06 328 TYR A C 1
ATOM 2635 O O . TYR A 1 328 ? 0.859 -16.078 7.746 1 98.06 328 TYR A O 1
ATOM 2643 N N . GLY A 1 329 ? -0.688 -17.172 6.531 1 97.69 329 GLY A N 1
ATOM 2644 C CA . GLY A 1 329 ? -1.686 -16.125 6.66 1 97.69 329 GLY A CA 1
ATOM 2645 C C . GLY A 1 329 ? -2.066 -15.836 8.102 1 97.69 329 GLY A C 1
ATOM 2646 O O . GLY A 1 329 ? -2.285 -14.68 8.469 1 97.69 329 GLY A O 1
ATOM 2647 N N . LYS A 1 330 ? -2.148 -16.812 8.953 1 96.81 330 LYS A N 1
ATOM 2648 C CA . LYS A 1 330 ? -2.516 -16.672 10.359 1 96.81 330 LYS A CA 1
ATOM 2649 C C . LYS A 1 330 ? -1.382 -16.031 11.164 1 96.81 330 LYS A C 1
ATOM 2651 O O . LYS A 1 330 ? -1.628 -15.32 12.141 1 96.81 330 LYS A O 1
ATOM 2656 N N . ARG A 1 331 ? -0.229 -16.281 10.711 1 93.5 331 ARG A N 1
ATOM 2657 C CA . ARG A 1 331 ? 0.937 -15.852 11.477 1 93.5 331 ARG A CA 1
ATOM 2658 C C . ARG A 1 331 ? 1.386 -14.461 11.047 1 93.5 331 ARG A C 1
ATOM 2660 O O . ARG A 1 331 ? 2.113 -13.781 11.773 1 93.5 331 ARG A O 1
ATOM 2667 N N . ARG A 1 332 ? 0.965 -14.086 9.867 1 85.94 332 ARG A N 1
ATOM 2668 C CA . ARG A 1 332 ? 1.422 -12.789 9.383 1 85.94 332 ARG A CA 1
ATOM 2669 C C . ARG A 1 332 ? 1.033 -11.68 10.352 1 85.94 332 ARG A C 1
ATOM 2671 O O . ARG A 1 332 ? -0.115 -11.602 10.789 1 85.94 332 ARG A O 1
ATOM 2678 N N . ARG A 1 333 ? 2.016 -11.008 10.75 1 65.5 333 ARG A N 1
ATOM 2679 C CA . ARG A 1 333 ? 1.787 -9.898 11.672 1 65.5 333 ARG A CA 1
ATOM 2680 C C . ARG A 1 333 ? 1.381 -8.641 10.922 1 65.5 333 ARG A C 1
ATOM 2682 O O . ARG A 1 333 ? 1.861 -8.383 9.82 1 65.5 333 ARG A O 1
ATOM 2689 N N . GLY A 1 334 ? 0.216 -8.195 11.141 1 59.66 334 GLY A N 1
ATOM 2690 C CA . GLY A 1 334 ? -0.206 -6.934 10.555 1 59.66 334 GLY A CA 1
ATOM 2691 C C . GLY A 1 334 ? 0.689 -5.766 10.938 1 59.66 334 GLY A C 1
ATOM 2692 O O . GLY A 1 334 ? 1.435 -5.844 11.914 1 59.66 334 GLY A O 1
ATOM 2693 N N . MET B 1 1 ? -24.953 19.109 -3.367 1 96.94 1 MET B N 1
ATOM 2694 C CA . MET B 1 1 ? -24.469 17.734 -3.295 1 96.94 1 MET B CA 1
ATOM 2695 C C . MET B 1 1 ? -24.484 17.234 -1.857 1 96.94 1 MET B C 1
ATOM 2697 O O . MET B 1 1 ? -24.391 18.016 -0.915 1 96.94 1 MET B O 1
ATOM 2701 N N . ARG B 1 2 ? -24.734 16 -1.683 1 98.38 2 ARG B N 1
ATOM 2702 C CA . ARG B 1 2 ? -24.484 15.344 -0.403 1 98.38 2 ARG B CA 1
ATOM 2703 C C . ARG B 1 2 ? -23 14.992 -0.248 1 98.38 2 ARG B C 1
ATOM 2705 O O . ARG B 1 2 ? -22.453 14.25 -1.06 1 98.38 2 ARG B O 1
ATOM 2712 N N . VAL B 1 3 ? -22.406 15.57 0.789 1 98.75 3 VAL B N 1
ATOM 2713 C CA . VAL B 1 3 ? -20.984 15.328 1.033 1 98.75 3 VAL B CA 1
ATOM 2714 C C . VAL B 1 3 ? -20.812 14.578 2.354 1 98.75 3 VAL B C 1
ATOM 2716 O O . VAL B 1 3 ? -21.156 15.102 3.418 1 98.75 3 VAL B O 1
ATOM 2719 N N . LEU B 1 4 ? -20.297 13.391 2.285 1 98.5 4 LEU B N 1
ATOM 2720 C CA . LEU B 1 4 ? -19.969 12.648 3.502 1 98.5 4 LEU B CA 1
ATOM 2721 C C . LEU B 1 4 ? -18.594 13.039 4.031 1 98.5 4 LEU B C 1
ATOM 2723 O O . LEU B 1 4 ? -17.594 12.883 3.332 1 98.5 4 LEU B O 1
ATOM 2727 N N . VAL B 1 5 ? -18.578 13.594 5.203 1 97.38 5 VAL B N 1
ATOM 2728 C CA . VAL B 1 5 ? -17.312 13.883 5.871 1 97.38 5 VAL B CA 1
ATOM 2729 C C . VAL B 1 5 ? -16.906 12.703 6.75 1 97.38 5 VAL B C 1
ATOM 2731 O O . VAL B 1 5 ? -17.484 12.5 7.824 1 97.38 5 VAL B O 1
ATOM 2734 N N . ALA B 1 6 ? -15.93 11.922 6.285 1 96.69 6 ALA B N 1
ATOM 2735 C CA . ALA B 1 6 ? -15.414 10.781 7.039 1 96.69 6 ALA B CA 1
ATOM 2736 C C . ALA B 1 6 ? -14.18 11.18 7.848 1 96.69 6 ALA B C 1
ATOM 2738 O O . ALA B 1 6 ? -13.234 11.75 7.309 1 96.69 6 ALA B O 1
ATOM 2739 N N . PHE B 1 7 ? -14.195 10.898 9.133 1 93.5 7 PHE B N 1
ATOM 2740 C CA . PHE B 1 7 ? -13.109 11.375 9.977 1 93.5 7 PHE B CA 1
ATOM 2741 C C . PHE B 1 7 ? -12.781 10.344 11.055 1 93.5 7 PHE B C 1
ATOM 2743 O O . PHE B 1 7 ? -13.57 9.43 11.312 1 93.5 7 PHE B O 1
ATOM 2750 N N . ASP B 1 8 ? -11.531 10.469 11.641 1 88.75 8 ASP B N 1
ATOM 2751 C CA . ASP B 1 8 ? -11.094 9.594 12.727 1 88.75 8 ASP B CA 1
ATOM 2752 C C . ASP B 1 8 ? -11.875 9.867 14.008 1 88.75 8 ASP B C 1
ATOM 2754 O O . ASP B 1 8 ? -12.078 11.031 14.375 1 88.75 8 ASP B O 1
ATOM 2758 N N . PHE B 1 9 ? -12.352 8.844 14.57 1 74.88 9 PHE B N 1
ATOM 2759 C CA . PHE B 1 9 ? -13.039 9 15.844 1 74.88 9 PHE B CA 1
ATOM 2760 C C . PHE B 1 9 ? -12.266 8.312 16.969 1 74.88 9 PHE B C 1
ATOM 2762 O O . PHE B 1 9 ? -11.852 7.16 16.828 1 74.88 9 PHE B O 1
ATOM 2769 N N . PRO B 1 10 ? -11.914 9.172 17.859 1 62.56 10 PRO B N 1
ATOM 2770 C CA . PRO B 1 10 ? -11.031 8.664 18.906 1 62.56 10 PRO B CA 1
ATOM 2771 C C . PRO B 1 10 ? -11.695 7.609 19.781 1 62.56 10 PRO B C 1
ATOM 2773 O O . PRO B 1 10 ? -11.016 6.871 20.5 1 62.56 10 PRO B O 1
ATOM 2776 N N . THR B 1 11 ? -12.93 7.75 19.891 1 59.31 11 THR B N 1
ATOM 2777 C CA . THR B 1 11 ? -13.641 6.801 20.734 1 59.31 11 THR B CA 1
ATOM 2778 C C . THR B 1 11 ? -14.789 6.141 19.969 1 59.31 11 THR B C 1
ATOM 2780 O O . THR B 1 11 ? -15.117 6.555 18.859 1 59.31 11 THR B O 1
ATOM 2783 N N . ALA B 1 12 ? -15.25 5.09 20.656 1 54.88 12 ALA B N 1
ATOM 2784 C CA . ALA B 1 12 ? -16.375 4.383 20.062 1 54.88 12 ALA B CA 1
ATOM 2785 C C . ALA B 1 12 ? -17.5 5.355 19.688 1 54.88 12 ALA B C 1
ATOM 2787 O O . ALA B 1 12 ? -17.734 6.344 20.391 1 54.88 12 ALA B O 1
ATOM 2788 N N . LEU B 1 13 ? -17.938 5.27 18.469 1 55.47 13 LEU B N 1
ATOM 2789 C CA . LEU B 1 13 ? -18.984 6.113 17.906 1 55.47 13 LEU B CA 1
ATOM 2790 C C . LEU B 1 13 ? -20.078 6.387 18.938 1 55.47 13 LEU B C 1
ATOM 2792 O O . LEU B 1 13 ? -20.469 5.488 19.688 1 55.47 13 LEU B O 1
ATOM 2796 N N . PRO B 1 14 ? -20.438 7.621 19.156 1 53.47 14 PRO B N 1
ATOM 2797 C CA . PRO B 1 14 ? -21.625 7.824 19.984 1 53.47 14 PRO B CA 1
ATOM 2798 C C . PRO B 1 14 ? -22.844 7.078 19.438 1 53.47 14 PRO B C 1
ATOM 2800 O O . PRO B 1 14 ? -22.984 6.895 18.234 1 53.47 14 PRO B O 1
ATOM 2803 N N . LYS B 1 15 ? -23.469 6.359 20.328 1 53 15 LYS B N 1
ATOM 2804 C CA . LYS B 1 15 ? -24.594 5.496 20 1 53 15 LYS B CA 1
ATOM 2805 C C . LYS B 1 15 ? -25.594 6.211 19.109 1 53 15 LYS B C 1
ATOM 2807 O O . LYS B 1 15 ? -26.234 5.582 18.25 1 53 15 LYS B O 1
ATOM 2812 N N . ASN B 1 16 ? -25.719 7.477 19.25 1 47.88 16 ASN B N 1
ATOM 2813 C CA . ASN B 1 16 ? -26.766 8.148 18.5 1 47.88 16 ASN B CA 1
ATOM 2814 C C . ASN B 1 16 ? -26.234 8.82 17.25 1 47.88 16 ASN B C 1
ATOM 2816 O O . ASN B 1 16 ? -26.984 9.469 16.516 1 47.88 16 ASN B O 1
ATOM 2820 N N . GLY B 1 17 ? -25 8.633 16.969 1 55.78 17 GLY B N 1
ATOM 2821 C CA . GLY B 1 17 ? -24.453 9.25 15.781 1 55.78 17 GLY B CA 1
ATOM 2822 C C . GLY B 1 17 ? -24.312 10.758 15.891 1 55.78 17 GLY B C 1
ATOM 2823 O O . GLY B 1 17 ? -24.016 11.43 14.906 1 55.78 17 GLY B O 1
ATOM 2824 N N . ASP B 1 18 ? -24.578 11.266 16.953 1 58.97 18 ASP B N 1
ATOM 2825 C CA . ASP B 1 18 ? -24.516 12.711 17.156 1 58.97 18 ASP B CA 1
ATOM 2826 C C . ASP B 1 18 ? -23.109 13.141 17.531 1 58.97 18 ASP B C 1
ATOM 2828 O O . ASP B 1 18 ? -22.594 12.773 18.594 1 58.97 18 ASP B O 1
ATOM 2832 N N . TYR B 1 19 ? -22.5 13.82 16.594 1 63.91 19 TYR B N 1
ATOM 2833 C CA . TYR B 1 19 ? -21.109 14.227 16.766 1 63.91 19 TYR B CA 1
ATOM 2834 C C . TYR B 1 19 ? -21.016 15.641 17.328 1 63.91 19 TYR B C 1
ATOM 2836 O O . TYR B 1 19 ? -19.922 16.156 17.578 1 63.91 19 TYR B O 1
ATOM 2844 N N . ARG B 1 20 ? -22.109 16.25 17.75 1 63.16 20 ARG B N 1
ATOM 2845 C CA . ARG B 1 20 ? -22.188 17.688 18.031 1 63.16 20 ARG B CA 1
ATOM 2846 C C . ARG B 1 20 ? -21.328 18.047 19.25 1 63.16 20 ARG B C 1
ATOM 2848 O O . ARG B 1 20 ? -20.656 19.078 19.25 1 63.16 20 ARG B O 1
ATOM 2855 N N . SER B 1 21 ? -21.328 17.219 20.094 1 59.75 21 SER B N 1
ATOM 2856 C CA . SER B 1 21 ? -20.578 17.547 21.297 1 59.75 21 SER B CA 1
ATOM 2857 C C . SER B 1 21 ? -19.078 17.375 21.094 1 59.75 21 SER B C 1
ATOM 2859 O O . SER B 1 21 ? -18.281 18.031 21.75 1 59.75 21 SER B O 1
ATOM 2861 N N . LEU B 1 22 ? -18.75 16.609 20.156 1 64.62 22 LEU B N 1
ATOM 2862 C CA . LEU B 1 22 ? -17.328 16.312 19.938 1 64.62 22 LEU B CA 1
ATOM 2863 C C . LEU B 1 22 ? -16.688 17.359 19.031 1 64.62 22 LEU B C 1
ATOM 2865 O O . LEU B 1 22 ? -15.5 17.641 19.172 1 64.62 22 LEU B O 1
ATOM 2869 N N . LEU B 1 23 ? -17.453 17.984 18.359 1 69 23 LEU B N 1
ATOM 2870 C CA . LEU B 1 23 ? -16.953 18.938 17.359 1 69 23 LEU B CA 1
ATOM 2871 C C . LEU B 1 23 ? -16.422 20.203 18.031 1 69 23 LEU B C 1
ATOM 2873 O O . LEU B 1 23 ? -15.695 20.969 17.406 1 69 23 LEU B O 1
ATOM 2877 N N . HIS B 1 24 ? -16.625 20.219 19.234 1 63.72 24 HIS B N 1
ATOM 2878 C CA . HIS B 1 24 ? -16.172 21.438 19.922 1 63.72 24 HIS B CA 1
ATOM 2879 C C . HIS B 1 24 ? -14.797 21.234 20.547 1 63.72 24 HIS B C 1
ATOM 2881 O O . HIS B 1 24 ? -14.141 22.219 20.922 1 63.72 24 HIS B O 1
ATOM 2887 N N . ALA B 1 25 ? -14.406 20.016 20.531 1 65.12 25 ALA B N 1
ATOM 2888 C CA . ALA B 1 25 ? -13.062 19.766 21.047 1 65.12 25 ALA B CA 1
ATOM 2889 C C . ALA B 1 25 ? -12.008 20.078 20 1 65.12 25 ALA B C 1
ATOM 2891 O O . ALA B 1 25 ? -12.266 19.969 18.797 1 65.12 25 ALA B O 1
ATOM 2892 N N . GLU B 1 26 ? -10.852 20.594 20.5 1 65.25 26 GLU B N 1
ATOM 2893 C CA . GLU B 1 26 ? -9.773 21.047 19.625 1 65.25 26 GLU B CA 1
ATOM 2894 C C . GLU B 1 26 ? -9.352 19.953 18.641 1 65.25 26 GLU B C 1
ATOM 2896 O O . GLU B 1 26 ? -9 20.234 17.5 1 65.25 26 GLU B O 1
ATOM 2901 N N . ASP B 1 27 ? -9.477 18.812 19.062 1 69.81 27 ASP B N 1
ATOM 2902 C CA . ASP B 1 27 ? -9.031 17.672 18.266 1 69.81 27 ASP B CA 1
ATOM 2903 C C . ASP B 1 27 ? -9.938 17.469 17.047 1 69.81 27 ASP B C 1
ATOM 2905 O O . ASP B 1 27 ? -9.547 16.828 16.078 1 69.81 27 ASP B O 1
ATOM 2909 N N . TRP B 1 28 ? -11.055 18.266 17.125 1 80.69 28 TRP B N 1
ATOM 2910 C CA . TRP B 1 28 ? -12.031 18.047 16.047 1 80.69 28 TRP B CA 1
ATOM 2911 C C . TRP B 1 28 ? -12.133 19.281 15.156 1 80.69 28 TRP B C 1
ATOM 2913 O O . TRP B 1 28 ? -13.047 19.375 14.328 1 80.69 28 TRP B O 1
ATOM 2923 N N . ARG B 1 29 ? -11.266 20.125 15.281 1 85.19 29 ARG B N 1
ATOM 2924 C CA . ARG B 1 29 ? -11.258 21.406 14.555 1 85.19 29 ARG B CA 1
ATOM 2925 C C . ARG B 1 29 ? -11.281 21.172 13.047 1 85.19 29 ARG B C 1
ATOM 2927 O O . ARG B 1 29 ? -12.062 21.797 12.328 1 85.19 29 ARG B O 1
ATOM 2934 N N . PRO B 1 30 ? -10.43 20.281 12.539 1 89.75 30 PRO B N 1
ATOM 2935 C CA . PRO B 1 30 ? -10.461 20.078 11.086 1 89.75 30 PRO B CA 1
ATOM 2936 C C . PRO B 1 30 ? -11.82 19.594 10.586 1 89.75 30 PRO B C 1
ATOM 2938 O O . PRO B 1 30 ? -12.32 20.094 9.57 1 89.75 30 PRO B O 1
ATOM 2941 N N . THR B 1 31 ? -12.438 18.656 11.297 1 92.38 31 THR B N 1
ATOM 2942 C CA . THR B 1 31 ? -13.742 18.125 10.922 1 92.38 31 THR B CA 1
ATOM 2943 C C . THR B 1 31 ? -14.805 19.219 10.938 1 92.38 31 THR B C 1
ATOM 2945 O O . THR B 1 31 ? -15.594 19.328 10 1 92.38 31 THR B O 1
ATOM 2948 N N . ARG B 1 32 ? -14.797 20 11.992 1 92.44 32 ARG B N 1
ATOM 2949 C CA . ARG B 1 32 ? -15.758 21.094 12.133 1 92.44 32 ARG B CA 1
ATOM 2950 C C . ARG B 1 32 ? -15.578 22.125 11.016 1 92.44 32 ARG B C 1
ATOM 2952 O O . ARG B 1 32 ? -16.562 22.547 10.398 1 92.44 32 ARG B O 1
ATOM 2959 N N . ASN B 1 33 ? -14.344 22.531 10.773 1 96.12 33 ASN B N 1
ATOM 2960 C CA . ASN B 1 33 ? -14.055 23.516 9.742 1 96.12 33 ASN B CA 1
ATOM 2961 C C . ASN B 1 33 ? -14.539 23.062 8.375 1 96.12 33 ASN B C 1
ATOM 2963 O O . ASN B 1 33 ? -15.156 23.828 7.637 1 96.12 33 ASN B O 1
ATOM 2967 N N . VAL B 1 34 ? -14.312 21.812 8.047 1 97.38 34 VAL B N 1
ATOM 2968 C CA . VAL B 1 34 ? -14.695 21.25 6.754 1 97.38 34 VAL B CA 1
ATOM 2969 C C . VAL B 1 34 ? -16.219 21.172 6.648 1 97.38 34 VAL B C 1
ATOM 2971 O O . VAL B 1 34 ? -16.797 21.578 5.641 1 97.38 34 VAL B O 1
ATOM 2974 N N . MET B 1 35 ? -16.828 20.688 7.66 1 95.81 35 MET B N 1
ATOM 2975 C CA . MET B 1 35 ? -18.281 20.547 7.684 1 95.81 35 MET B CA 1
ATOM 2976 C C . MET B 1 35 ? -18.953 21.906 7.477 1 95.81 35 MET B C 1
ATOM 2978 O O . MET B 1 35 ? -19.875 22.031 6.676 1 95.81 35 MET B O 1
ATOM 2982 N N . GLU B 1 36 ? -18.5 22.875 8.227 1 96.94 36 GLU B N 1
ATOM 2983 C CA . GLU B 1 36 ? -19.078 24.203 8.141 1 96.94 36 GLU B CA 1
ATOM 2984 C C . GLU B 1 36 ? -18.875 24.812 6.754 1 96.94 36 GLU B C 1
ATOM 2986 O O . GLU B 1 36 ? -19.766 25.469 6.215 1 96.94 36 GLU B O 1
ATOM 2991 N N . ALA B 1 37 ? -17.656 24.688 6.203 1 98.5 37 ALA B N 1
ATOM 2992 C CA . ALA B 1 37 ? -17.391 25.172 4.859 1 98.5 37 ALA B CA 1
ATOM 2993 C C . ALA B 1 37 ? -18.312 24.531 3.836 1 98.5 37 ALA B C 1
ATOM 2995 O O . ALA B 1 37 ? -18.844 25.203 2.947 1 98.5 37 ALA B O 1
ATOM 2996 N N . ILE B 1 38 ? -18.531 23.188 3.914 1 98.56 38 ILE B N 1
ATOM 2997 C CA . ILE B 1 38 ? -19.406 22.438 3.012 1 98.56 38 ILE B CA 1
ATOM 2998 C C . ILE B 1 38 ? -20.812 23 3.096 1 98.56 38 ILE B C 1
ATOM 3000 O O . ILE B 1 38 ? -21.484 23.203 2.072 1 98.56 38 ILE B O 1
ATOM 3004 N N . ALA B 1 39 ? -21.25 23.312 4.285 1 98.06 39 ALA B N 1
ATOM 3005 C CA . ALA B 1 39 ? -22.578 23.875 4.496 1 98.06 39 ALA B CA 1
ATOM 3006 C C . ALA B 1 39 ? -22.672 25.281 3.9 1 98.06 39 ALA B C 1
ATOM 3008 O O . ALA B 1 39 ? -23.656 25.625 3.244 1 98.06 39 ALA B O 1
ATOM 3009 N N . ARG B 1 40 ? -21.672 26.078 4.164 1 98.44 40 ARG B N 1
ATOM 3010 C CA . ARG B 1 40 ? -21.656 27.453 3.658 1 98.44 40 ARG B CA 1
ATOM 3011 C C . ARG B 1 40 ? -21.672 27.469 2.135 1 98.44 40 ARG B C 1
ATOM 3013 O O . ARG B 1 40 ? -22.219 28.406 1.527 1 98.44 40 ARG B O 1
ATOM 3020 N N . LEU B 1 41 ? -21.141 26.469 1.511 1 98.56 41 LEU B N 1
ATOM 3021 C CA . LEU B 1 41 ? -21.078 26.359 0.058 1 98.56 41 LEU B CA 1
ATOM 3022 C C . LEU B 1 41 ? -22.406 25.891 -0.518 1 98.56 41 LEU B C 1
ATOM 3024 O O . LEU B 1 41 ? -22.578 25.828 -1.737 1 98.56 41 LEU B O 1
ATOM 3028 N N . GLY B 1 42 ? -23.328 25.5 0.345 1 98.38 42 GLY B N 1
ATOM 3029 C CA . GLY B 1 42 ? -24.656 25.109 -0.091 1 98.38 42 GLY B CA 1
ATOM 3030 C C . GLY B 1 42 ? -24.812 23.609 -0.251 1 98.38 42 GLY B C 1
ATOM 3031 O O . GLY B 1 42 ? -25.828 23.125 -0.742 1 98.38 42 GLY B O 1
ATOM 3032 N N . HIS B 1 43 ? -23.812 22.812 0.156 1 98.56 43 HIS B N 1
ATOM 3033 C CA . HIS B 1 43 ? -23.906 21.359 0.135 1 98.56 43 HIS B CA 1
ATOM 3034 C C . HIS B 1 43 ? -24.484 20.828 1.44 1 98.56 43 HIS B C 1
ATOM 3036 O O . HIS B 1 43 ? -24.703 21.594 2.389 1 98.56 43 HIS B O 1
ATOM 3042 N N . GLU B 1 44 ? -24.844 19.547 1.474 1 98.19 44 GLU B N 1
ATOM 3043 C CA . GLU B 1 44 ? -25.344 18.875 2.668 1 98.19 44 GLU B CA 1
ATOM 3044 C C . GLU B 1 44 ? -24.266 17.984 3.291 1 98.19 44 GLU B C 1
ATOM 3046 O O . GLU B 1 44 ? -24.016 16.875 2.818 1 98.19 44 GLU B O 1
ATOM 3051 N N . PRO B 1 45 ? -23.719 18.422 4.371 1 97.25 45 PRO B N 1
ATOM 3052 C CA . PRO B 1 45 ? -22.719 17.578 5.035 1 97.25 45 PRO B CA 1
ATOM 3053 C C . PRO B 1 45 ? -23.344 16.438 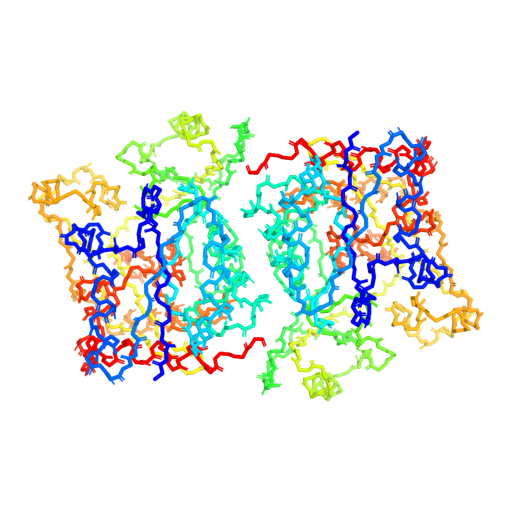5.828 1 97.25 45 PRO B C 1
ATOM 3055 O O . PRO B 1 45 ? -24.328 16.641 6.539 1 97.25 45 PRO B O 1
ATOM 3058 N N . ILE B 1 46 ? -22.844 15.234 5.66 1 95.75 46 ILE B N 1
ATOM 3059 C CA . ILE B 1 46 ? -23.125 14.039 6.453 1 95.75 46 ILE B CA 1
ATOM 3060 C C . ILE B 1 46 ? -21.875 13.617 7.227 1 95.75 46 ILE B C 1
ATOM 3062 O O . ILE B 1 46 ? -20.812 13.461 6.641 1 95.75 46 ILE B O 1
ATOM 3066 N N . LEU B 1 47 ? -22.016 13.523 8.508 1 93.19 47 LEU B N 1
ATOM 3067 C CA . LEU B 1 47 ? -20.859 13.195 9.328 1 93.19 47 LEU B CA 1
ATOM 3068 C C . LEU B 1 47 ? -20.812 11.695 9.633 1 93.19 47 LEU B C 1
ATOM 3070 O O . LEU B 1 47 ? -21.844 11.094 9.914 1 93.19 47 LEU B O 1
ATOM 3074 N N . GLN B 1 48 ? -19.641 11.078 9.461 1 93.69 48 GLN B N 1
ATOM 3075 C CA . GLN B 1 48 ? -19.422 9.68 9.828 1 93.69 48 GLN B CA 1
ATOM 3076 C C . GLN B 1 48 ? -18.031 9.469 10.406 1 93.69 48 GLN B C 1
ATOM 3078 O O . GLN B 1 48 ? -17.031 9.5 9.68 1 93.69 48 GLN B O 1
ATOM 3083 N N . GLY B 1 49 ? -18.016 9.227 11.68 1 91.38 49 GLY B N 1
ATOM 3084 C CA . GLY B 1 49 ? -16.75 8.867 12.32 1 91.38 49 GLY B CA 1
ATOM 3085 C C . GLY B 1 49 ? -16.406 7.402 12.148 1 91.38 49 GLY B C 1
ATOM 3086 O O . GLY B 1 49 ? -17.281 6.551 12.055 1 91.38 49 GLY B O 1
ATOM 3087 N N . VAL B 1 50 ? -15.07 7.09 12.102 1 92.69 50 VAL B N 1
ATOM 3088 C CA . VAL B 1 50 ? -14.562 5.723 12.031 1 92.69 50 VAL B CA 1
ATOM 3089 C C . VAL B 1 50 ? -13.531 5.504 13.133 1 92.69 50 VAL B C 1
ATOM 3091 O O . VAL B 1 50 ? -12.648 6.34 13.336 1 92.69 50 VAL B O 1
ATOM 3094 N N . TYR B 1 51 ? -13.625 4.477 13.789 1 89.81 51 TYR B N 1
ATOM 3095 C CA . TYR B 1 51 ? -12.641 4.125 14.812 1 89.81 51 TYR B CA 1
ATOM 3096 C C . TYR B 1 51 ? -12.117 2.709 14.594 1 89.81 51 TYR B C 1
ATOM 3098 O O . TYR B 1 51 ? -11.078 2.518 13.961 1 89.81 51 TYR B O 1
ATOM 3106 N N . ASP B 1 52 ? -12.969 1.679 14.852 1 91.19 52 ASP B N 1
ATOM 3107 C CA . ASP B 1 52 ? -12.461 0.315 14.75 1 91.19 52 ASP B CA 1
ATOM 3108 C C . ASP B 1 52 ? -13.43 -0.58 13.984 1 91.19 52 ASP B C 1
ATOM 3110 O O . ASP B 1 52 ? -13.273 -1.803 13.969 1 91.19 52 ASP B O 1
ATOM 3114 N N . ASP B 1 53 ? -14.453 0.064 13.391 1 93.44 53 ASP B N 1
ATOM 3115 C CA . ASP B 1 53 ? -15.469 -0.661 12.625 1 93.44 53 ASP B CA 1
ATOM 3116 C C . ASP B 1 53 ? -15.867 0.111 11.375 1 93.44 53 ASP B C 1
ATOM 3118 O O . ASP B 1 53 ? -16.297 1.266 11.461 1 93.44 53 ASP B O 1
ATOM 3122 N N . ILE B 1 54 ? -15.773 -0.55 10.234 1 94.75 54 ILE B N 1
ATOM 3123 C CA . ILE B 1 54 ? -16.031 0.138 8.977 1 94.75 54 ILE B CA 1
ATOM 3124 C C . ILE B 1 54 ? -17.516 0.012 8.625 1 94.75 54 ILE B C 1
ATOM 3126 O O . ILE B 1 54 ? -18.016 0.689 7.719 1 94.75 54 ILE B O 1
ATOM 3130 N N . LEU B 1 55 ? -18.297 -0.807 9.273 1 94.44 55 LEU B N 1
ATOM 3131 C CA . LEU B 1 55 ? -19.656 -1.127 8.875 1 94.44 55 LEU B CA 1
ATOM 3132 C C . LEU B 1 55 ? -20.531 0.119 8.898 1 94.44 55 LEU B C 1
ATOM 3134 O O . LEU B 1 55 ? -21.328 0.348 7.977 1 94.44 55 LEU B O 1
ATOM 3138 N N . PRO B 1 56 ? -20.453 0.929 10.008 1 93.62 56 PRO B N 1
ATOM 3139 C CA . PRO B 1 56 ? -21.266 2.146 9.984 1 93.62 56 PRO B CA 1
ATOM 3140 C C . PRO B 1 56 ? -20.969 3.027 8.773 1 93.62 56 PRO B C 1
ATOM 3142 O O . PRO B 1 56 ? -21.891 3.615 8.195 1 93.62 56 PRO B O 1
ATOM 3145 N N . LEU B 1 57 ? -19.719 3.16 8.422 1 95.62 57 LEU B N 1
ATOM 3146 C CA . LEU B 1 57 ? -19.328 3.936 7.246 1 95.62 57 LEU B CA 1
ATOM 3147 C C . LEU B 1 57 ? -19.922 3.34 5.98 1 95.62 57 LEU B C 1
ATOM 3149 O O . LEU B 1 57 ? -20.469 4.066 5.148 1 95.62 57 LEU B O 1
ATOM 3153 N N . VAL B 1 58 ? -19.812 2 5.789 1 96.44 58 VAL B N 1
ATOM 3154 C CA . VAL B 1 58 ? -20.344 1.291 4.629 1 96.44 58 VAL B CA 1
ATOM 3155 C C . VAL B 1 58 ? -21.859 1.503 4.539 1 96.44 58 VAL B C 1
ATOM 3157 O O . VAL B 1 58 ? -22.391 1.812 3.469 1 96.44 58 VAL B O 1
ATOM 3160 N N . PHE B 1 59 ? -22.516 1.412 5.672 1 95 59 PHE B N 1
ATOM 3161 C CA . PHE B 1 59 ? -23.969 1.545 5.699 1 95 59 PHE B CA 1
ATOM 3162 C C . PHE B 1 59 ? -24.391 2.977 5.387 1 95 59 PHE B C 1
ATOM 3164 O O . PHE B 1 59 ? -25.375 3.201 4.68 1 95 59 PHE B O 1
ATOM 3171 N N . THR B 1 60 ? -23.688 3.912 5.953 1 95.81 60 THR B N 1
ATOM 3172 C CA . THR B 1 60 ? -24 5.309 5.676 1 95.81 60 THR B CA 1
ATOM 3173 C C . THR B 1 60 ? -23.875 5.613 4.188 1 95.81 60 THR B C 1
ATOM 3175 O O . THR B 1 60 ? -24.734 6.277 3.605 1 95.81 60 THR B O 1
ATOM 3178 N N . ILE B 1 61 ? -22.844 5.074 3.541 1 97.44 61 ILE B N 1
ATOM 3179 C CA . ILE B 1 61 ? -22.594 5.324 2.123 1 97.44 61 ILE B CA 1
ATOM 3180 C C . ILE B 1 61 ? -23.703 4.672 1.292 1 97.44 61 ILE B C 1
ATOM 3182 O O . ILE B 1 61 ? -24.234 5.281 0.357 1 97.44 61 ILE B O 1
ATOM 3186 N N . LYS B 1 62 ? -24.078 3.514 1.65 1 95.5 62 LYS B N 1
ATOM 3187 C CA . LYS B 1 62 ? -25.094 2.783 0.891 1 95.5 62 LYS B CA 1
ATOM 3188 C C . LYS B 1 62 ? -26.469 3.406 1.07 1 95.5 62 LYS B C 1
ATOM 3190 O O . LYS B 1 62 ? -27.266 3.434 0.134 1 95.5 62 LYS B O 1
ATOM 3195 N N . ARG B 1 63 ? -26.75 3.863 2.227 1 95.88 63 ARG B N 1
ATOM 3196 C CA . ARG B 1 63 ? -28.078 4.379 2.547 1 95.88 63 ARG B CA 1
ATOM 3197 C C . ARG B 1 63 ? -28.234 5.82 2.072 1 95.88 63 ARG B C 1
ATOM 3199 O O . ARG B 1 63 ? -29.25 6.176 1.474 1 95.88 63 ARG B O 1
ATOM 3206 N N . LYS B 1 64 ? -27.203 6.645 2.371 1 97.12 64 LYS B N 1
ATOM 3207 C CA . LYS B 1 64 ? -27.312 8.078 2.102 1 97.12 64 LYS B CA 1
ATOM 3208 C C . LYS B 1 64 ? -26.844 8.406 0.689 1 97.12 64 LYS B C 1
ATOM 3210 O O . LYS B 1 64 ? -27.156 9.477 0.161 1 97.12 64 LYS B O 1
ATOM 3215 N N . LYS B 1 65 ? -26.047 7.531 0.08 1 97.5 65 LYS B N 1
ATOM 3216 C CA . LYS B 1 65 ? -25.578 7.668 -1.295 1 97.5 65 LYS B CA 1
ATOM 3217 C C . LYS B 1 65 ? -24.953 9.039 -1.528 1 97.5 65 LYS B C 1
ATOM 3219 O O . LYS B 1 65 ? -25.375 9.766 -2.434 1 97.5 65 LYS B O 1
ATOM 3224 N N . PRO B 1 66 ? -24 9.398 -0.686 1 98.44 66 PRO B N 1
ATOM 3225 C CA . PRO B 1 66 ? -23.344 10.695 -0.902 1 98.44 66 PRO B CA 1
ATOM 3226 C C . PRO B 1 66 ? -22.766 10.836 -2.305 1 98.44 66 PRO B C 1
ATOM 3228 O O . PRO B 1 66 ? -22.375 9.836 -2.916 1 98.44 66 PRO B O 1
ATOM 3231 N N . ASP B 1 67 ? -22.734 12.086 -2.799 1 98.25 67 ASP B N 1
ATOM 3232 C CA . ASP B 1 67 ? -22.125 12.375 -4.098 1 98.25 67 ASP B CA 1
ATOM 3233 C C . ASP B 1 67 ? -20.609 12.25 -4.035 1 98.25 67 ASP B C 1
ATOM 3235 O O . ASP B 1 67 ? -19.953 11.961 -5.047 1 98.25 67 ASP B O 1
ATOM 3239 N N . ILE B 1 68 ? -20.078 12.469 -2.838 1 98.62 68 ILE B N 1
ATOM 3240 C CA . ILE B 1 68 ? -18.625 12.422 -2.646 1 98.62 68 ILE B CA 1
ATOM 3241 C C . ILE B 1 68 ? -18.312 12.289 -1.158 1 98.62 68 ILE B C 1
ATOM 3243 O O . ILE B 1 68 ? -19.094 12.703 -0.309 1 98.62 68 ILE B O 1
ATOM 3247 N N . VAL B 1 69 ? -17.219 11.672 -0.871 1 98.69 69 VAL B N 1
ATOM 3248 C CA . VAL B 1 69 ? -16.688 11.625 0.487 1 98.69 69 VAL B CA 1
ATOM 3249 C C . VAL B 1 69 ? -15.547 12.641 0.636 1 98.69 69 VAL B C 1
ATOM 3251 O O . VAL B 1 69 ? -14.602 12.641 -0.157 1 98.69 69 VAL B O 1
ATOM 3254 N N . PHE B 1 70 ? -15.68 13.539 1.569 1 98.62 70 PHE B N 1
ATOM 3255 C CA . PHE B 1 70 ? -14.516 14.289 2.018 1 98.62 70 PHE B CA 1
ATOM 3256 C C . PHE B 1 70 ? -13.695 13.469 3.012 1 98.62 70 PHE B C 1
ATOM 3258 O O . PHE B 1 70 ? -14.078 13.328 4.172 1 98.62 70 PHE B O 1
ATOM 3265 N N . ASN B 1 71 ? -12.555 12.969 2.566 1 98.12 71 ASN B N 1
ATOM 3266 C CA . ASN B 1 71 ? -11.773 11.984 3.311 1 98.12 71 ASN B CA 1
ATOM 3267 C C . ASN B 1 71 ? -10.828 12.656 4.301 1 98.12 71 ASN B C 1
ATOM 3269 O O . ASN B 1 71 ? -9.812 13.227 3.902 1 98.12 71 ASN B O 1
ATOM 3273 N N . LEU B 1 72 ? -11.164 12.562 5.594 1 96.62 72 LEU B N 1
ATOM 3274 C CA . LEU B 1 72 ? -10.289 13.039 6.664 1 96.62 72 LEU B CA 1
ATOM 3275 C C . LEU B 1 72 ? -9.727 11.875 7.465 1 96.62 72 LEU B C 1
ATOM 3277 O O . LEU B 1 72 ? -9.141 12.078 8.531 1 96.62 72 LEU B O 1
ATOM 3281 N N . LEU B 1 73 ? -9.914 10.664 6.93 1 95.69 73 LEU B N 1
ATOM 3282 C CA . LEU B 1 73 ? -9.477 9.477 7.648 1 95.69 73 LEU B CA 1
ATOM 3283 C C . LEU B 1 73 ? -7.965 9.305 7.535 1 95.69 73 LEU B C 1
ATOM 3285 O O . LEU B 1 73 ? -7.414 9.336 6.434 1 95.69 73 LEU B O 1
ATOM 3289 N N . GLU B 1 74 ? -7.328 9.078 8.688 1 91.81 74 GLU B N 1
ATOM 3290 C CA . GLU B 1 74 ? -5.883 8.867 8.711 1 91.81 74 GLU B CA 1
ATOM 3291 C C . GLU B 1 74 ? -5.527 7.59 9.453 1 91.81 74 GLU B C 1
ATOM 3293 O O . GLU B 1 74 ? -4.391 7.117 9.375 1 91.81 74 GLU B O 1
ATOM 3298 N N . SER B 1 75 ? -6.531 7.051 10.148 1 89.38 75 SER B N 1
ATOM 3299 C CA . SER B 1 75 ? -6.211 5.906 10.992 1 89.38 75 SER B CA 1
ATOM 3300 C C . SER B 1 75 ? -7.418 4.992 11.172 1 89.38 75 SER B C 1
ATOM 3302 O O . SER B 1 75 ? -8.555 5.418 10.984 1 89.38 75 SER B O 1
ATOM 3304 N N . PHE B 1 76 ? -7.227 3.828 11.461 1 91.12 76 PHE B N 1
ATOM 3305 C CA . PHE B 1 76 ? -8.164 2.789 11.875 1 91.12 76 PHE B CA 1
ATOM 3306 C C . PHE B 1 76 ? -7.602 1.992 13.047 1 91.12 76 PHE B C 1
ATOM 3308 O O . PHE B 1 76 ? -6.457 1.536 13 1 91.12 76 PHE B O 1
ATOM 3315 N N . ARG B 1 77 ? -8.289 1.945 14.164 1 88.19 77 ARG B N 1
ATOM 3316 C CA . ARG B 1 77 ? -7.812 1.345 15.406 1 88.19 77 ARG B CA 1
ATOM 3317 C C . ARG B 1 77 ? -6.539 2.029 15.891 1 88.19 77 ARG B C 1
ATOM 3319 O O . ARG B 1 77 ? -5.621 1.369 16.375 1 88.19 77 ARG B O 1
ATOM 3326 N N . GLN B 1 78 ? -6.504 3.324 15.555 1 81.19 78 GLN B N 1
ATOM 3327 C CA . GLN B 1 78 ? -5.41 4.191 15.977 1 81.19 78 GLN B CA 1
ATOM 3328 C C . GLN B 1 78 ? -4.105 3.807 15.281 1 81.19 78 GLN B C 1
ATOM 3330 O O . GLN B 1 78 ? -3.02 4.074 15.797 1 81.19 78 GLN B O 1
ATOM 3335 N N . LYS B 1 79 ? -4.246 3.123 14.234 1 85.38 79 LYS B N 1
ATOM 3336 C CA . LYS B 1 79 ? -3.09 2.762 13.414 1 85.38 79 LYS B CA 1
ATOM 3337 C C . LYS B 1 79 ? -3.158 3.428 12.039 1 85.38 79 LYS B C 1
ATOM 3339 O O . LYS B 1 79 ? -4.172 3.332 11.352 1 85.38 79 LYS B O 1
ATOM 3344 N N . ARG B 1 80 ? -2.139 3.959 11.609 1 87.12 80 ARG B N 1
ATOM 3345 C CA . ARG B 1 80 ? -2.143 4.812 10.422 1 87.12 80 ARG B CA 1
ATOM 3346 C C . ARG B 1 80 ? -1.886 3.996 9.156 1 87.12 80 ARG B C 1
ATOM 3348 O O . ARG B 1 80 ? -2.172 4.453 8.055 1 87.12 80 ARG B O 1
ATOM 3355 N N . HIS B 1 81 ? -1.336 2.832 9.328 1 86.25 81 HIS B N 1
ATOM 3356 C CA . HIS B 1 81 ? -0.98 2.049 8.156 1 86.25 81 HIS B CA 1
ATOM 3357 C C . HIS B 1 81 ? -2.225 1.581 7.406 1 86.25 81 HIS B C 1
ATOM 3359 O O . HIS B 1 81 ? -2.131 1.111 6.27 1 86.25 81 HIS B O 1
ATOM 3365 N N . TYR B 1 82 ? -3.5 1.837 7.953 1 92.25 82 TYR B N 1
ATOM 3366 C CA . TYR B 1 82 ? -4.746 1.426 7.316 1 92.25 82 TYR B CA 1
ATOM 3367 C C . TYR B 1 82 ? -5.301 2.537 6.434 1 92.25 82 TYR B C 1
ATOM 3369 O O . TYR B 1 82 ? -6.348 2.373 5.805 1 92.25 82 TYR B O 1
ATOM 3377 N N . GLU B 1 83 ? -4.582 3.633 6.348 1 94.62 83 GLU B N 1
ATOM 3378 C CA . GLU B 1 83 ? -5.082 4.785 5.609 1 94.62 83 GLU B CA 1
ATOM 3379 C C . GLU B 1 83 ? -5.375 4.426 4.156 1 94.62 83 GLU B C 1
ATOM 3381 O O . GLU B 1 83 ? -6.426 4.781 3.621 1 94.62 83 GLU B O 1
ATOM 3386 N N . GLY B 1 84 ? -4.453 3.756 3.504 1 95.94 84 GLY B N 1
ATOM 3387 C CA . GLY B 1 84 ? -4.668 3.322 2.133 1 95.94 84 GLY B CA 1
ATOM 3388 C C . GLY B 1 84 ? -5.863 2.4 1.979 1 95.94 84 GLY B C 1
ATOM 3389 O O . GLY B 1 84 ? -6.617 2.514 1.013 1 95.94 84 GLY B O 1
ATOM 3390 N N . ALA B 1 85 ? -6.027 1.529 2.951 1 96.69 85 ALA B N 1
ATOM 3391 C CA . ALA B 1 85 ? -7.148 0.59 2.936 1 96.69 85 ALA B CA 1
ATOM 3392 C C . ALA B 1 85 ? -8.477 1.32 3.092 1 96.69 85 ALA B C 1
ATOM 3394 O O . ALA B 1 85 ? -9.484 0.93 2.488 1 96.69 85 ALA B O 1
ATOM 3395 N N . LEU B 1 86 ? -8.492 2.318 3.895 1 97.44 86 LEU B N 1
ATOM 3396 C CA . LEU B 1 86 ? -9.703 3.102 4.086 1 97.44 86 LEU B CA 1
ATOM 3397 C C . LEU B 1 86 ? -10.109 3.801 2.795 1 97.44 86 LEU B C 1
ATOM 3399 O O . LEU B 1 86 ? -11.289 3.785 2.42 1 97.44 86 LEU B O 1
ATOM 3403 N N . ALA B 1 87 ? -9.172 4.41 2.127 1 97.44 87 ALA B N 1
ATOM 3404 C CA . ALA B 1 87 ? -9.469 5.023 0.833 1 97.44 87 ALA B CA 1
ATOM 3405 C C . ALA B 1 87 ? -9.883 3.971 -0.19 1 97.44 87 ALA B C 1
ATOM 3407 O O . ALA B 1 87 ? -10.758 4.223 -1.027 1 97.44 87 ALA B O 1
ATOM 3408 N N . GLY B 1 88 ? -9.195 2.814 -0.134 1 97.38 88 GLY B N 1
ATOM 3409 C CA . GLY B 1 88 ? -9.555 1.707 -1.003 1 97.38 88 GLY B CA 1
ATOM 3410 C C . GLY B 1 88 ? -11 1.262 -0.829 1 97.38 88 GLY B C 1
ATOM 3411 O O . GLY B 1 88 ? -11.633 0.807 -1.782 1 97.38 88 GLY B O 1
ATOM 3412 N N . LEU B 1 89 ? -11.5 1.391 0.373 1 97.88 89 LEU B N 1
ATOM 3413 C CA . LEU B 1 89 ? -12.898 1.064 0.65 1 97.88 89 LEU B CA 1
ATOM 3414 C C . LEU B 1 89 ? -13.836 1.953 -0.161 1 97.88 89 LEU B C 1
ATOM 3416 O O . LEU B 1 89 ? -14.852 1.483 -0.67 1 97.88 89 LEU B O 1
ATOM 3420 N N . PHE B 1 90 ? -13.523 3.244 -0.288 1 97.94 90 PHE B N 1
ATOM 3421 C CA . PHE B 1 90 ? -14.328 4.145 -1.102 1 97.94 90 PHE B CA 1
ATOM 3422 C C . PHE B 1 90 ? -14.32 3.707 -2.561 1 97.94 90 PHE B C 1
ATOM 3424 O O . PHE B 1 90 ? -15.352 3.777 -3.238 1 97.94 90 PHE B O 1
ATOM 3431 N N . ASP B 1 91 ? -13.156 3.262 -3.031 1 96.62 91 ASP B N 1
ATOM 3432 C CA . ASP B 1 91 ? -13.062 2.75 -4.395 1 96.62 91 ASP B CA 1
ATOM 3433 C C . ASP B 1 91 ? -13.977 1.546 -4.598 1 96.62 91 ASP B C 1
ATOM 3435 O O . ASP B 1 91 ? -14.68 1.458 -5.605 1 96.62 91 ASP B O 1
ATOM 3439 N N . LEU B 1 92 ? -13.922 0.686 -3.646 1 96.94 92 LEU B N 1
ATOM 3440 C CA . LEU B 1 92 ? -14.703 -0.542 -3.75 1 96.94 92 LEU B CA 1
ATOM 3441 C C . LEU B 1 92 ? -16.203 -0.245 -3.666 1 96.94 92 LEU B C 1
ATOM 3443 O O . LEU B 1 92 ? -17.016 -0.963 -4.25 1 96.94 92 LEU B O 1
ATOM 3447 N N . LEU B 1 93 ? -16.531 0.786 -2.979 1 97.06 93 LEU B N 1
ATOM 3448 C CA . LEU B 1 93 ? -17.938 1.183 -2.844 1 97.06 93 LEU B CA 1
ATOM 3449 C C . LEU B 1 93 ? -18.359 2.098 -3.99 1 97.06 93 LEU B C 1
ATOM 3451 O O . LEU B 1 93 ? -19.516 2.5 -4.078 1 97.06 93 LEU B O 1
ATOM 3455 N N . GLN B 1 94 ? -17.406 2.424 -4.789 1 94.75 94 GLN B N 1
ATOM 3456 C CA . GLN B 1 94 ? -17.641 3.211 -5.996 1 94.75 94 GLN B CA 1
ATOM 3457 C C . GLN B 1 94 ? -18.188 4.594 -5.652 1 94.75 94 GLN B C 1
ATOM 3459 O O . GLN B 1 94 ? -19.172 5.043 -6.242 1 94.75 94 GLN B O 1
ATOM 3464 N N . VAL B 1 95 ? -17.625 5.23 -4.699 1 97.19 95 VAL B N 1
ATOM 3465 C CA . VAL B 1 95 ? -17.938 6.609 -4.336 1 97.19 95 VAL B CA 1
ATOM 3466 C C . VAL B 1 95 ? -16.703 7.484 -4.461 1 97.19 95 VAL B C 1
ATOM 3468 O O . VAL B 1 95 ? -15.625 7.121 -3.973 1 97.19 95 VAL B O 1
ATOM 3471 N N . PRO B 1 96 ? -16.781 8.586 -5.164 1 97.69 96 PRO B N 1
ATOM 3472 C CA . PRO B 1 96 ? -15.625 9.477 -5.238 1 97.69 96 PRO B CA 1
ATOM 3473 C C . PRO B 1 96 ? -15.227 10.039 -3.877 1 97.69 96 PRO B C 1
ATOM 3475 O O . PRO B 1 96 ? -16.078 10.18 -2.99 1 97.69 96 PRO B O 1
ATOM 3478 N N . TYR B 1 97 ? -13.977 10.375 -3.736 1 98.44 97 TYR B N 1
ATOM 3479 C CA . TYR B 1 97 ? -13.492 10.945 -2.484 1 98.44 97 TYR B CA 1
ATOM 3480 C C . TYR B 1 97 ? -12.375 11.945 -2.738 1 98.44 97 TYR B C 1
ATOM 3482 O O . TYR B 1 97 ? -11.742 11.93 -3.797 1 98.44 97 TYR B O 1
ATOM 3490 N N . THR B 1 98 ? -12.188 12.812 -1.814 1 98.5 98 THR B N 1
ATOM 3491 C CA . THR B 1 98 ? -11.188 13.867 -1.95 1 98.5 98 THR B CA 1
ATOM 3492 C C . THR B 1 98 ? -9.797 13.328 -1.627 1 98.5 98 THR B C 1
ATOM 3494 O O . THR B 1 98 ? -9.656 12.328 -0.918 1 98.5 98 THR B O 1
ATOM 3497 N N . GLY B 1 99 ? -8.75 14.055 -2.188 1 97.69 99 GLY B N 1
ATOM 3498 C CA . GLY B 1 99 ? -7.367 13.766 -1.853 1 97.69 99 GLY B CA 1
ATOM 3499 C C . GLY B 1 99 ? -6.742 12.719 -2.75 1 97.69 99 GLY B C 1
ATOM 3500 O O . GLY B 1 99 ? -7.117 12.586 -3.916 1 97.69 99 GLY B O 1
ATOM 3501 N N . CYS B 1 100 ? -5.797 12.078 -2.229 1 97.31 100 CYS B N 1
ATOM 3502 C CA . CYS B 1 100 ? -4.98 11.148 -3 1 97.31 100 CYS B CA 1
ATOM 3503 C C . CYS B 1 100 ? -5.625 9.773 -3.055 1 97.31 100 CYS B C 1
ATOM 3505 O O . CYS B 1 100 ? -6.438 9.43 -2.193 1 97.31 100 CYS B O 1
ATOM 3507 N N . SER B 1 101 ? -5.258 8.984 -4.066 1 95.56 101 SER B N 1
ATOM 3508 C CA . SER B 1 101 ? -5.773 7.633 -4.27 1 95.56 101 SER B CA 1
ATOM 3509 C C . SER B 1 101 ? -5.293 6.688 -3.176 1 95.56 101 SER B C 1
ATOM 3511 O O . SER B 1 101 ? -4.348 7 -2.447 1 95.56 101 SER B O 1
ATOM 3513 N N . ALA B 1 102 ? -5.98 5.574 -3.086 1 95.69 102 ALA B N 1
ATOM 3514 C CA . ALA B 1 102 ? -5.566 4.523 -2.158 1 95.69 102 ALA B CA 1
ATOM 3515 C C . ALA B 1 102 ? -4.117 4.117 -2.4 1 95.69 102 ALA B C 1
ATOM 3517 O O . ALA B 1 102 ? -3.363 3.896 -1.45 1 95.69 102 ALA B O 1
ATOM 3518 N N . GLU B 1 103 ? -3.691 3.992 -3.621 1 93.5 103 GLU B N 1
ATOM 3519 C CA . GLU B 1 103 ? -2.326 3.627 -3.986 1 93.5 103 GLU B CA 1
ATOM 3520 C C . GLU B 1 103 ? -1.324 4.664 -3.49 1 93.5 103 GLU B C 1
ATOM 3522 O O . GLU B 1 103 ? -0.318 4.316 -2.867 1 93.5 103 GLU B O 1
ATOM 3527 N N . ALA B 1 104 ? -1.618 5.898 -3.746 1 94.69 104 ALA B N 1
ATOM 3528 C CA . ALA B 1 104 ? -0.709 6.973 -3.344 1 94.69 104 ALA B CA 1
ATOM 3529 C C . ALA B 1 104 ? -0.591 7.051 -1.825 1 94.69 104 ALA B C 1
ATOM 3531 O O . ALA B 1 104 ? 0.5 7.258 -1.291 1 94.69 104 ALA B O 1
ATOM 3532 N N . LEU B 1 105 ? -1.729 6.922 -1.167 1 96.31 105 LEU B N 1
ATOM 35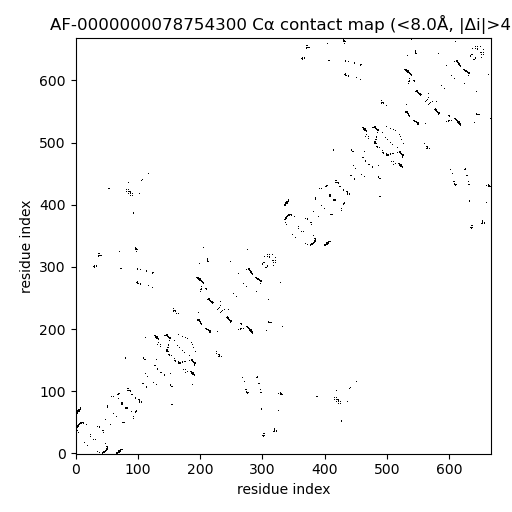33 C CA . LEU B 1 105 ? -1.714 6.953 0.292 1 96.31 105 LEU B CA 1
ATOM 3534 C C . LEU B 1 105 ? -0.878 5.805 0.851 1 96.31 105 LEU B C 1
ATOM 3536 O O . LEU B 1 105 ? -0.14 5.984 1.822 1 96.31 105 LEU B O 1
ATOM 3540 N N . THR B 1 106 ? -0.988 4.668 0.238 1 94.19 106 THR B N 1
ATOM 3541 C CA . THR B 1 106 ? -0.241 3.492 0.672 1 94.19 106 THR B CA 1
ATOM 3542 C C . THR B 1 106 ? 1.258 3.703 0.482 1 94.19 106 THR B C 1
ATOM 3544 O O . THR B 1 106 ? 2.049 3.43 1.388 1 94.19 106 THR B O 1
ATOM 3547 N N . ILE B 1 107 ? 1.635 4.227 -0.606 1 92.38 107 ILE B N 1
ATOM 3548 C CA . ILE B 1 107 ? 3.039 4.406 -0.958 1 92.38 107 ILE B CA 1
ATOM 3549 C C . ILE B 1 107 ? 3.666 5.465 -0.054 1 92.38 107 ILE B C 1
ATOM 3551 O O . ILE B 1 107 ? 4.754 5.262 0.491 1 92.38 107 ILE B O 1
ATOM 3555 N N . CYS B 1 108 ? 2.98 6.531 0.12 1 94.12 108 CYS B N 1
ATOM 3556 C CA . CYS B 1 108 ? 3.568 7.668 0.819 1 94.12 108 CYS B CA 1
ATOM 3557 C C . CYS B 1 108 ? 3.611 7.422 2.322 1 94.12 108 CYS B C 1
ATOM 3559 O O . CYS B 1 108 ? 4.34 8.102 3.047 1 94.12 108 CYS B O 1
ATOM 3561 N N . ARG B 1 109 ? 2.869 6.473 2.771 1 91.5 109 ARG B N 1
ATOM 3562 C CA . ARG B 1 109 ? 2.92 6.145 4.191 1 91.5 109 ARG B CA 1
ATOM 3563 C C . ARG B 1 109 ? 4.27 5.539 4.566 1 91.5 109 ARG B C 1
ATOM 3565 O O . ARG B 1 109 ? 4.711 5.656 5.711 1 91.5 109 ARG B O 1
ATOM 3572 N N . ASN B 1 110 ? 4.883 4.93 3.656 1 91.38 110 ASN B N 1
ATOM 3573 C CA . ASN B 1 110 ? 6.215 4.363 3.836 1 91.38 110 ASN B CA 1
ATOM 3574 C C . ASN B 1 110 ? 7.297 5.309 3.32 1 91.38 110 ASN B C 1
ATOM 3576 O O . ASN B 1 110 ? 7.527 5.395 2.113 1 91.38 110 ASN B O 1
ATOM 3580 N N . LYS B 1 111 ? 8.039 5.938 4.266 1 92.19 111 LYS B N 1
ATOM 3581 C CA . LYS B 1 111 ? 9.039 6.945 3.93 1 92.19 111 LYS B CA 1
ATOM 3582 C C . LYS B 1 111 ? 10.125 6.363 3.031 1 92.19 111 LYS B C 1
ATOM 3584 O O . LYS B 1 111 ? 10.664 7.059 2.166 1 92.19 111 LYS B O 1
ATOM 3589 N N . SER B 1 112 ? 10.391 5.148 3.215 1 89.62 112 SER B N 1
ATOM 3590 C CA . SER B 1 112 ? 11.422 4.508 2.404 1 89.62 112 SER B CA 1
ATOM 3591 C C . SER B 1 112 ? 10.953 4.301 0.97 1 89.62 112 SER B C 1
ATOM 3593 O O . SER B 1 112 ? 11.711 4.516 0.023 1 89.62 112 SER B O 1
ATOM 3595 N N . TYR B 1 113 ? 9.688 3.885 0.782 1 90.12 113 TYR B N 1
ATOM 3596 C CA . TYR B 1 113 ? 9.141 3.719 -0.562 1 90.12 113 TYR B CA 1
ATOM 3597 C C . TYR B 1 113 ? 9.141 5.043 -1.313 1 90.12 113 TYR B C 1
ATOM 3599 O O . TYR B 1 113 ? 9.484 5.094 -2.496 1 90.12 113 TYR B O 1
ATOM 3607 N N . THR B 1 114 ? 8.734 6.047 -0.585 1 92.88 114 THR B N 1
ATOM 3608 C CA . THR B 1 114 ? 8.703 7.371 -1.197 1 92.88 114 THR B CA 1
ATOM 3609 C C . THR B 1 114 ? 10.094 7.77 -1.688 1 92.88 114 THR B C 1
ATOM 3611 O O . THR B 1 114 ? 10.25 8.219 -2.824 1 92.88 114 THR B O 1
ATOM 3614 N N . LYS B 1 115 ? 11.055 7.578 -0.917 1 90.81 115 LYS B N 1
ATOM 3615 C CA . LYS B 1 115 ? 12.438 7.93 -1.241 1 90.81 115 LYS B CA 1
ATOM 3616 C C . LYS B 1 115 ? 12.945 7.109 -2.422 1 90.81 115 LYS B C 1
ATOM 3618 O O . LYS B 1 115 ? 13.562 7.652 -3.34 1 90.81 115 LYS B O 1
ATOM 3623 N N . LEU B 1 116 ? 12.664 5.855 -2.381 1 86.62 116 LEU B N 1
ATOM 3624 C CA . LEU B 1 116 ? 13.164 4.961 -3.422 1 86.62 116 LEU B CA 1
ATOM 3625 C C . LEU B 1 116 ? 12.516 5.277 -4.766 1 86.62 116 LEU B C 1
ATOM 3627 O O . LEU B 1 116 ? 13.18 5.246 -5.805 1 86.62 116 LEU B O 1
ATOM 3631 N N . LEU B 1 117 ? 11.266 5.609 -4.719 1 87.19 117 LEU B N 1
ATOM 3632 C CA . LEU B 1 117 ? 10.539 5.902 -5.949 1 87.19 117 LEU B CA 1
ATOM 3633 C C . LEU B 1 117 ? 11.023 7.207 -6.57 1 87.19 117 LEU B C 1
ATOM 3635 O O . LEU B 1 117 ? 10.977 7.371 -7.793 1 87.19 117 LEU B O 1
ATOM 3639 N N . LEU B 1 118 ? 11.547 8.102 -5.746 1 86.75 118 LEU B N 1
ATOM 3640 C CA . LEU B 1 118 ? 11.922 9.422 -6.238 1 86.75 118 LEU B CA 1
ATOM 3641 C C . LEU B 1 118 ? 13.43 9.508 -6.457 1 86.75 118 LEU B C 1
ATOM 3643 O O . LEU B 1 118 ? 13.938 10.547 -6.883 1 86.75 118 LEU B O 1
ATOM 3647 N N . ARG B 1 119 ? 14.117 8.453 -6.262 1 80.75 119 ARG B N 1
ATOM 3648 C CA . ARG B 1 119 ? 15.57 8.445 -6.309 1 80.75 119 ARG B CA 1
ATOM 3649 C C . ARG B 1 119 ? 16.078 8.75 -7.715 1 80.75 119 ARG B C 1
ATOM 3651 O O . ARG B 1 119 ? 17.219 9.188 -7.895 1 80.75 119 ARG B O 1
ATOM 3658 N N . HIS B 1 120 ? 15.227 8.539 -8.688 1 73.88 120 HIS B N 1
ATOM 3659 C CA . HIS B 1 120 ? 15.656 8.727 -10.07 1 73.88 120 HIS B CA 1
ATOM 3660 C C . HIS B 1 120 ? 15.383 10.148 -10.539 1 73.88 120 HIS B C 1
ATOM 3662 O O . HIS B 1 120 ? 15.727 10.508 -11.664 1 73.88 120 HIS B O 1
ATOM 3668 N N . THR B 1 121 ? 14.828 10.844 -9.641 1 78.31 121 THR B N 1
ATOM 3669 C CA . THR B 1 121 ? 14.594 12.25 -9.922 1 78.31 121 THR B CA 1
ATOM 3670 C C . THR B 1 121 ? 15.719 13.109 -9.359 1 78.31 121 THR B C 1
ATOM 3672 O O . THR B 1 121 ? 16.672 12.586 -8.781 1 78.31 121 THR B O 1
ATOM 3675 N N . LYS B 1 122 ? 15.664 14.359 -9.633 1 81.5 122 LYS B N 1
ATOM 3676 C CA . LYS B 1 122 ? 16.656 15.297 -9.109 1 81.5 122 LYS B CA 1
ATOM 3677 C C . LYS B 1 122 ? 16.328 15.695 -7.676 1 81.5 122 LYS B C 1
ATOM 3679 O O . LYS B 1 122 ? 16.969 16.594 -7.117 1 81.5 122 LYS B O 1
ATOM 3684 N N . ILE B 1 123 ? 15.43 15.008 -7.129 1 91.25 123 ILE B N 1
ATOM 3685 C CA . ILE B 1 123 ? 15.008 15.312 -5.766 1 91.25 123 ILE B CA 1
ATOM 3686 C C . ILE B 1 123 ? 15.992 14.695 -4.77 1 91.25 123 ILE B C 1
ATOM 3688 O O . ILE B 1 123 ? 16.266 13.492 -4.836 1 91.25 123 ILE B O 1
ATOM 3692 N N . LYS B 1 124 ? 16.469 15.477 -3.85 1 93.38 124 LYS B N 1
ATOM 3693 C CA . LYS B 1 124 ? 17.406 15 -2.838 1 93.38 124 LYS B CA 1
ATOM 3694 C C . LYS B 1 124 ? 16.672 14.586 -1.563 1 93.38 124 LYS B C 1
ATOM 3696 O O . LYS B 1 124 ? 15.734 15.258 -1.138 1 93.38 124 LYS B O 1
ATOM 3701 N N . PHE B 1 125 ? 17.031 13.477 -1.069 1 93.88 125 PHE B N 1
ATOM 3702 C CA . PHE B 1 125 ? 16.641 12.992 0.251 1 93.88 125 PHE B CA 1
ATOM 3703 C C . PHE B 1 125 ? 17.875 12.758 1.124 1 93.88 125 PHE B C 1
ATOM 3705 O O . PHE B 1 125 ? 18.953 12.445 0.616 1 93.88 125 PHE B O 1
ATOM 3712 N N . PRO B 1 126 ? 17.734 12.953 2.438 1 94.75 126 PRO B N 1
ATOM 3713 C CA . PRO B 1 126 ? 18.859 12.492 3.268 1 94.75 126 PRO B CA 1
ATOM 3714 C C . PRO B 1 126 ? 19.125 10.992 3.115 1 94.75 126 PRO B C 1
ATOM 3716 O O . PRO B 1 126 ? 18.172 10.203 2.98 1 94.75 126 PRO B O 1
ATOM 3719 N N . ARG B 1 127 ? 20.406 10.633 3.176 1 92.88 127 ARG B N 1
ATOM 3720 C CA . ARG B 1 127 ? 20.734 9.211 3.203 1 92.88 127 ARG B CA 1
ATOM 3721 C C . ARG B 1 127 ? 20.094 8.523 4.406 1 92.88 127 ARG B C 1
ATOM 3723 O O . ARG B 1 127 ? 20.062 9.094 5.5 1 92.88 127 ARG B O 1
ATOM 3730 N N . SER B 1 128 ? 19.578 7.328 4.184 1 93.5 128 SER B N 1
ATOM 3731 C CA . SER B 1 128 ? 18.844 6.684 5.27 1 93.5 128 SER B CA 1
ATOM 3732 C C . SER B 1 128 ? 19.016 5.168 5.23 1 93.5 128 SER B C 1
ATOM 3734 O O . SER B 1 128 ? 19.406 4.609 4.199 1 93.5 128 SER B O 1
ATOM 3736 N N . VAL B 1 129 ? 18.766 4.52 6.344 1 91.25 129 VAL B N 1
ATOM 3737 C CA . VAL B 1 129 ? 18.766 3.07 6.492 1 91.25 129 VAL B CA 1
ATOM 3738 C C . VAL B 1 129 ? 17.531 2.625 7.27 1 91.25 129 VAL B C 1
ATOM 3740 O O . VAL B 1 129 ? 17.172 3.219 8.289 1 91.25 129 VAL B O 1
ATOM 3743 N N . VAL B 1 130 ? 16.875 1.604 6.723 1 91 130 VAL B N 1
ATOM 3744 C CA . VAL B 1 130 ? 15.688 1.062 7.375 1 91 130 VAL B CA 1
ATOM 3745 C C . VAL B 1 130 ? 16.078 -0.089 8.297 1 91 130 VAL B C 1
ATOM 3747 O O . VAL B 1 130 ? 16.922 -0.919 7.934 1 91 130 VAL B O 1
ATOM 3750 N N . PHE B 1 131 ? 15.516 -0.067 9.445 1 90.25 131 PHE B N 1
ATOM 3751 C CA . PHE B 1 131 ? 15.648 -1.167 10.398 1 90.25 131 PHE B CA 1
ATOM 3752 C C . PHE B 1 131 ? 14.32 -1.878 10.586 1 90.25 131 PHE B C 1
ATOM 3754 O O . PHE B 1 131 ? 13.453 -1.402 11.336 1 90.25 131 PHE B O 1
ATOM 3761 N N . PRO B 1 132 ? 14.242 -3.059 9.93 1 84.5 132 PRO B N 1
ATOM 3762 C CA . PRO B 1 132 ? 13.016 -3.816 10.195 1 84.5 132 PRO B CA 1
ATOM 3763 C C . PRO B 1 132 ? 12.867 -4.207 11.664 1 84.5 132 PRO B C 1
ATOM 3765 O O . PRO B 1 132 ? 13.867 -4.48 12.336 1 84.5 132 PRO B O 1
ATOM 3768 N N . ARG B 1 133 ? 11.672 -4.246 12.117 1 82.94 133 ARG B N 1
ATOM 3769 C CA . ARG B 1 133 ? 11.398 -4.586 13.508 1 82.94 133 ARG B CA 1
ATOM 3770 C C . ARG B 1 133 ? 12.141 -5.852 13.922 1 82.94 133 ARG B C 1
ATOM 3772 O O . ARG B 1 133 ? 12.094 -6.859 13.219 1 82.94 133 ARG B O 1
ATOM 3779 N N . GLY B 1 134 ? 12.82 -5.832 14.961 1 78.12 134 GLY B N 1
ATOM 3780 C CA . GLY B 1 134 ? 13.547 -6.961 15.523 1 78.12 134 GLY B CA 1
ATOM 3781 C C . GLY B 1 134 ? 14.914 -7.164 14.898 1 78.12 134 GLY B C 1
ATOM 3782 O O . GLY B 1 134 ? 15.672 -8.031 15.328 1 78.12 134 GLY B O 1
ATOM 3783 N N . LYS B 1 135 ? 15.234 -6.426 13.891 1 80.12 135 LYS B N 1
ATOM 3784 C CA . LYS B 1 135 ? 16.531 -6.551 13.227 1 80.12 135 LYS B CA 1
ATOM 3785 C C . LYS B 1 135 ? 17.375 -5.293 13.422 1 80.12 135 LYS B C 1
ATOM 3787 O O . LYS B 1 135 ? 17.25 -4.336 12.656 1 80.12 135 LYS B O 1
ATOM 3792 N N . THR B 1 136 ? 18.281 -5.434 14.312 1 80.06 136 THR B N 1
ATOM 3793 C CA . THR B 1 136 ? 19.094 -4.266 14.633 1 80.06 136 THR B CA 1
ATOM 3794 C C . THR B 1 136 ? 20.484 -4.398 14.023 1 80.06 136 THR B C 1
ATOM 3796 O O . THR B 1 136 ? 21.297 -3.473 14.102 1 80.06 136 THR B O 1
ATOM 3799 N N . ASN B 1 137 ? 20.641 -5.488 13.414 1 74.75 137 ASN B N 1
ATOM 3800 C CA . ASN B 1 137 ? 21.969 -5.754 12.867 1 74.75 137 ASN B CA 1
ATOM 3801 C C . ASN B 1 137 ? 22.078 -5.285 11.422 1 74.75 137 ASN B C 1
ATOM 3803 O O . ASN B 1 137 ? 22.25 -6.102 10.516 1 74.75 137 ASN B O 1
ATOM 3807 N N . ARG B 1 138 ? 21.969 -4.129 11.234 1 78.12 138 ARG B N 1
ATOM 3808 C CA . ARG B 1 138 ? 22.141 -3.557 9.898 1 78.12 138 ARG B CA 1
ATOM 3809 C C . ARG B 1 138 ? 23.406 -2.701 9.828 1 78.12 138 ARG B C 1
ATOM 3811 O O . ARG B 1 138 ? 23.719 -1.979 10.773 1 78.12 138 ARG B O 1
ATOM 3818 N N . SER B 1 139 ? 24.047 -2.846 8.742 1 79.56 139 SER B N 1
ATOM 3819 C CA . SER B 1 139 ? 25.203 -1.988 8.531 1 79.56 139 SER B CA 1
ATOM 3820 C C . SER B 1 139 ? 24.797 -0.545 8.266 1 79.56 139 SER B C 1
ATOM 3822 O O . SER B 1 139 ? 23.891 -0.292 7.465 1 79.56 139 SER B O 1
ATOM 3824 N N . ILE B 1 140 ? 25.344 0.324 9.031 1 86.25 140 ILE B N 1
ATOM 3825 C CA . ILE B 1 140 ? 25.047 1.743 8.852 1 86.25 140 ILE B CA 1
ATOM 3826 C C . ILE B 1 140 ? 26.359 2.504 8.594 1 86.25 140 ILE B C 1
ATOM 3828 O O . ILE B 1 140 ? 26.484 3.666 8.992 1 86.25 140 ILE B O 1
ATOM 3832 N N . LYS B 1 141 ? 27.234 1.853 7.953 1 82.31 141 LYS B N 1
ATOM 3833 C CA . LYS B 1 141 ? 28.562 2.42 7.723 1 82.31 141 LYS B CA 1
ATOM 3834 C C . LYS B 1 141 ? 28.5 3.594 6.75 1 82.31 141 LYS B C 1
ATOM 3836 O O . LYS B 1 141 ? 29.344 4.492 6.801 1 82.31 141 LYS B O 1
ATOM 3841 N N . ASP B 1 142 ? 27.516 3.643 5.98 1 85.94 142 ASP B N 1
ATOM 3842 C CA . ASP B 1 142 ? 27.438 4.676 4.949 1 85.94 142 ASP B CA 1
ATOM 3843 C C . ASP B 1 142 ? 26.641 5.887 5.441 1 85.94 142 ASP B C 1
ATOM 3845 O O . ASP B 1 142 ? 26.547 6.891 4.738 1 85.94 142 ASP B O 1
ATOM 3849 N N . LEU B 1 143 ? 26.141 5.812 6.617 1 92.62 143 LEU B N 1
ATOM 3850 C CA . LEU B 1 143 ? 25.406 6.945 7.172 1 92.62 143 LEU B CA 1
ATOM 3851 C C . LEU B 1 143 ? 26.359 7.922 7.852 1 92.62 143 LEU B C 1
ATOM 3853 O O . LEU B 1 143 ? 27.25 7.508 8.609 1 92.62 143 LEU B O 1
ATOM 3857 N N . LYS B 1 144 ? 26.219 9.141 7.551 1 94.81 144 LYS B N 1
ATOM 3858 C CA . LYS B 1 144 ? 26.969 10.188 8.25 1 94.81 144 LYS B CA 1
ATOM 3859 C C . LYS B 1 144 ? 26.203 10.68 9.469 1 94.81 144 LYS B C 1
ATOM 3861 O O . LYS B 1 144 ? 25.047 11.086 9.359 1 94.81 144 LYS B O 1
ATOM 3866 N N . PHE B 1 145 ? 26.906 10.703 10.602 1 95.62 145 PHE B N 1
ATOM 3867 C CA . PHE B 1 145 ? 26.281 11.164 11.844 1 95.62 145 PHE B CA 1
ATOM 3868 C C . PHE B 1 145 ? 26.469 12.664 12.023 1 95.62 145 PHE B C 1
ATOM 3870 O O . PHE B 1 145 ? 27.453 13.234 11.523 1 95.62 145 PHE B O 1
ATOM 3877 N N . PRO B 1 146 ? 25.516 13.359 12.688 1 96.62 146 PRO B N 1
ATOM 3878 C CA . PRO B 1 146 ? 24.375 12.789 13.422 1 96.62 146 PRO B CA 1
ATOM 3879 C C . PRO B 1 146 ? 23.234 12.383 12.508 1 96.62 146 PRO B C 1
ATOM 3881 O O . PRO B 1 146 ? 23.172 12.812 11.344 1 96.62 146 PRO B O 1
ATOM 3884 N N . VAL B 1 147 ? 22.328 11.508 13.086 1 97.12 147 VAL B N 1
ATOM 3885 C CA . VAL B 1 147 ? 21.156 11.055 12.328 1 97.12 147 VAL B CA 1
ATOM 3886 C C . VAL B 1 147 ? 19.906 11.25 13.172 1 97.12 147 VAL B C 1
ATOM 3888 O O . VAL B 1 147 ? 19.984 11.477 14.383 1 97.12 147 VAL B O 1
ATOM 3891 N N . ILE B 1 148 ? 18.75 11.281 12.539 1 97.06 148 ILE B N 1
ATOM 3892 C CA . ILE B 1 148 ? 17.438 11.234 13.164 1 97.06 148 ILE B CA 1
ATOM 3893 C C . ILE B 1 148 ? 16.875 9.82 13.062 1 97.06 148 ILE B C 1
ATOM 3895 O O . ILE B 1 148 ? 16.781 9.266 11.969 1 97.06 148 ILE B O 1
ATOM 3899 N N . VAL B 1 149 ? 16.531 9.25 14.156 1 96.12 149 VAL B N 1
ATOM 3900 C CA . VAL B 1 149 ? 15.883 7.945 14.172 1 96.12 149 VAL B CA 1
ATOM 3901 C C . VAL B 1 149 ? 14.383 8.125 14.398 1 96.12 149 VAL B C 1
ATOM 3903 O O . VAL B 1 149 ? 13.961 8.711 15.398 1 96.12 149 VAL B O 1
ATOM 3906 N N . LYS B 1 150 ? 13.617 7.641 13.477 1 94.75 150 LYS B N 1
ATOM 3907 C CA . LYS B 1 150 ? 12.172 7.859 13.531 1 94.75 150 LYS B CA 1
ATOM 3908 C C . LYS B 1 150 ? 11.414 6.645 13.016 1 94.75 150 LYS B C 1
ATOM 3910 O O . LYS B 1 150 ? 11.984 5.793 12.336 1 94.75 150 LYS B O 1
ATOM 3915 N N . PRO B 1 151 ? 10.133 6.504 13.438 1 92.19 151 PRO B N 1
ATOM 3916 C CA . PRO B 1 151 ? 9.328 5.43 12.859 1 92.19 151 PRO B CA 1
ATOM 3917 C C . PRO B 1 151 ? 9.195 5.543 11.344 1 92.19 151 PRO B C 1
ATOM 3919 O O . PRO B 1 151 ? 9.023 6.648 10.812 1 92.19 151 PRO B O 1
ATOM 3922 N N . LEU B 1 152 ? 9.219 4.48 10.672 1 90.12 152 LEU B N 1
ATOM 3923 C CA . LEU B 1 152 ? 9.18 4.457 9.211 1 90.12 152 LEU B CA 1
ATOM 3924 C C . LEU B 1 152 ? 7.809 4.898 8.695 1 90.12 152 LEU B C 1
ATOM 3926 O O . LEU B 1 152 ? 7.719 5.66 7.734 1 90.12 152 LEU B O 1
ATOM 3930 N N . GLY B 1 153 ? 6.742 4.457 9.336 1 87 153 GLY B N 1
ATOM 3931 C CA . GLY B 1 153 ? 5.426 4.582 8.734 1 87 153 GLY B CA 1
ATOM 3932 C C . GLY B 1 153 ? 4.488 5.473 9.523 1 87 153 GLY B C 1
ATOM 3933 O O . GLY B 1 153 ? 3.297 5.562 9.211 1 87 153 GLY B O 1
ATOM 3934 N N . LEU B 1 154 ? 4.953 6.094 10.57 1 84.62 154 LEU B N 1
ATOM 3935 C CA . LEU B 1 154 ? 4.094 6.984 11.336 1 84.62 154 LEU B CA 1
ATOM 3936 C C . LEU B 1 154 ? 4.184 8.414 10.812 1 84.62 154 LEU B C 1
ATOM 3938 O O . LEU B 1 154 ? 5.016 8.711 9.953 1 84.62 154 LEU B O 1
ATOM 3942 N N . GLU B 1 155 ? 3.201 9.211 11.211 1 82.81 155 GLU B N 1
ATOM 3943 C CA . GLU B 1 155 ? 3.094 10.594 10.742 1 82.81 155 GLU B CA 1
ATOM 3944 C C . GLU B 1 155 ? 2.953 11.562 11.914 1 82.81 155 GLU B C 1
ATOM 3946 O O . GLU B 1 155 ? 2.945 11.141 13.07 1 82.81 155 GLU B O 1
ATOM 3951 N N . GLY B 1 156 ? 3.02 12.844 11.57 1 83.5 156 GLY B N 1
ATOM 3952 C CA . GLY B 1 156 ? 2.797 13.867 12.578 1 83.5 156 GLY B CA 1
ATOM 3953 C C . GLY B 1 156 ? 3.875 13.891 13.648 1 83.5 156 GLY B C 1
ATOM 3954 O O . GLY B 1 156 ? 3.623 14.305 14.781 1 83.5 156 GLY B O 1
ATOM 3955 N N . SER B 1 157 ? 4.965 13.281 13.375 1 85.94 157 SER B N 1
ATOM 3956 C CA . SER B 1 157 ? 6.109 13.219 14.281 1 85.94 157 SER B CA 1
ATOM 3957 C C . SER B 1 157 ? 5.848 12.258 15.438 1 85.94 157 SER B C 1
ATOM 3959 O O . SER B 1 157 ? 6.48 12.367 16.5 1 85.94 157 SER B O 1
ATOM 3961 N N . ASP B 1 158 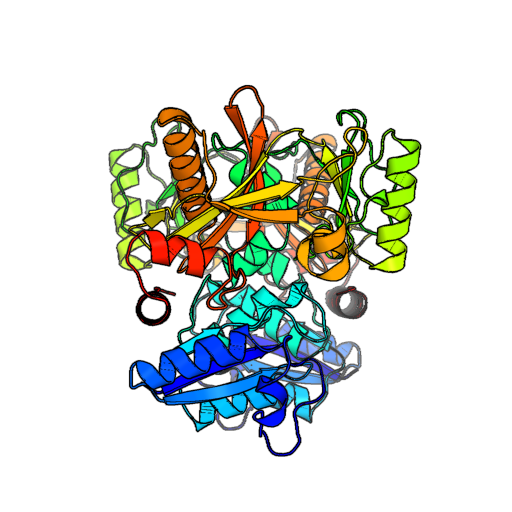? 4.887 11.375 15.211 1 85.88 158 ASP B N 1
ATOM 3962 C CA . ASP B 1 158 ? 4.738 10.305 16.188 1 85.88 158 ASP B CA 1
ATOM 3963 C C . ASP B 1 158 ? 6.051 9.539 16.359 1 85.88 158 ASP B C 1
ATOM 3965 O O . ASP B 1 158 ? 6.676 9.133 15.383 1 85.88 158 ASP B O 1
ATOM 3969 N N . GLY B 1 159 ? 6.492 9.484 17.578 1 87.81 159 GLY B N 1
ATOM 3970 C CA . GLY B 1 159 ? 7.711 8.75 17.891 1 87.81 159 GLY B CA 1
ATOM 3971 C C . GLY B 1 159 ? 8.961 9.594 17.75 1 87.81 159 GLY B C 1
ATOM 3972 O O . GLY B 1 159 ? 10.078 9.094 17.922 1 87.81 159 GLY B O 1
ATOM 3973 N N . ILE B 1 160 ? 8.797 10.828 17.453 1 91.12 160 ILE B N 1
ATOM 3974 C CA . ILE B 1 160 ? 9.961 11.703 17.297 1 91.12 160 ILE B CA 1
ATOM 3975 C C . ILE B 1 160 ? 10.078 12.633 18.484 1 91.12 160 ILE B C 1
ATOM 3977 O O . ILE B 1 160 ? 9.148 13.383 18.797 1 91.12 160 ILE B O 1
ATOM 3981 N N . SER B 1 161 ? 11.148 12.578 19.172 1 91.44 161 SER B N 1
ATOM 3982 C CA . SER B 1 161 ? 11.555 13.438 20.281 1 91.44 161 SER B CA 1
ATOM 3983 C C . SER B 1 161 ? 13 13.891 20.141 1 91.44 161 SER B C 1
ATOM 3985 O O . SER B 1 161 ? 13.672 13.539 19.156 1 91.44 161 SER B O 1
ATOM 3987 N N . GLN B 1 162 ? 13.398 14.688 21.078 1 89.19 162 GLN B N 1
ATOM 3988 C CA . GLN B 1 162 ? 14.789 15.125 21.047 1 89.19 162 GLN B CA 1
ATOM 3989 C C . GLN B 1 162 ? 15.734 13.93 21.109 1 89.19 162 GLN B C 1
ATOM 3991 O O . GLN B 1 162 ? 16.844 13.984 20.562 1 89.19 162 GLN B O 1
ATOM 3996 N N . ALA B 1 163 ? 15.297 12.836 21.609 1 91.19 163 ALA B N 1
ATOM 3997 C CA . ALA B 1 163 ? 16.094 11.617 21.719 1 91.19 163 ALA B CA 1
ATOM 3998 C C . ALA B 1 163 ? 16.281 10.961 20.359 1 91.19 163 ALA B C 1
ATOM 4000 O O . ALA B 1 163 ? 17.125 10.078 20.203 1 91.19 163 ALA B O 1
ATOM 4001 N N . SER B 1 164 ? 15.523 11.414 19.422 1 94.56 164 SER B N 1
ATOM 4002 C CA . SER B 1 164 ? 15.617 10.859 18.062 1 94.56 164 SER B CA 1
ATOM 4003 C C . SER B 1 164 ? 16.891 11.312 17.375 1 94.56 164 SER B C 1
ATOM 4005 O O . SER B 1 164 ? 17.312 10.711 16.375 1 94.56 164 SER B O 1
ATOM 4007 N N . PHE B 1 165 ? 17.375 12.445 17.828 1 95.5 165 PHE B N 1
ATOM 4008 C CA . PHE B 1 165 ? 18.656 12.922 17.328 1 95.5 165 PHE B CA 1
ATOM 4009 C C . PHE B 1 165 ? 19.812 12.18 18.016 1 95.5 165 PHE B C 1
ATOM 4011 O O . PHE B 1 165 ? 20 12.297 19.219 1 95.5 165 PHE B O 1
ATOM 4018 N N . VAL B 1 166 ? 20.562 11.461 17.219 1 96.25 166 VAL B N 1
ATOM 4019 C CA . VAL B 1 166 ? 21.625 10.641 17.828 1 96.25 166 VAL B CA 1
ATOM 4020 C C . VAL B 1 166 ? 22.953 10.938 17.141 1 96.25 166 VAL B C 1
ATOM 4022 O O . VAL B 1 166 ? 23 11.18 15.938 1 96.25 166 VAL B O 1
ATOM 4025 N N . ALA B 1 167 ? 24.031 10.758 17.859 1 95.19 167 ALA B N 1
ATOM 4026 C CA . ALA B 1 167 ? 25.328 11.289 17.438 1 95.19 167 ALA B CA 1
ATOM 4027 C C . ALA B 1 167 ? 26.219 10.18 16.891 1 95.19 167 ALA B C 1
ATOM 4029 O O . ALA B 1 167 ? 27.219 10.445 16.234 1 95.19 167 ALA B O 1
ATOM 4030 N N . ASP B 1 168 ? 25.891 8.906 17.203 1 94.69 168 ASP B N 1
ATOM 4031 C CA . ASP B 1 168 ? 26.781 7.828 16.781 1 94.69 168 ASP B CA 1
ATOM 4032 C C . ASP B 1 168 ? 26.016 6.52 16.609 1 94.69 168 ASP B C 1
ATOM 4034 O O . ASP B 1 168 ? 24.797 6.473 16.812 1 94.69 168 ASP B O 1
ATOM 4038 N N . GLU B 1 169 ? 26.797 5.512 16.266 1 94.06 169 GLU B N 1
ATOM 4039 C CA . GLU B 1 169 ? 26.203 4.23 15.898 1 94.06 169 GLU B CA 1
ATOM 4040 C C . GLU B 1 169 ? 25.562 3.562 17.109 1 94.06 169 GLU B C 1
ATOM 4042 O O . GLU B 1 169 ? 24.469 2.992 16.984 1 94.06 169 GLU B O 1
ATOM 4047 N N . ALA B 1 170 ? 26.219 3.613 18.203 1 94.62 170 ALA B N 1
ATOM 4048 C CA . ALA B 1 170 ? 25.703 2.971 19.391 1 94.62 170 ALA B CA 1
ATOM 4049 C C . ALA B 1 170 ? 24.359 3.588 19.812 1 94.62 170 ALA B C 1
ATOM 4051 O O . ALA B 1 170 ? 23.406 2.869 20.141 1 94.62 170 ALA B O 1
ATOM 4052 N N . ALA B 1 171 ? 24.344 4.867 19.797 1 95.69 171 ALA B N 1
ATOM 4053 C CA . ALA B 1 171 ? 23.125 5.578 20.141 1 95.69 171 ALA B CA 1
ATOM 4054 C C . ALA B 1 171 ? 22.016 5.301 19.125 1 95.69 171 ALA B C 1
ATOM 4056 O O . ALA B 1 171 ? 20.844 5.23 19.469 1 95.69 171 ALA B O 1
ATOM 4057 N N . CYS B 1 172 ? 22.359 5.215 17.922 1 96 172 CYS B N 1
ATOM 4058 C CA . CYS B 1 172 ? 21.406 4.91 16.844 1 96 172 CYS B CA 1
ATOM 4059 C C . CYS B 1 172 ? 20.734 3.562 17.078 1 96 172 CYS B C 1
ATOM 4061 O O . CYS B 1 172 ? 19.516 3.465 17.047 1 96 172 CYS B O 1
ATOM 4063 N N . ILE B 1 173 ? 21.531 2.598 17.375 1 94.69 173 ILE B N 1
ATOM 4064 C CA . ILE B 1 173 ? 21.031 1.243 17.562 1 94.69 173 ILE B CA 1
ATOM 4065 C C . ILE B 1 173 ? 20.109 1.203 18.797 1 94.69 173 ILE B C 1
ATOM 4067 O O . ILE B 1 173 ? 19.062 0.553 18.781 1 94.69 173 ILE B O 1
ATOM 4071 N N . GLU B 1 174 ? 20.516 1.883 19.797 1 94.94 174 GLU B N 1
ATOM 4072 C CA . GLU B 1 174 ? 19.703 1.936 21.016 1 94.94 174 GLU B CA 1
ATOM 4073 C C . GLU B 1 174 ? 18.344 2.576 20.734 1 94.94 174 GLU B C 1
ATOM 4075 O O . GLU B 1 174 ? 17.312 2.094 21.219 1 94.94 174 GLU B O 1
ATOM 4080 N N . ARG B 1 175 ? 18.328 3.646 20.016 1 95.25 175 ARG B N 1
ATOM 4081 C CA . ARG B 1 175 ? 17.078 4.328 19.688 1 95.25 175 ARG B CA 1
ATOM 4082 C C . ARG B 1 175 ? 16.188 3.453 18.812 1 95.25 175 ARG B C 1
ATOM 4084 O O . ARG B 1 175 ? 14.969 3.445 18.953 1 95.25 175 ARG B O 1
ATOM 4091 N N . VAL B 1 176 ? 16.766 2.75 17.875 1 95.19 176 VAL B N 1
ATOM 4092 C CA . VAL B 1 176 ? 16.047 1.825 17.016 1 95.19 176 VAL B CA 1
ATOM 4093 C C . VAL B 1 176 ? 15.352 0.763 17.859 1 95.19 176 VAL B C 1
ATOM 4095 O O . VAL B 1 176 ? 14.164 0.483 17.656 1 95.19 176 VAL B O 1
ATOM 4098 N N . LYS B 1 177 ? 16.094 0.245 18.797 1 94.38 177 LYS B N 1
ATOM 4099 C CA . LYS B 1 177 ? 15.516 -0.763 19.688 1 94.38 177 LYS B CA 1
ATOM 4100 C C . LYS B 1 177 ? 14.328 -0.204 20.469 1 94.38 177 LYS B C 1
ATOM 4102 O O . LYS B 1 177 ? 13.297 -0.872 20.594 1 94.38 177 LYS B O 1
ATOM 4107 N N . THR B 1 178 ? 14.508 0.958 20.906 1 93.38 178 THR B N 1
ATOM 4108 C CA . THR B 1 178 ? 13.453 1.613 21.672 1 93.38 178 THR B CA 1
ATOM 4109 C C . THR B 1 178 ? 12.188 1.766 20.828 1 93.38 178 THR B C 1
ATOM 4111 O O . THR B 1 178 ? 11.078 1.512 21.297 1 93.38 178 THR B O 1
ATOM 4114 N N . LEU B 1 179 ? 12.312 2.164 19.625 1 92.25 179 LEU B N 1
ATOM 4115 C CA . LEU B 1 179 ? 11.172 2.344 18.734 1 92.25 179 LEU B CA 1
ATOM 4116 C C . LEU B 1 179 ? 10.5 1.008 18.438 1 92.25 179 LEU B C 1
ATOM 4118 O O . LEU B 1 179 ? 9.273 0.919 18.391 1 92.25 179 LEU B O 1
ATOM 4122 N N . HIS B 1 180 ? 11.336 -0.009 18.156 1 91.12 180 HIS B N 1
ATOM 4123 C CA . HIS B 1 180 ? 10.82 -1.344 17.875 1 91.12 180 HIS B CA 1
ATOM 4124 C C . HIS B 1 180 ? 9.969 -1.855 19.031 1 91.12 180 HIS B C 1
ATOM 4126 O O . HIS B 1 180 ? 8.914 -2.449 18.828 1 91.12 180 HIS B O 1
ATOM 4132 N N . GLU B 1 181 ? 10.438 -1.577 20.203 1 89.94 181 GLU B N 1
ATOM 4133 C CA . GLU B 1 181 ? 9.781 -2.105 21.391 1 89.94 181 GLU B CA 1
ATOM 4134 C C . GLU B 1 181 ? 8.547 -1.28 21.75 1 89.94 181 GLU B C 1
ATOM 4136 O O . GLU B 1 181 ? 7.523 -1.832 22.156 1 89.94 181 GLU B O 1
ATOM 4141 N N . THR B 1 182 ? 8.641 -0.019 21.594 1 89.25 182 THR B N 1
ATOM 4142 C CA . THR B 1 182 ? 7.594 0.88 22.062 1 89.25 182 THR B CA 1
ATOM 4143 C C . THR B 1 182 ? 6.461 0.977 21.047 1 89.25 182 THR B C 1
ATOM 4145 O O . THR B 1 182 ? 5.285 1.007 21.422 1 89.25 182 THR B O 1
ATOM 4148 N N . TYR B 1 183 ? 6.824 1.061 19.781 1 84.94 183 TYR B N 1
ATOM 4149 C CA . TYR B 1 183 ? 5.816 1.341 18.766 1 84.94 183 TYR B CA 1
ATOM 4150 C C . TYR B 1 183 ? 5.559 0.112 17.906 1 84.94 183 TYR B C 1
ATOM 4152 O O . TYR B 1 183 ? 4.582 0.068 17.141 1 84.94 183 TYR B O 1
ATOM 4160 N N . GLU B 1 184 ? 6.449 -0.843 17.953 1 81.25 184 GLU B N 1
ATOM 4161 C CA . GLU B 1 184 ? 6.309 -2.09 17.203 1 81.25 184 GLU B CA 1
ATOM 4162 C C . GLU B 1 184 ? 6.215 -1.825 15.703 1 81.25 184 GLU B C 1
ATOM 4164 O O . GLU B 1 184 ? 5.344 -2.371 15.023 1 81.25 184 GLU B O 1
ATOM 4169 N N . VAL B 1 185 ? 7.051 -0.93 15.266 1 84 185 VAL B N 1
ATOM 4170 C CA . VAL B 1 185 ? 7.117 -0.58 13.852 1 84 185 VAL B CA 1
ATOM 4171 C C . VAL B 1 185 ? 8.562 -0.616 13.375 1 84 185 VAL B C 1
ATOM 4173 O O . VAL B 1 185 ? 9.492 -0.644 14.188 1 84 185 VAL B O 1
ATOM 4176 N N . ASP B 1 186 ? 8.805 -0.643 12.031 1 88.62 186 ASP B N 1
ATOM 4177 C CA . ASP B 1 186 ? 10.141 -0.452 11.469 1 88.62 186 ASP B CA 1
ATOM 4178 C C . ASP B 1 186 ? 10.664 0.954 11.758 1 88.62 186 ASP B C 1
ATOM 4180 O O . ASP B 1 186 ? 9.883 1.896 11.891 1 88.62 186 ASP B O 1
ATOM 4184 N N . ALA B 1 187 ? 11.922 1.031 11.867 1 93.12 187 ALA B N 1
ATOM 4185 C CA . ALA B 1 187 ? 12.562 2.312 12.141 1 93.12 187 ALA B CA 1
ATOM 4186 C C . ALA B 1 187 ? 13.383 2.785 10.953 1 93.12 187 ALA B C 1
ATOM 4188 O O . ALA B 1 187 ? 13.805 1.976 10.117 1 93.12 187 ALA B O 1
ATOM 4189 N N . LEU B 1 188 ? 13.539 4.016 10.867 1 94.38 188 LEU B N 1
ATOM 4190 C CA . LEU B 1 188 ? 14.359 4.672 9.852 1 94.38 188 LEU B CA 1
ATOM 4191 C C . LEU B 1 188 ? 15.414 5.566 10.5 1 94.38 188 LEU B C 1
ATOM 4193 O O . LEU B 1 188 ? 15.086 6.406 11.344 1 94.38 188 LEU B O 1
ATOM 4197 N N . ALA B 1 189 ? 16.625 5.348 10.188 1 95.56 189 ALA B N 1
ATOM 4198 C CA . ALA B 1 189 ? 17.703 6.266 10.531 1 95.56 189 ALA B CA 1
ATOM 4199 C C . ALA B 1 189 ? 18.109 7.121 9.328 1 95.56 189 ALA B C 1
ATOM 4201 O O . ALA B 1 189 ? 18.453 6.59 8.273 1 95.56 189 ALA B O 1
ATOM 4202 N N . GLU B 1 190 ? 18.016 8.359 9.539 1 96 190 GLU B N 1
ATOM 4203 C CA . GLU B 1 190 ? 18.25 9.289 8.445 1 96 190 GLU B CA 1
ATOM 4204 C C . GLU B 1 190 ? 19.234 10.383 8.852 1 96 190 GLU B C 1
ATOM 4206 O O . GLU B 1 190 ? 19.156 10.906 9.969 1 96 190 GLU B O 1
ATOM 4211 N N . GLU B 1 191 ? 20.125 10.758 7.914 1 97.12 191 GLU B N 1
ATOM 4212 C CA . GLU B 1 191 ? 21.078 11.828 8.203 1 97.12 191 GLU B CA 1
ATOM 4213 C C . GLU B 1 191 ? 20.359 13.125 8.57 1 97.12 191 GLU B C 1
ATOM 4215 O O . GLU B 1 191 ? 19.359 13.484 7.945 1 97.12 191 GLU B O 1
ATOM 4220 N N . TYR B 1 192 ? 20.875 13.75 9.617 1 96.62 192 TYR B N 1
ATOM 4221 C CA . TYR B 1 192 ? 20.328 15.047 9.992 1 96.62 192 TYR B CA 1
ATOM 4222 C C . TYR B 1 192 ? 20.797 16.141 9.047 1 96.62 192 TYR B C 1
ATOM 4224 O O . TYR B 1 192 ? 22.016 16.312 8.844 1 96.62 192 TYR B O 1
ATOM 4232 N N . ILE B 1 193 ? 19.922 16.828 8.492 1 96.44 193 ILE B N 1
ATOM 4233 C CA . ILE B 1 193 ? 20.234 17.953 7.617 1 96.44 193 ILE B CA 1
ATOM 4234 C C . ILE B 1 193 ? 19.969 19.266 8.344 1 96.44 193 ILE B C 1
ATOM 4236 O O . ILE B 1 193 ? 18.828 19.562 8.703 1 96.44 193 ILE B O 1
ATOM 4240 N N . GLU B 1 194 ? 20.969 20 8.5 1 94.38 194 GLU B N 1
ATOM 4241 C CA . GLU B 1 194 ? 20.797 21.328 9.102 1 94.38 194 GLU B CA 1
ATOM 4242 C C . GLU B 1 194 ? 20.188 22.312 8.117 1 94.38 194 GLU B C 1
ATOM 4244 O O . GLU B 1 194 ? 20.531 22.297 6.93 1 94.38 194 GLU B O 1
ATOM 4249 N N . GLY B 1 195 ? 19.312 23.219 8.688 1 95.25 195 GLY B N 1
ATOM 4250 C CA . GLY B 1 195 ? 18.703 24.234 7.828 1 95.25 195 GLY B CA 1
ATOM 4251 C C . GLY B 1 195 ? 17.281 24.547 8.219 1 95.25 195 GLY B C 1
ATOM 4252 O O . GLY B 1 195 ? 16.828 24.219 9.312 1 95.25 195 GLY B O 1
ATOM 4253 N N . ARG B 1 196 ? 16.609 25.266 7.359 1 95.69 196 ARG B N 1
ATOM 4254 C CA . ARG B 1 196 ? 15.242 25.719 7.578 1 95.69 196 ARG B CA 1
ATOM 4255 C C . ARG B 1 196 ? 14.242 24.609 7.312 1 95.69 196 ARG B C 1
ATOM 4257 O O . ARG B 1 196 ? 14.398 23.828 6.371 1 95.69 196 ARG B O 1
ATOM 4264 N N . GLU B 1 197 ? 13.242 24.516 8.148 1 96.69 197 GLU B N 1
ATOM 4265 C CA . GLU B 1 197 ? 12.125 23.594 7.934 1 96.69 197 GLU B CA 1
ATOM 4266 C C . GLU B 1 197 ? 11.031 24.25 7.105 1 96.69 197 GLU B C 1
ATOM 4268 O O . GLU B 1 197 ? 10.289 25.094 7.613 1 96.69 197 GLU B O 1
ATOM 4273 N N . ILE B 1 198 ? 10.867 23.797 5.891 1 97.81 198 ILE B N 1
ATOM 4274 C CA . ILE B 1 198 ? 9.953 24.422 4.945 1 97.81 198 ILE B CA 1
ATOM 4275 C C . ILE B 1 198 ? 8.82 23.453 4.605 1 97.81 198 ILE B C 1
ATOM 4277 O O . ILE B 1 198 ? 9.047 22.266 4.422 1 97.81 198 ILE B O 1
ATOM 4281 N N . TYR B 1 199 ? 7.602 23.922 4.551 1 98 199 TYR B N 1
ATOM 4282 C CA . TYR B 1 199 ? 6.418 23.172 4.145 1 98 199 TYR B CA 1
ATOM 4283 C C . TYR B 1 199 ? 5.895 23.672 2.803 1 98 199 TYR B C 1
ATOM 4285 O O . TYR B 1 199 ? 5.527 24.844 2.666 1 98 199 TYR B O 1
ATOM 4293 N N . ALA B 1 200 ? 5.883 22.844 1.823 1 98.56 200 ALA B N 1
ATOM 4294 C CA . ALA B 1 200 ? 5.441 23.172 0.473 1 98.56 200 ALA B CA 1
ATOM 4295 C C . ALA B 1 200 ? 4.148 22.438 0.122 1 98.56 200 ALA B C 1
ATOM 4297 O O . ALA B 1 200 ? 4.141 21.219 -0.002 1 98.56 200 ALA B O 1
ATOM 4298 N N . GLY B 1 201 ? 3.074 23.188 0.001 1 98.5 201 GLY B N 1
ATOM 4299 C CA . GLY B 1 201 ? 1.801 22.625 -0.414 1 98.5 201 GLY B CA 1
ATOM 4300 C C . GLY B 1 201 ? 1.607 22.625 -1.918 1 98.5 201 GLY B C 1
ATOM 4301 O O . GLY B 1 201 ? 2.059 23.547 -2.604 1 98.5 201 GLY B O 1
ATOM 4302 N N . VAL B 1 202 ? 0.98 21.625 -2.449 1 98.69 202 VAL B N 1
ATOM 4303 C CA . VAL B 1 202 ? 0.624 21.531 -3.861 1 98.69 202 VAL B CA 1
ATOM 4304 C C . VAL B 1 202 ? -0.854 21.172 -3.998 1 98.69 202 VAL B C 1
ATOM 4306 O O . VAL B 1 202 ? -1.364 20.328 -3.254 1 98.69 202 VAL B O 1
ATOM 4309 N N . LEU B 1 203 ? -1.555 21.844 -4.918 1 98.25 203 LEU B N 1
ATOM 4310 C CA . LEU B 1 203 ? -2.943 21.547 -5.258 1 98.25 203 LEU B CA 1
ATOM 4311 C C . LEU B 1 203 ? -3.066 21.109 -6.715 1 98.25 203 LEU B C 1
ATOM 4313 O O . LEU B 1 203 ? -2.357 21.625 -7.582 1 98.25 203 LEU B O 1
ATOM 4317 N N . GLY B 1 204 ? -4.012 20.141 -6.957 1 97.12 204 GLY B N 1
ATOM 4318 C CA . GLY B 1 204 ? -4.402 19.953 -8.344 1 97.12 204 GLY B CA 1
ATOM 4319 C C . GLY B 1 204 ? -4.48 18.5 -8.758 1 97.12 204 GLY B C 1
ATOM 4320 O O . GLY B 1 204 ? -4.395 17.594 -7.918 1 97.12 204 GLY B O 1
ATOM 4321 N N . LEU B 1 205 ? -4.75 18.297 -10.023 1 94.19 205 LEU B N 1
ATOM 4322 C CA . LEU B 1 205 ? -4.703 17 -10.695 1 94.19 205 LEU B CA 1
ATOM 4323 C C . LEU B 1 205 ? -3.658 17.016 -11.812 1 94.19 205 LEU B C 1
ATOM 4325 O O . LEU B 1 205 ? -2.455 17 -11.539 1 94.19 205 LEU B O 1
ATOM 4329 N N . GLU B 1 206 ? -4.074 17.391 -13.062 1 87.06 206 GLU B N 1
ATOM 4330 C CA . GLU B 1 206 ? -3.135 17.516 -14.18 1 87.06 206 GLU B CA 1
ATOM 4331 C C . GLU B 1 206 ? -2.365 18.828 -14.117 1 87.06 206 GLU B C 1
ATOM 4333 O O . GLU B 1 206 ? -1.149 18.844 -14.32 1 87.06 206 GLU B O 1
ATOM 4338 N N . LYS B 1 207 ? -3.09 19.859 -13.875 1 93.94 207 LYS B N 1
ATOM 4339 C CA . LYS B 1 207 ? -2.486 21.172 -13.648 1 93.94 207 LYS B CA 1
ATOM 4340 C C . LYS B 1 207 ? -2.273 21.438 -12.156 1 93.94 207 LYS B C 1
ATOM 4342 O O . LYS B 1 207 ? -3.227 21.422 -11.375 1 93.94 207 LYS B O 1
ATOM 4347 N N . LEU B 1 208 ? -1.054 21.688 -11.828 1 97.62 208 LEU B N 1
ATOM 4348 C CA . LEU B 1 208 ? -0.705 21.812 -10.422 1 97.62 208 LEU B CA 1
ATOM 4349 C C . LEU B 1 208 ? -0.443 23.266 -10.039 1 97.62 208 LEU B C 1
ATOM 4351 O O . LEU B 1 208 ? 0.052 24.047 -10.859 1 97.62 208 LEU B O 1
ATOM 4355 N N . THR B 1 209 ? -0.782 23.594 -8.859 1 98.06 209 THR B N 1
ATOM 4356 C CA . THR B 1 209 ? -0.479 24.875 -8.234 1 98.06 209 THR B CA 1
ATOM 4357 C C . THR B 1 209 ? 0.377 24.688 -6.984 1 98.06 209 THR B C 1
ATOM 4359 O O . THR B 1 209 ? -0.041 24.016 -6.039 1 98.06 209 THR B O 1
ATOM 4362 N N . ALA B 1 210 ? 1.543 25.219 -7.062 1 98.31 210 ALA B N 1
ATOM 4363 C CA . ALA B 1 210 ? 2.352 25.266 -5.848 1 98.31 210 ALA B CA 1
ATOM 4364 C C . ALA B 1 210 ? 1.899 26.406 -4.945 1 98.31 210 ALA B C 1
ATOM 4366 O O . ALA B 1 210 ? 1.664 27.531 -5.414 1 98.31 210 ALA B O 1
ATOM 4367 N N . LEU B 1 211 ? 1.777 26.156 -3.717 1 98.56 211 LEU B N 1
ATOM 4368 C CA . LEU B 1 211 ? 1.342 27.156 -2.758 1 98.56 211 LEU B CA 1
ATOM 4369 C C . LEU B 1 211 ? 2.537 27.906 -2.174 1 98.56 211 LEU B C 1
ATOM 4371 O O . LEU B 1 211 ? 3.666 27.422 -2.225 1 98.56 211 LEU B O 1
ATOM 4375 N N . PRO B 1 212 ? 2.271 29.109 -1.646 1 98.12 212 PRO B N 1
ATOM 4376 C CA . PRO B 1 212 ? 3.344 29.828 -0.954 1 98.12 212 PRO B CA 1
ATOM 4377 C C . PRO B 1 212 ? 3.977 29 0.167 1 98.12 212 PRO B C 1
ATOM 4379 O O . PRO B 1 212 ? 3.273 28.281 0.88 1 98.12 212 PRO B O 1
ATOM 4382 N N . LEU B 1 213 ? 5.258 29.141 0.362 1 98.44 213 LEU B N 1
ATOM 4383 C CA . LEU B 1 213 ? 6.035 28.312 1.271 1 98.44 213 LEU B CA 1
ATOM 4384 C C . LEU B 1 213 ? 5.801 28.719 2.721 1 98.44 213 LEU B C 1
ATOM 4386 O O . LEU B 1 213 ? 5.789 29.906 3.041 1 98.44 213 LEU B O 1
ATOM 4390 N N . ARG B 1 214 ? 5.52 27.734 3.514 1 97.81 214 ARG B N 1
ATOM 4391 C CA . ARG B 1 214 ? 5.441 27.922 4.961 1 97.81 214 ARG B CA 1
ATOM 4392 C C . ARG B 1 214 ? 6.719 27.438 5.641 1 97.81 214 ARG B C 1
ATOM 4394 O O . ARG B 1 214 ? 7.484 26.656 5.062 1 97.81 214 ARG B O 1
ATOM 4401 N N . GLU B 1 215 ? 6.957 27.938 6.891 1 97.31 215 GLU B N 1
ATOM 4402 C CA . GLU B 1 215 ? 8.18 27.594 7.613 1 97.31 215 GLU B CA 1
ATOM 4403 C C . GLU B 1 215 ? 7.91 27.453 9.109 1 97.31 215 GLU B C 1
ATOM 4405 O O . GLU B 1 215 ? 7.164 28.25 9.688 1 97.31 215 GLU B O 1
ATOM 4410 N N . MET B 1 216 ? 8.414 26.422 9.688 1 94.62 216 MET B N 1
ATOM 4411 C CA . MET B 1 216 ? 8.469 26.328 11.148 1 94.62 216 MET B CA 1
ATOM 4412 C C . MET B 1 216 ? 9.734 27 11.688 1 94.62 216 MET B C 1
ATOM 4414 O O . MET B 1 216 ? 10.844 26.594 11.336 1 94.62 216 MET B O 1
ATOM 4418 N N . LEU B 1 217 ? 9.578 27.922 12.578 1 92 217 LEU B N 1
ATOM 4419 C CA . LEU B 1 217 ? 10.688 28.672 13.148 1 92 217 LEU B CA 1
ATOM 4420 C C . LEU B 1 217 ? 10.852 28.344 14.633 1 92 217 LEU B C 1
ATOM 4422 O O . LEU B 1 217 ? 9.867 28.188 15.352 1 92 217 LEU B O 1
ATOM 4426 N N . PHE B 1 218 ? 12.094 28.25 14.938 1 90.19 218 PHE B N 1
ATOM 4427 C CA . PHE B 1 218 ? 12.477 28.156 16.344 1 90.19 218 PHE B CA 1
ATOM 4428 C C . PHE B 1 218 ? 13.172 29.438 16.797 1 90.19 218 PHE B C 1
ATOM 4430 O O . PHE B 1 218 ? 14.367 29.625 16.547 1 90.19 218 PHE B O 1
ATOM 4437 N N . THR B 1 219 ? 12.5 30.266 17.594 1 88.88 219 THR B N 1
ATOM 4438 C CA . THR B 1 219 ? 13.047 31.578 17.891 1 88.88 219 THR B CA 1
ATOM 4439 C C . THR B 1 219 ? 13.703 31.609 19.266 1 88.88 219 THR B C 1
ATOM 4441 O O . THR B 1 219 ? 14.594 32.438 19.516 1 88.88 219 THR B O 1
ATOM 4444 N N . ASN B 1 220 ? 13.281 30.844 20.219 1 88.06 220 ASN B N 1
ATOM 4445 C CA . ASN B 1 220 ? 13.836 30.828 21.562 1 88.06 220 ASN B CA 1
ATOM 4446 C C . ASN B 1 220 ? 14.414 29.453 21.906 1 88.06 220 ASN B C 1
ATOM 4448 O O . ASN B 1 220 ? 14.32 29.016 23.062 1 88.06 220 ASN B O 1
ATOM 4452 N N . PHE B 1 221 ? 14.797 28.844 21.016 1 85.19 221 PHE B N 1
ATOM 4453 C CA . PHE B 1 221 ? 15.352 27.516 21.203 1 85.19 221 PHE B CA 1
ATOM 4454 C C . PHE B 1 221 ? 16.859 27.578 21.391 1 85.19 221 PHE B C 1
ATOM 4456 O O . PHE B 1 221 ? 17.547 28.359 20.734 1 85.19 221 PHE B O 1
ATOM 4463 N N . PRO B 1 222 ? 17.328 26.797 22.25 1 84.06 222 PRO B N 1
ATOM 4464 C CA . PRO B 1 222 ? 18.766 26.859 22.469 1 84.06 222 PRO B CA 1
ATOM 4465 C C . PRO B 1 222 ? 19.578 26.594 21.203 1 84.06 222 PRO B C 1
ATOM 4467 O O . PRO B 1 222 ? 19.234 25.672 20.438 1 84.06 222 PRO B O 1
ATOM 4470 N N . GLU B 1 223 ? 20.609 27.328 21.094 1 80.81 223 GLU B N 1
ATOM 4471 C CA . GLU B 1 223 ? 21.406 27.266 19.875 1 80.81 223 GLU B CA 1
ATOM 4472 C C . GLU B 1 223 ? 22.172 25.953 19.766 1 80.81 223 GLU B C 1
ATOM 4474 O O . GLU B 1 223 ? 22.484 25.484 18.672 1 80.81 223 GLU B O 1
ATOM 4479 N N . ASP B 1 224 ? 22.391 25.391 20.828 1 81.31 224 ASP B N 1
ATOM 4480 C CA . ASP B 1 224 ? 23.219 24.188 20.828 1 81.31 224 ASP B CA 1
ATOM 4481 C C . ASP B 1 224 ? 22.359 22.922 20.672 1 81.31 224 ASP B C 1
ATOM 4483 O O . ASP B 1 224 ? 22.875 21.812 20.703 1 81.31 224 ASP B O 1
ATOM 4487 N N . ARG B 1 225 ? 21.188 23.109 20.453 1 84.19 225 ARG B N 1
ATOM 4488 C CA . ARG B 1 225 ? 20.297 21.953 20.266 1 84.19 225 ARG B CA 1
ATOM 4489 C C . ARG B 1 225 ? 19.781 21.891 18.828 1 84.19 225 ARG B C 1
ATOM 4491 O O . ARG B 1 225 ? 19.5 22.922 18.219 1 84.19 225 ARG B O 1
ATOM 4498 N N . PRO B 1 226 ? 19.672 20.656 18.422 1 87.94 226 PRO B N 1
ATOM 4499 C CA . PRO B 1 226 ? 19.156 20.516 17.062 1 87.94 226 PRO B CA 1
ATOM 4500 C C . PRO B 1 226 ? 17.703 20.984 16.938 1 87.94 226 PRO B C 1
ATOM 4502 O O . PRO B 1 226 ? 16.906 20.75 17.844 1 87.94 226 PRO B O 1
ATOM 4505 N N . LYS B 1 227 ? 17.484 21.656 15.914 1 87.62 227 LYS B N 1
ATOM 4506 C CA . LYS B 1 227 ? 16.141 22.172 15.656 1 87.62 227 LYS B CA 1
ATOM 4507 C C . LYS B 1 227 ? 15.414 21.312 14.617 1 87.62 227 LYS B C 1
ATOM 4509 O O . LYS B 1 227 ? 15.836 21.25 13.461 1 87.62 227 LYS B O 1
ATOM 4514 N N . PHE B 1 228 ? 14.352 20.641 15.078 1 86.69 228 PHE B N 1
ATOM 4515 C CA . PHE B 1 228 ? 13.516 19.859 14.172 1 86.69 228 PHE B CA 1
ATOM 4516 C C . PHE B 1 228 ? 12.133 19.625 14.766 1 86.69 228 PHE B C 1
ATOM 4518 O O . PHE B 1 228 ? 11.914 19.859 15.961 1 86.69 228 PHE B O 1
ATOM 4525 N N . ALA B 1 229 ? 11.211 19.219 13.938 1 85.5 229 ALA B N 1
ATOM 4526 C CA . ALA B 1 229 ? 9.805 19.062 14.312 1 85.5 229 ALA B CA 1
ATOM 4527 C C . ALA B 1 229 ? 9.586 17.797 15.125 1 85.5 229 ALA B C 1
ATOM 4529 O O . ALA B 1 229 ? 9.289 16.734 14.562 1 85.5 229 ALA B O 1
ATOM 4530 N N . THR B 1 230 ? 9.594 17.938 16.406 1 83.69 230 THR B N 1
ATOM 4531 C CA . THR B 1 230 ? 9.18 16.844 17.297 1 83.69 230 THR B CA 1
ATOM 4532 C C . THR B 1 230 ? 7.668 16.828 17.469 1 83.69 230 THR B C 1
ATOM 4534 O O . THR B 1 230 ? 6.977 17.75 17 1 83.69 230 THR B O 1
ATOM 4537 N N . PHE B 1 231 ? 7.234 15.781 18.125 1 84.25 231 PHE B N 1
ATOM 4538 C CA . PHE B 1 231 ? 5.805 15.727 18.391 1 84.25 231 PHE B CA 1
ATOM 4539 C C . PHE B 1 231 ? 5.359 16.938 19.203 1 84.25 231 PHE B C 1
ATOM 4541 O O . PHE B 1 231 ? 4.367 17.578 18.875 1 84.25 231 PHE B O 1
ATOM 4548 N N . HIS B 1 232 ? 6.086 17.219 20.188 1 80.88 232 HIS B N 1
ATOM 4549 C CA . HIS B 1 232 ? 5.75 18.344 21.031 1 80.88 232 HIS B CA 1
ATOM 4550 C C . HIS B 1 232 ? 5.855 19.656 20.266 1 80.88 232 HIS B C 1
ATOM 4552 O O . HIS B 1 232 ? 5.043 20.562 20.469 1 80.88 232 HIS B O 1
ATOM 4558 N N . ALA B 1 233 ? 6.828 19.797 19.438 1 85.25 233 ALA B N 1
ATOM 4559 C CA . ALA B 1 233 ? 7.016 21 18.641 1 85.25 233 ALA B CA 1
ATOM 4560 C C . ALA B 1 233 ? 5.82 21.25 17.719 1 85.25 233 ALA B C 1
ATOM 4562 O O . ALA B 1 233 ? 5.488 22.391 17.406 1 85.25 233 ALA B O 1
ATOM 4563 N N . LYS B 1 234 ? 5.199 20.156 17.344 1 85.5 234 LYS B N 1
ATOM 4564 C CA . LYS B 1 234 ? 4.082 20.266 16.406 1 85.5 234 LYS B CA 1
ATOM 4565 C C . LYS B 1 234 ? 2.764 20.453 17.156 1 85.5 234 LYS B C 1
ATOM 4567 O O . LYS B 1 234 ? 1.899 21.219 16.703 1 85.5 234 LYS B O 1
ATOM 4572 N N . TRP B 1 235 ? 2.588 19.797 18.344 1 83.62 235 TRP B N 1
ATOM 4573 C CA . TRP B 1 235 ? 1.213 19.609 18.781 1 83.62 235 TRP B CA 1
ATOM 4574 C C . TRP B 1 235 ? 1.039 20.094 20.219 1 83.62 235 TRP B C 1
ATOM 4576 O O . TRP B 1 235 ? -0.078 20.125 20.75 1 83.62 235 TRP B O 1
ATOM 4586 N N . ASN B 1 236 ? 2.146 20.5 20.906 1 87.31 236 ASN B N 1
ATOM 4587 C CA . ASN B 1 236 ? 2.061 20.953 22.281 1 87.31 236 ASN B CA 1
ATOM 4588 C C . ASN B 1 236 ? 2.154 22.469 22.391 1 87.31 236 ASN B C 1
ATOM 4590 O O . ASN B 1 236 ? 3.25 23.031 22.344 1 87.31 236 ASN B O 1
ATOM 4594 N N . PRO B 1 237 ? 1.054 23.094 22.688 1 87 237 PRO B N 1
ATOM 4595 C CA . PRO B 1 237 ? 1.039 24.562 22.703 1 87 237 PRO B CA 1
ATOM 4596 C C . PRO B 1 237 ? 1.986 25.141 23.75 1 87 237 PRO B C 1
ATOM 4598 O O . PRO B 1 237 ? 2.621 26.172 23.516 1 87 237 PRO B O 1
ATOM 4601 N N . GLU B 1 238 ? 2.045 24.5 24.891 1 89.69 238 GLU B N 1
ATOM 4602 C CA . GLU B 1 238 ? 2.926 25 25.938 1 89.69 238 GLU B CA 1
ATOM 4603 C C . GLU B 1 238 ? 4.391 24.906 25.531 1 89.69 238 GLU B C 1
ATOM 4605 O O . GLU B 1 238 ? 5.18 25.812 25.797 1 89.69 238 GLU B O 1
ATOM 4610 N N . PHE B 1 239 ? 4.664 23.828 24.969 1 88.88 239 PHE B N 1
ATOM 4611 C CA . PHE B 1 239 ? 6.023 23.625 24.469 1 88.88 239 PHE B CA 1
ATOM 4612 C C . PHE B 1 239 ? 6.352 24.641 23.391 1 88.88 239 PHE B C 1
ATOM 4614 O O . PHE B 1 239 ? 7.438 25.219 23.375 1 88.88 239 PHE B O 1
ATOM 4621 N N . ARG B 1 240 ? 5.52 24.859 22.516 1 90.31 240 ARG B N 1
ATOM 4622 C CA . ARG B 1 240 ? 5.703 25.797 21.422 1 90.31 240 ARG B CA 1
ATOM 4623 C C . ARG B 1 240 ? 5.898 27.219 21.938 1 90.31 240 ARG B C 1
ATOM 4625 O O . ARG B 1 240 ? 6.781 27.938 21.469 1 90.31 240 ARG B O 1
ATOM 4632 N N . LYS B 1 241 ? 5.129 27.578 22.891 1 91.19 241 LYS B N 1
ATOM 4633 C CA . LYS B 1 241 ? 5.254 28.906 23.484 1 91.19 241 LYS B CA 1
ATOM 4634 C C . LYS B 1 241 ? 6.598 29.062 24.188 1 91.19 241 LYS B C 1
ATOM 4636 O O . LYS B 1 241 ? 7.273 30.094 24.016 1 91.19 241 LYS B O 1
ATOM 4641 N N . LYS B 1 242 ? 6.891 28.078 24.891 1 89.69 242 LYS B N 1
ATOM 4642 C CA . LYS B 1 242 ? 8.117 28.109 25.672 1 89.69 242 LYS B CA 1
ATOM 4643 C C . LYS B 1 242 ? 9.344 28.312 24.781 1 89.69 242 LYS B C 1
ATOM 4645 O O . LYS B 1 242 ? 10.25 29.078 25.125 1 89.69 242 LYS B O 1
ATOM 4650 N N . TRP B 1 243 ? 9.281 27.703 23.641 1 89.19 243 TRP B N 1
ATOM 4651 C CA . TRP B 1 243 ? 10.492 27.672 22.828 1 89.19 243 TRP B CA 1
ATOM 4652 C C . TRP B 1 243 ? 10.328 28.562 21.594 1 89.19 243 TRP B C 1
ATOM 4654 O O . TRP B 1 243 ? 11.18 28.531 20.703 1 89.19 243 TRP B O 1
ATOM 4664 N N . GLY B 1 244 ? 9.258 29.312 21.562 1 91.5 244 GLY B N 1
ATOM 4665 C CA . GLY B 1 244 ? 9.039 30.266 20.484 1 91.5 244 GLY B CA 1
ATOM 4666 C C . GLY B 1 244 ? 8.898 29.625 19.125 1 91.5 244 GLY B C 1
ATOM 4667 O O . GLY B 1 244 ? 9.469 30.094 18.141 1 91.5 244 GLY B O 1
ATOM 4668 N N . ILE B 1 245 ? 8.297 28.484 19.094 1 90.19 245 ILE B N 1
ATOM 4669 C CA . ILE B 1 245 ? 8.07 27.797 17.828 1 90.19 245 ILE B CA 1
ATOM 4670 C C . ILE B 1 245 ? 6.852 28.391 17.125 1 90.19 245 ILE B C 1
ATOM 4672 O O . ILE B 1 245 ? 5.773 28.484 17.719 1 90.19 245 ILE B O 1
ATOM 4676 N N . LYS B 1 246 ? 7.051 28.797 15.891 1 91.31 246 LYS B N 1
ATOM 4677 C CA . LYS B 1 246 ? 5.988 29.422 15.109 1 91.31 246 LYS B CA 1
ATOM 4678 C C . LYS B 1 246 ? 5.977 28.891 13.672 1 91.31 246 LYS B C 1
ATOM 4680 O O . LYS B 1 246 ? 7.027 28.578 13.117 1 91.31 246 LYS B O 1
ATOM 4685 N N . ASN B 1 247 ? 4.797 28.766 13.18 1 93.44 247 ASN B N 1
ATOM 4686 C CA . ASN B 1 247 ? 4.625 28.547 11.742 1 93.44 247 ASN B CA 1
ATOM 4687 C C . ASN B 1 247 ? 4.305 29.844 11.016 1 93.44 247 ASN B C 1
ATOM 4689 O O . ASN B 1 247 ? 3.354 30.547 11.375 1 93.44 247 ASN B O 1
ATOM 4693 N N . THR B 1 248 ? 5.113 30.219 10.078 1 94.94 248 THR B N 1
ATOM 4694 C CA . THR B 1 248 ? 4.957 31.469 9.336 1 94.94 248 THR B CA 1
ATOM 4695 C C . THR B 1 248 ? 5.188 31.234 7.844 1 94.94 248 THR B C 1
ATOM 4697 O O . THR B 1 248 ? 5.508 30.109 7.426 1 94.94 248 THR B O 1
ATOM 4700 N N . PHE B 1 249 ? 4.945 32.281 7.125 1 97.19 249 PHE B N 1
ATOM 4701 C CA . PHE B 1 249 ? 5.375 32.25 5.734 1 97.19 249 PHE B CA 1
ATOM 4702 C C . PHE B 1 249 ? 6.891 32.375 5.629 1 97.19 249 PHE B C 1
ATOM 4704 O O . PHE B 1 249 ? 7.496 33.156 6.355 1 97.19 249 PHE B O 1
ATOM 4711 N N . ALA B 1 250 ? 7.461 31.562 4.797 1 96.88 250 ALA B N 1
ATOM 4712 C CA . ALA B 1 250 ? 8.914 31.625 4.613 1 96.88 250 ALA B CA 1
ATOM 4713 C C . ALA B 1 250 ? 9.336 32.969 4.035 1 96.88 250 ALA B C 1
ATOM 4715 O O . ALA B 1 250 ? 8.688 33.5 3.121 1 96.88 250 ALA B O 1
ATOM 4716 N N . LYS B 1 251 ? 10.344 33.531 4.574 1 96.06 251 LYS B N 1
ATOM 4717 C CA . LYS B 1 251 ? 10.898 34.812 4.117 1 96.06 251 LYS B CA 1
ATOM 4718 C C . LYS B 1 251 ? 12.375 34.656 3.746 1 96.06 251 LYS B C 1
ATOM 4720 O O . LYS B 1 251 ? 13.039 33.719 4.188 1 96.06 251 LYS B O 1
ATOM 4725 N N . GLY B 1 252 ? 12.781 35.5 2.855 1 95.75 252 GLY B N 1
ATOM 4726 C CA . GLY B 1 252 ? 14.203 35.594 2.572 1 95.75 252 GLY B CA 1
ATOM 4727 C C . GLY B 1 252 ? 14.703 34.5 1.648 1 95.75 252 GLY B C 1
ATOM 4728 O O . GLY B 1 252 ? 15.906 34.25 1.59 1 95.75 252 GLY B O 1
ATOM 4729 N N . ILE B 1 253 ? 13.828 33.781 1.081 1 97.12 253 ILE B N 1
ATOM 4730 C CA . ILE B 1 253 ? 14.234 32.812 0.068 1 97.12 253 ILE B CA 1
ATOM 4731 C C . ILE B 1 253 ? 14.289 33.5 -1.3 1 97.12 253 ILE B C 1
ATOM 4733 O O . ILE B 1 253 ? 13.328 34.125 -1.725 1 97.12 253 ILE B O 1
ATOM 4737 N N . ASP B 1 254 ? 15.438 33.375 -2.029 1 96.81 254 ASP B N 1
ATOM 4738 C CA . ASP B 1 254 ? 15.578 34.031 -3.32 1 96.81 254 ASP B CA 1
ATOM 4739 C C . ASP B 1 254 ? 14.68 33.406 -4.371 1 96.81 254 ASP B C 1
ATOM 4741 O O . ASP B 1 254 ? 14.219 32.281 -4.195 1 96.81 254 ASP B O 1
ATOM 4745 N N . GLU B 1 255 ? 14.477 34.094 -5.441 1 96.88 255 GLU B N 1
ATOM 4746 C CA . GLU B 1 255 ? 13.516 33.688 -6.469 1 96.88 255 GLU B CA 1
ATOM 4747 C C . GLU B 1 255 ? 13.891 32.344 -7.09 1 96.88 255 GLU B C 1
ATOM 4749 O O . GLU B 1 255 ? 13.016 31.516 -7.359 1 96.88 255 GLU B O 1
ATOM 4754 N N . LYS B 1 256 ? 15.141 32.188 -7.309 1 97.56 256 LYS B N 1
ATOM 4755 C CA . LYS B 1 256 ? 15.594 30.938 -7.926 1 97.56 256 LYS B CA 1
ATOM 4756 C C . LYS B 1 256 ? 15.312 29.734 -7.023 1 97.56 256 LYS B C 1
ATOM 4758 O O . LYS B 1 256 ? 14.828 28.703 -7.488 1 97.56 256 LYS B O 1
ATOM 4763 N N . THR B 1 257 ? 15.648 29.844 -5.758 1 97.69 257 THR B N 1
ATOM 4764 C CA . THR B 1 257 ? 15.438 28.766 -4.793 1 97.69 257 THR B CA 1
ATOM 4765 C C . THR B 1 257 ? 13.945 28.484 -4.629 1 97.69 257 THR B C 1
ATOM 4767 O O . THR B 1 257 ? 13.547 27.328 -4.52 1 97.69 257 THR B O 1
ATOM 4770 N N . GLN B 1 258 ? 13.188 29.5 -4.605 1 97.56 258 GLN B N 1
ATOM 4771 C CA . GLN B 1 258 ? 11.734 29.328 -4.516 1 97.56 258 GLN B CA 1
ATOM 4772 C C . GLN B 1 258 ? 11.203 28.547 -5.711 1 97.56 258 GLN B C 1
ATOM 4774 O O . GLN B 1 258 ? 10.398 27.625 -5.543 1 97.56 258 GLN B O 1
ATOM 4779 N N . ALA B 1 259 ? 11.656 28.938 -6.852 1 97.56 259 ALA B N 1
ATOM 4780 C CA . ALA B 1 259 ? 11.234 28.266 -8.07 1 97.56 259 ALA B CA 1
ATOM 4781 C C . ALA B 1 259 ? 11.664 26.797 -8.055 1 97.56 259 ALA B C 1
ATOM 4783 O O . ALA B 1 259 ? 10.93 25.922 -8.5 1 97.56 259 ALA B O 1
ATOM 4784 N N . ASP B 1 260 ? 12.836 26.547 -7.562 1 97.25 260 ASP B N 1
ATOM 4785 C CA . ASP B 1 260 ? 13.336 25.188 -7.465 1 97.25 260 ASP B CA 1
ATOM 4786 C C . ASP B 1 260 ? 12.477 24.344 -6.527 1 97.25 260 ASP B C 1
ATOM 4788 O O . ASP B 1 260 ? 12.164 23.188 -6.824 1 97.25 260 ASP B O 1
ATOM 4792 N N . ILE B 1 261 ? 12.094 24.906 -5.406 1 98.12 261 ILE B N 1
ATOM 4793 C CA . ILE B 1 261 ? 11.258 24.203 -4.441 1 98.12 261 ILE B CA 1
ATOM 4794 C C . ILE B 1 261 ? 9.906 23.875 -5.074 1 98.12 261 ILE B C 1
ATOM 4796 O O . ILE B 1 261 ? 9.406 22.75 -4.922 1 98.12 261 ILE B O 1
ATOM 4800 N N . GLU B 1 262 ? 9.352 24.844 -5.742 1 97.69 262 GLU B N 1
ATOM 4801 C CA . GLU B 1 262 ? 8.07 24.625 -6.402 1 97.69 262 GLU B CA 1
ATOM 4802 C C . GLU B 1 262 ? 8.164 23.5 -7.438 1 97.69 262 GLU B C 1
ATOM 4804 O O . GLU B 1 262 ? 7.289 22.625 -7.496 1 97.69 262 GLU B O 1
ATOM 4809 N N . GLN B 1 263 ? 9.219 23.516 -8.195 1 96.25 263 GLN B N 1
ATOM 4810 C CA . GLN B 1 263 ? 9.414 22.5 -9.234 1 96.25 263 GLN B CA 1
ATOM 4811 C C . GLN B 1 263 ? 9.602 21.109 -8.617 1 96.25 263 GLN B C 1
ATOM 4813 O O . GLN B 1 263 ? 9.023 20.141 -9.094 1 96.25 263 GLN B O 1
ATOM 4818 N N . ILE B 1 264 ? 10.375 21.078 -7.617 1 96.19 264 ILE B N 1
ATOM 4819 C CA . ILE B 1 264 ? 10.633 19.812 -6.918 1 96.19 264 ILE B CA 1
ATOM 4820 C C . ILE B 1 264 ? 9.328 19.266 -6.348 1 96.19 264 ILE B C 1
ATOM 4822 O O . ILE B 1 264 ? 9.047 18.078 -6.457 1 96.19 264 ILE B O 1
ATOM 4826 N N . SER B 1 265 ? 8.555 20.109 -5.785 1 97.38 265 SER B N 1
ATOM 4827 C CA . SER B 1 265 ? 7.301 19.719 -5.152 1 97.38 265 SER B CA 1
ATOM 4828 C C . SER B 1 265 ? 6.305 19.188 -6.184 1 97.38 265 SER B C 1
ATOM 4830 O O . SER B 1 265 ? 5.652 18.172 -5.965 1 97.38 265 SER B O 1
ATOM 4832 N N . LYS B 1 266 ? 6.184 19.875 -7.309 1 96.31 266 LYS B N 1
ATOM 4833 C CA . LYS B 1 266 ? 5.297 19.438 -8.383 1 96.31 266 LYS B CA 1
ATOM 4834 C C . LYS B 1 266 ? 5.777 18.125 -8.984 1 96.31 266 LYS B C 1
ATOM 4836 O O . LYS B 1 266 ? 4.973 17.25 -9.312 1 96.31 266 LYS B O 1
ATOM 4841 N N . SER B 1 267 ? 7.109 17.984 -9.117 1 93.31 267 SER B N 1
ATOM 4842 C CA . SER B 1 267 ? 7.676 16.766 -9.672 1 93.31 267 SER B CA 1
ATOM 4843 C C . SER B 1 267 ? 7.406 15.57 -8.773 1 93.31 267 SER B C 1
ATOM 4845 O O . SER B 1 267 ? 7.043 14.492 -9.25 1 93.31 267 SER B O 1
ATOM 4847 N N . ALA B 1 268 ? 7.586 15.766 -7.492 1 95 268 ALA B N 1
ATOM 4848 C CA . ALA B 1 268 ? 7.289 14.703 -6.535 1 95 268 ALA B CA 1
ATOM 4849 C C . ALA B 1 268 ? 5.809 14.336 -6.566 1 95 268 ALA B C 1
ATOM 4851 O O . ALA B 1 268 ? 5.457 13.156 -6.52 1 95 268 ALA B O 1
ATOM 4852 N N . PHE B 1 269 ? 5 15.336 -6.648 1 95.75 269 PHE B N 1
ATOM 4853 C CA . PHE B 1 269 ? 3.553 15.156 -6.707 1 95.75 269 PHE B CA 1
ATOM 4854 C C . PHE B 1 269 ? 3.164 14.273 -7.883 1 95.75 269 PHE B C 1
ATOM 4856 O O . PHE B 1 269 ? 2.381 13.336 -7.73 1 95.75 269 PHE B O 1
ATOM 4863 N N . ARG B 1 270 ? 3.746 14.516 -9 1 91.06 270 ARG B N 1
ATOM 4864 C CA . ARG B 1 270 ? 3.461 13.75 -10.211 1 91.06 270 ARG B CA 1
ATOM 4865 C C . ARG B 1 270 ? 4.047 12.344 -10.117 1 91.06 270 ARG B C 1
ATOM 4867 O O . ARG B 1 270 ? 3.375 11.367 -10.445 1 91.06 270 ARG B O 1
ATOM 4874 N N . ALA B 1 271 ? 5.238 12.273 -9.656 1 87.81 271 ALA B N 1
ATOM 4875 C CA . ALA B 1 271 ? 5.969 11.008 -9.656 1 87.81 271 ALA B CA 1
ATOM 4876 C C . ALA B 1 271 ? 5.324 10 -8.703 1 87.81 271 ALA B C 1
ATOM 4878 O O . ALA B 1 271 ? 5.34 8.797 -8.969 1 87.81 271 ALA B O 1
ATOM 4879 N N . LEU B 1 272 ? 4.691 10.516 -7.664 1 92.5 272 LEU B N 1
ATOM 4880 C CA . LEU B 1 272 ? 4.09 9.641 -6.664 1 92.5 272 LEU B CA 1
ATOM 4881 C C . LEU B 1 272 ? 2.609 9.414 -6.965 1 92.5 272 LEU B C 1
ATOM 4883 O O . LEU B 1 272 ? 1.917 8.727 -6.207 1 92.5 272 LEU B O 1
ATOM 4887 N N . GLY B 1 273 ? 2.135 9.961 -8.062 1 90.88 273 GLY B N 1
ATOM 4888 C CA . GLY B 1 273 ? 0.742 9.797 -8.445 1 90.88 273 GLY B CA 1
ATOM 4889 C C . GLY B 1 273 ? -0.227 10.461 -7.484 1 90.88 273 GLY B C 1
ATOM 4890 O O . GLY B 1 273 ? -1.317 9.938 -7.238 1 90.88 273 GLY B O 1
ATOM 4891 N N . LEU B 1 274 ? 0.171 11.57 -6.906 1 95.75 274 LEU B N 1
ATOM 4892 C CA . LEU B 1 274 ? -0.688 12.273 -5.961 1 95.75 274 LEU B CA 1
ATOM 4893 C C . LEU B 1 274 ? -1.793 13.031 -6.691 1 95.75 274 LEU B C 1
ATOM 4895 O O . LEU B 1 274 ? -1.704 13.258 -7.898 1 95.75 274 LEU B O 1
ATOM 4899 N N . SER B 1 275 ? -2.883 13.406 -5.949 1 97.12 275 SER B N 1
ATOM 4900 C CA . SER B 1 275 ? -4.039 14.125 -6.48 1 97.12 275 SER B CA 1
ATOM 4901 C C . SER B 1 275 ? -4.699 14.969 -5.402 1 97.12 275 SER B C 1
ATOM 4903 O O . SER B 1 275 ? -4.645 14.633 -4.215 1 97.12 275 SER B O 1
ATOM 4905 N N . GLY B 1 276 ? -5.305 16.062 -5.82 1 97.94 276 GLY B N 1
ATOM 4906 C CA . GLY B 1 276 ? -6.039 16.922 -4.906 1 97.94 276 GLY B CA 1
ATOM 4907 C C . GLY B 1 276 ? -5.145 17.891 -4.145 1 97.94 276 GLY B C 1
ATOM 4908 O O . GLY B 1 276 ? -5.078 19.078 -4.473 1 97.94 276 GLY B O 1
ATOM 4909 N N . PHE B 1 277 ? -4.453 17.312 -3.17 1 98.44 277 PHE B N 1
ATOM 4910 C CA . PHE B 1 277 ? -3.523 18.125 -2.396 1 98.44 277 PHE B CA 1
ATOM 4911 C C . PHE B 1 277 ? -2.525 17.25 -1.651 1 98.44 277 PHE B C 1
ATOM 4913 O O . PHE B 1 277 ? -2.807 16.094 -1.371 1 98.44 277 PHE B O 1
ATOM 4920 N N . ALA B 1 278 ? -1.397 17.797 -1.424 1 98.5 278 ALA B N 1
ATOM 4921 C CA . ALA B 1 278 ? -0.342 17.172 -0.625 1 98.5 278 ALA B CA 1
ATOM 4922 C C . ALA B 1 278 ? 0.612 18.234 -0.07 1 98.5 278 ALA B C 1
ATOM 4924 O O . ALA B 1 278 ? 0.594 19.375 -0.506 1 98.5 278 ALA B O 1
ATOM 4925 N N . ARG B 1 279 ? 1.328 17.875 0.918 1 98.25 279 ARG B N 1
ATOM 4926 C CA . ARG B 1 279 ? 2.338 18.75 1.503 1 98.25 279 ARG B CA 1
ATOM 4927 C C . ARG B 1 279 ? 3.689 18.047 1.59 1 98.25 279 ARG B C 1
ATOM 4929 O O . ARG B 1 279 ? 3.768 16.891 2.021 1 98.25 279 ARG B O 1
ATOM 4936 N N . LEU B 1 280 ? 4.703 18.672 1.158 1 97.69 280 LEU B N 1
ATOM 4937 C CA . LEU B 1 280 ? 6.07 18.188 1.307 1 97.69 280 LEU B CA 1
ATOM 4938 C C . LEU B 1 280 ? 6.785 18.906 2.439 1 97.69 280 LEU B C 1
ATOM 4940 O O . LEU B 1 280 ? 6.734 20.141 2.523 1 97.69 280 LEU B O 1
ATOM 4944 N N . ASP B 1 281 ? 7.352 18.172 3.307 1 97.19 281 ASP B N 1
ATOM 4945 C CA . ASP B 1 281 ? 8.234 18.703 4.336 1 97.19 281 ASP B CA 1
ATOM 4946 C C . ASP B 1 281 ? 9.688 18.688 3.877 1 97.19 281 ASP B C 1
ATOM 4948 O O . ASP B 1 281 ? 10.219 17.641 3.508 1 97.19 281 ASP B O 1
ATOM 4952 N N . LEU B 1 282 ? 10.312 19.859 3.975 1 97.56 282 LEU B N 1
ATOM 4953 C CA . LEU B 1 282 ? 11.633 20.016 3.379 1 97.56 282 LEU B CA 1
ATOM 4954 C C . LEU B 1 282 ? 12.609 20.641 4.371 1 97.56 282 LEU B C 1
ATOM 4956 O O . LEU B 1 282 ? 12.195 21.312 5.316 1 97.56 282 LEU B O 1
ATOM 4960 N N . ARG B 1 283 ? 13.867 20.422 4.074 1 97.62 283 ARG B N 1
ATOM 4961 C CA . ARG B 1 283 ? 14.969 21.172 4.66 1 97.62 283 ARG B CA 1
ATOM 4962 C C . ARG B 1 283 ? 15.672 22.016 3.602 1 97.62 283 ARG B C 1
ATOM 4964 O O . ARG B 1 283 ? 16 21.531 2.521 1 97.62 283 ARG B O 1
ATOM 4971 N N . LEU B 1 284 ? 15.82 23.219 3.92 1 98.06 284 LEU B N 1
ATOM 4972 C CA . LEU B 1 284 ? 16.609 24.141 3.104 1 98.06 284 LEU B CA 1
ATOM 4973 C C . LEU B 1 284 ? 17.906 24.516 3.807 1 98.06 284 LEU B C 1
ATOM 4975 O O . LEU B 1 284 ? 17.875 25.203 4.832 1 98.06 284 LEU B O 1
ATOM 4979 N N . THR B 1 285 ? 19.047 24.141 3.178 1 97.5 285 THR B N 1
ATOM 4980 C CA . THR B 1 285 ? 20.328 24.391 3.809 1 97.5 285 THR B CA 1
ATOM 4981 C C . THR B 1 285 ? 20.781 25.828 3.551 1 97.5 285 THR B C 1
ATOM 4983 O O . THR B 1 285 ? 20.188 26.547 2.738 1 97.5 285 THR B O 1
ATOM 4986 N N . ASP B 1 286 ? 21.859 26.188 4.176 1 95.5 286 ASP B N 1
ATOM 4987 C CA . ASP B 1 286 ? 22.438 27.516 4 1 95.5 286 ASP B CA 1
ATOM 4988 C C . ASP B 1 286 ? 23 27.688 2.592 1 95.5 286 ASP B C 1
ATOM 4990 O O . ASP B 1 286 ? 23.172 28.812 2.121 1 95.5 286 ASP B O 1
ATOM 4994 N N . LYS B 1 287 ? 23.281 26.641 1.921 1 95.88 287 LYS B N 1
ATOM 4995 C CA . LYS B 1 287 ? 23.812 26.672 0.558 1 95.88 287 LYS B CA 1
ATOM 4996 C C . LYS B 1 287 ? 22.688 26.531 -0.466 1 95.88 287 LYS B C 1
ATOM 4998 O O . LYS B 1 287 ? 22.953 26.25 -1.638 1 95.88 287 LYS B O 1
ATOM 5003 N N . ASN B 1 288 ? 21.438 26.562 0.008 1 95.81 288 ASN B N 1
ATOM 5004 C CA . ASN B 1 288 ? 20.234 26.531 -0.816 1 95.81 288 ASN B CA 1
ATOM 5005 C C . ASN B 1 288 ? 20.016 25.141 -1.434 1 95.81 288 ASN B C 1
ATOM 5007 O O . ASN B 1 288 ? 19.469 25.031 -2.533 1 95.81 288 ASN B O 1
ATOM 5011 N N . GLU B 1 289 ? 20.578 24.172 -0.749 1 96.62 289 GLU B N 1
ATOM 5012 C CA . GLU B 1 289 ? 20.219 22.812 -1.125 1 96.62 289 GLU B CA 1
ATOM 5013 C C . GLU B 1 289 ? 18.859 22.422 -0.533 1 96.62 289 GLU B C 1
ATOM 5015 O O . GLU B 1 289 ? 18.562 22.75 0.613 1 96.62 289 GLU B O 1
ATOM 5020 N N . ILE B 1 290 ? 18.078 21.766 -1.339 1 97.94 290 ILE B N 1
ATOM 5021 C CA . ILE B 1 290 ? 16.719 21.391 -0.947 1 97.94 290 ILE B CA 1
ATOM 5022 C C . ILE B 1 290 ? 16.656 19.875 -0.717 1 97.94 290 ILE B C 1
ATOM 5024 O O . ILE B 1 290 ? 16.938 19.094 -1.624 1 97.94 290 ILE B O 1
ATOM 5028 N N . PHE B 1 291 ? 16.297 19.422 0.506 1 97.31 291 PHE B N 1
ATOM 5029 C CA . PHE B 1 291 ? 16.094 18.016 0.842 1 97.31 291 PHE B CA 1
ATOM 5030 C C . PHE B 1 291 ? 14.633 17.75 1.193 1 97.31 291 PHE B C 1
ATOM 5032 O O . PHE B 1 291 ? 14.062 18.438 2.047 1 97.31 291 PHE B O 1
ATOM 5039 N N . VAL B 1 292 ? 14 16.781 0.571 1 96.88 292 VAL B N 1
ATOM 5040 C CA . VAL B 1 292 ? 12.656 16.359 0.942 1 96.88 292 VAL B CA 1
ATOM 5041 C C . VAL B 1 292 ? 12.727 15.367 2.1 1 96.88 292 VAL B C 1
ATOM 5043 O O . VAL B 1 292 ? 13.43 14.352 2.014 1 96.88 292 VAL B O 1
ATOM 5046 N N . LEU B 1 293 ? 12.031 15.656 3.152 1 95.06 293 LEU B N 1
ATOM 5047 C CA . LEU B 1 293 ? 12.008 14.789 4.32 1 95.06 293 LEU B CA 1
ATOM 5048 C C . LEU B 1 293 ? 10.836 13.82 4.258 1 95.06 293 LEU B C 1
ATOM 5050 O O . LEU B 1 293 ? 10.961 12.656 4.652 1 95.06 293 LEU B O 1
ATOM 5054 N N . GLU B 1 294 ? 9.742 14.312 3.871 1 95.06 294 GLU B N 1
ATOM 5055 C CA . GLU B 1 294 ? 8.5 13.539 3.867 1 95.06 294 GLU B CA 1
ATOM 5056 C C . GLU B 1 294 ? 7.488 14.133 2.893 1 95.06 294 GLU B C 1
ATOM 5058 O O . GLU B 1 294 ? 7.469 15.352 2.67 1 95.06 294 GLU B O 1
ATOM 5063 N N . VAL B 1 295 ? 6.762 13.32 2.227 1 96.69 295 VAL B N 1
ATOM 5064 C CA . VAL B 1 295 ? 5.613 13.719 1.424 1 96.69 295 VAL B CA 1
ATOM 5065 C C . VAL B 1 295 ? 4.324 13.281 2.111 1 96.69 295 VAL B C 1
ATOM 5067 O O . VAL B 1 295 ? 4.121 12.086 2.361 1 96.69 295 VAL B O 1
ATOM 5070 N N . ASN B 1 296 ? 3.471 14.211 2.414 1 96.12 296 ASN B N 1
ATOM 5071 C CA . ASN B 1 296 ? 2.217 13.938 3.111 1 96.12 296 ASN B CA 1
ATOM 5072 C C . ASN B 1 296 ? 1.02 14.047 2.17 1 96.12 296 ASN B C 1
ATOM 5074 O O . ASN B 1 296 ? 0.583 15.148 1.834 1 96.12 296 ASN B O 1
ATOM 5078 N N . PRO B 1 297 ? 0.385 12.93 1.802 1 96.62 297 PRO B N 1
ATOM 5079 C CA . PRO B 1 297 ? -0.69 12.914 0.808 1 96.62 297 PRO B CA 1
ATOM 5080 C C . PRO B 1 297 ? -2.055 13.25 1.409 1 96.62 297 PRO B C 1
ATOM 5082 O O . PRO B 1 297 ? -3.045 13.352 0.682 1 96.62 297 PRO B O 1
ATOM 5085 N N . ASN B 1 298 ? -2.238 13.43 2.637 1 95.12 298 ASN B N 1
ATOM 5086 C CA . ASN B 1 298 ? -3.461 13.781 3.35 1 95.12 298 ASN B CA 1
ATOM 5087 C C . ASN B 1 298 ? -3.168 14.68 4.551 1 95.12 298 ASN B C 1
ATOM 5089 O O . ASN B 1 298 ? -3.564 14.359 5.676 1 95.12 298 ASN B O 1
ATOM 5093 N N . PRO B 1 299 ? -2.564 15.789 4.234 1 95.69 299 PRO B N 1
ATOM 5094 C CA . PRO B 1 299 ? -2.203 16.656 5.355 1 95.69 299 PRO B CA 1
ATOM 5095 C C . PRO B 1 299 ? -3.42 17.281 6.031 1 95.69 299 PRO B C 1
ATOM 5097 O O . PRO B 1 299 ? -4.504 17.328 5.441 1 95.69 299 PRO B O 1
ATOM 5100 N N . ASN B 1 300 ? -3.199 17.734 7.191 1 93.31 300 ASN B N 1
ATOM 5101 C CA . ASN B 1 300 ? -4.254 18.453 7.902 1 93.31 300 ASN B CA 1
ATOM 5102 C C . ASN B 1 300 ? -4.801 19.609 7.074 1 93.31 300 ASN B C 1
ATOM 5104 O O . ASN B 1 300 ? -4.047 20.297 6.387 1 93.31 300 ASN B O 1
ATOM 5108 N N . ILE B 1 301 ? -6.141 19.812 7.258 1 96.31 301 ILE B N 1
ATOM 5109 C CA . ILE B 1 301 ? -6.762 20.766 6.336 1 96.31 301 ILE B CA 1
ATOM 5110 C C . ILE B 1 301 ? -7.691 21.703 7.102 1 96.31 301 ILE B C 1
ATOM 5112 O O . ILE B 1 301 ? -8.609 22.281 6.52 1 96.31 301 ILE B O 1
ATOM 5116 N N . ALA B 1 302 ? -7.465 21.891 8.391 1 94.62 302 ALA B N 1
ATOM 5117 C CA . ALA B 1 302 ? -8.195 22.922 9.117 1 94.62 302 ALA B CA 1
ATOM 5118 C C . ALA B 1 302 ? -7.93 24.297 8.516 1 94.62 302 ALA B C 1
ATOM 5120 O O . ALA B 1 302 ? -6.988 24.469 7.734 1 94.62 302 ALA B O 1
ATOM 5121 N N . ASN B 1 303 ? -8.758 25.25 8.891 1 94.94 303 ASN B N 1
ATOM 5122 C CA . ASN B 1 303 ? -8.695 26.547 8.258 1 94.94 303 ASN B CA 1
ATOM 5123 C C . ASN B 1 303 ? -7.434 27.312 8.656 1 94.94 303 ASN B C 1
ATOM 5125 O O . ASN B 1 303 ? -7.066 28.297 8.016 1 94.94 303 ASN B O 1
ATOM 5129 N N . ASP B 1 304 ? -6.684 26.844 9.664 1 91.38 304 ASP B N 1
ATOM 5130 C CA . ASP B 1 304 ? -5.445 27.469 10.102 1 91.38 304 ASP B CA 1
ATOM 5131 C C . ASP B 1 304 ? -4.25 26.547 9.898 1 91.38 304 ASP B C 1
ATOM 5133 O O . ASP B 1 304 ? -3.18 26.766 10.461 1 91.38 304 ASP B O 1
ATOM 5137 N N . ASP B 1 305 ? -4.434 25.469 9.18 1 94 305 ASP B N 1
ATOM 5138 C CA . ASP B 1 305 ? -3.33 24.578 8.836 1 94 305 ASP B CA 1
ATOM 5139 C C . ASP B 1 305 ? -2.555 25.094 7.633 1 94 305 ASP B C 1
ATOM 5141 O O . ASP B 1 305 ? -2.998 26.031 6.957 1 94 305 ASP B O 1
ATOM 5145 N N . GLU B 1 306 ? -1.465 24.469 7.336 1 95.81 306 GLU B N 1
ATOM 5146 C CA . GLU B 1 306 ? -0.487 24.969 6.371 1 95.81 306 GLU B CA 1
ATOM 5147 C C . GLU B 1 306 ? -1.107 25.125 4.984 1 95.81 306 GLU B C 1
ATOM 5149 O O . GLU B 1 306 ? -0.896 26.141 4.312 1 95.81 306 GLU B O 1
ATOM 5154 N N . ILE B 1 307 ? -1.905 24.172 4.504 1 97.81 307 ILE B N 1
ATOM 5155 C CA . ILE B 1 307 ? -2.479 24.172 3.162 1 97.81 307 ILE B CA 1
ATOM 5156 C C . ILE B 1 307 ? -3.5 25.312 3.047 1 97.81 307 ILE B C 1
ATOM 5158 O O . ILE B 1 307 ? -3.508 26.047 2.062 1 97.81 307 ILE B O 1
ATOM 5162 N N . ALA B 1 308 ? -4.344 25.406 4.023 1 97.31 308 ALA B N 1
ATOM 5163 C CA . ALA B 1 308 ? -5.383 26.438 4.023 1 97.31 308 ALA B CA 1
ATOM 5164 C C . ALA B 1 308 ? -4.77 27.844 4.09 1 97.31 308 ALA B C 1
ATOM 5166 O O . ALA B 1 308 ? -5.145 28.719 3.318 1 97.31 308 ALA B O 1
ATOM 5167 N N . TYR B 1 309 ? -3.846 28.016 5.008 1 95.69 309 TYR B N 1
ATOM 5168 C CA . TYR B 1 309 ? -3.205 29.312 5.18 1 95.69 309 TYR B CA 1
ATOM 5169 C C . TYR B 1 309 ? -2.461 29.719 3.916 1 95.69 309 TYR B C 1
ATOM 5171 O O . TYR B 1 309 ? -2.549 30.875 3.484 1 95.69 309 TYR B O 1
ATOM 5179 N N . ALA B 1 310 ? -1.741 28.828 3.371 1 97.81 310 ALA B N 1
ATOM 5180 C CA . ALA B 1 310 ? -0.987 29.125 2.152 1 97.81 310 ALA B CA 1
ATOM 5181 C C . ALA B 1 310 ? -1.924 29.453 0.996 1 97.81 310 ALA B C 1
ATOM 5183 O O . ALA B 1 310 ? -1.614 30.312 0.168 1 97.81 310 ALA B O 1
ATOM 5184 N N . SER B 1 311 ? -3.047 28.812 0.912 1 97.88 311 SER B N 1
ATOM 5185 C CA . SER B 1 311 ? -4.031 29.062 -0.133 1 97.88 311 SER B CA 1
ATOM 5186 C C . SER B 1 311 ? -4.598 30.484 -0.016 1 97.88 311 SER B C 1
ATOM 5188 O O . SER B 1 311 ? -4.832 31.141 -1.026 1 97.88 311 SER B O 1
ATOM 5190 N N . GLN B 1 312 ? -4.781 30.922 1.164 1 96.62 312 GLN B N 1
ATOM 5191 C CA . GLN B 1 312 ? -5.324 32.25 1.402 1 96.62 312 GLN B CA 1
ATOM 5192 C C . GLN B 1 312 ? -4.418 33.344 0.816 1 96.62 312 GLN B C 1
ATOM 5194 O O . GLN B 1 312 ? -4.898 34.344 0.329 1 96.62 312 GLN B O 1
ATOM 5199 N N . ARG B 1 313 ? -3.205 33.125 0.873 1 96.19 313 ARG B N 1
ATOM 5200 C CA . ARG B 1 313 ? -2.242 34.094 0.34 1 96.19 313 ARG B CA 1
ATOM 5201 C C . ARG B 1 313 ? -2.361 34.219 -1.176 1 96.19 313 ARG B C 1
ATOM 5203 O O . ARG B 1 313 ? -1.971 35.219 -1.763 1 96.19 313 ARG B O 1
ATOM 5210 N N . LEU B 1 314 ? -2.871 33.188 -1.822 1 97.06 314 LEU B N 1
ATOM 5211 C CA . LEU B 1 314 ? -3.104 33.219 -3.262 1 97.06 314 LEU B CA 1
ATOM 5212 C C . LEU B 1 314 ? -4.5 33.75 -3.58 1 97.06 314 LEU B C 1
ATOM 5214 O O . LEU B 1 314 ? -4.93 33.719 -4.734 1 97.06 314 LEU B O 1
ATOM 5218 N N . GLY B 1 315 ? -5.23 34.125 -2.566 1 97.38 315 GLY B N 1
ATOM 5219 C CA . GLY B 1 315 ? -6.582 34.656 -2.76 1 97.38 315 GLY B CA 1
ATOM 5220 C C . GLY B 1 315 ? -7.629 33.531 -2.785 1 97.38 315 GLY B C 1
ATOM 5221 O O . GLY B 1 315 ? -8.781 33.781 -3.15 1 97.38 315 GLY B O 1
ATOM 5222 N N . ILE B 1 316 ? -7.293 32.375 -2.416 1 98.12 316 ILE B N 1
ATOM 5223 C CA . ILE B 1 316 ? -8.234 31.266 -2.312 1 98.12 316 ILE B CA 1
ATOM 5224 C C . ILE B 1 316 ? -8.734 31.141 -0.876 1 98.12 316 ILE B C 1
ATOM 5226 O O . ILE B 1 316 ? -8.008 30.688 0.007 1 98.12 316 ILE B O 1
ATOM 5230 N N . SER B 1 317 ? -9.984 31.516 -0.658 1 98.38 317 SER B N 1
ATOM 5231 C CA . SER B 1 317 ? -10.555 31.406 0.68 1 98.38 317 SER B CA 1
ATOM 5232 C C . SER B 1 317 ? -10.672 29.938 1.112 1 98.38 317 SER B C 1
ATOM 5234 O O . SER B 1 317 ? -10.562 29.031 0.286 1 98.38 317 SER B O 1
ATOM 5236 N N . TYR B 1 318 ? -10.883 29.734 2.357 1 98.38 318 TYR B N 1
ATOM 5237 C CA . TYR B 1 318 ? -11.031 28.375 2.861 1 98.38 318 TYR B CA 1
ATOM 5238 C C . TYR B 1 318 ? -12.203 27.672 2.182 1 98.38 318 TYR B C 1
ATOM 5240 O O . TYR B 1 318 ? -12.094 26.5 1.806 1 98.38 318 TYR B O 1
ATOM 5248 N N . ASP B 1 319 ? -13.352 28.391 2.037 1 98.75 319 ASP B N 1
ATOM 5249 C CA . ASP B 1 319 ? -14.508 27.797 1.362 1 98.75 319 ASP B CA 1
ATOM 5250 C C . ASP B 1 319 ? -14.172 27.438 -0.081 1 98.75 319 ASP B C 1
ATOM 5252 O O . ASP B 1 319 ? -14.57 26.375 -0.564 1 98.75 319 ASP B O 1
ATOM 5256 N N . GLN B 1 320 ? -13.461 28.312 -0.726 1 98.62 320 GLN B N 1
ATOM 5257 C CA . GLN B 1 320 ? -13.047 28.031 -2.098 1 98.62 320 GLN B CA 1
ATOM 5258 C C . GLN B 1 320 ? -12.117 26.828 -2.16 1 98.62 320 GLN B C 1
ATOM 5260 O O . GLN B 1 320 ? -12.188 26.031 -3.1 1 98.62 320 GLN B O 1
ATOM 5265 N N . LEU B 1 321 ? -11.195 26.734 -1.222 1 98.69 321 LEU B N 1
ATOM 5266 C CA . LEU B 1 321 ? -10.297 25.594 -1.149 1 98.69 321 LEU B CA 1
ATOM 5267 C C . LEU B 1 321 ? -11.078 24.297 -1.012 1 98.69 321 LEU B C 1
ATOM 5269 O O . LEU B 1 321 ? -10.805 23.328 -1.727 1 98.69 321 LEU B O 1
ATOM 5273 N N . ILE B 1 322 ? -12.031 24.25 -0.112 1 98.75 322 ILE B N 1
ATOM 5274 C CA . ILE B 1 322 ? -12.836 23.062 0.113 1 98.75 322 ILE B CA 1
ATOM 5275 C C . ILE B 1 322 ? -13.602 22.703 -1.162 1 98.75 322 ILE B C 1
ATOM 5277 O O . ILE B 1 322 ? -13.68 21.531 -1.544 1 98.75 322 ILE B O 1
ATOM 5281 N N . GLN B 1 323 ? -14.164 23.688 -1.826 1 98.75 323 GLN B N 1
ATOM 5282 C CA . GLN B 1 323 ? -14.852 23.438 -3.09 1 98.75 323 GLN B CA 1
ATOM 5283 C C . GLN B 1 323 ? -13.898 22.844 -4.125 1 98.75 323 GLN B C 1
ATOM 5285 O O . GLN B 1 323 ? -14.266 21.922 -4.855 1 98.75 323 GLN B O 1
ATOM 5290 N N . LYS B 1 324 ? -12.711 23.438 -4.203 1 98.44 324 LYS B N 1
ATOM 5291 C CA . LYS B 1 324 ? -11.727 22.906 -5.137 1 98.44 324 LYS B CA 1
ATOM 5292 C C . LYS B 1 324 ? -11.422 21.438 -4.852 1 98.44 324 LYS B C 1
ATOM 5294 O O . LYS B 1 324 ? -11.289 20.641 -5.777 1 98.44 324 LYS B O 1
ATOM 5299 N N . LEU B 1 325 ? -11.234 21.109 -3.65 1 98.44 325 LEU B N 1
ATOM 5300 C CA . LEU B 1 325 ? -10.914 19.734 -3.273 1 98.44 325 LEU B CA 1
ATOM 5301 C C . LEU B 1 325 ? -12.062 18.797 -3.627 1 98.44 325 LEU B C 1
ATOM 5303 O O . LEU B 1 325 ? -11.828 17.672 -4.062 1 98.44 325 LEU B O 1
ATOM 5307 N N . LEU B 1 326 ? -13.328 19.234 -3.398 1 98.56 326 LEU B N 1
ATOM 5308 C CA . LEU B 1 326 ? -14.492 18.453 -3.816 1 98.56 326 LEU B CA 1
ATOM 5309 C C . LEU B 1 326 ? -14.484 18.25 -5.328 1 98.56 326 LEU B C 1
ATOM 5311 O O . LEU B 1 326 ? -14.734 17.141 -5.801 1 98.56 326 LEU B O 1
ATOM 5315 N N . ASP B 1 327 ? -14.148 19.312 -6.035 1 98.19 327 ASP B N 1
ATOM 5316 C CA . ASP B 1 327 ? -14.125 19.234 -7.492 1 98.19 327 ASP B CA 1
ATOM 5317 C C . ASP B 1 327 ? -13.039 18.281 -7.977 1 98.19 327 ASP B C 1
ATOM 5319 O O . ASP B 1 327 ? -13.266 17.484 -8.898 1 98.19 327 ASP B O 1
ATOM 5323 N N . TYR B 1 328 ? -11.867 18.438 -7.371 1 98.06 328 TYR B N 1
ATOM 5324 C CA . TYR B 1 328 ? -10.797 17.5 -7.715 1 98.06 328 TYR B CA 1
ATOM 5325 C C . TYR B 1 328 ? -11.219 16.062 -7.473 1 98.06 328 TYR B C 1
ATOM 5327 O O . TYR B 1 328 ? -10.953 15.188 -8.297 1 98.06 328 TYR B O 1
ATOM 5335 N N . GLY B 1 329 ? -11.789 15.797 -6.316 1 97.69 329 GLY B N 1
ATOM 5336 C CA . GLY B 1 329 ? -12.227 14.453 -5.973 1 97.69 329 GLY B CA 1
ATOM 5337 C C . GLY B 1 329 ? -13.227 13.875 -6.953 1 97.69 329 GLY B C 1
ATOM 5338 O O . GLY B 1 329 ? -13.188 12.688 -7.258 1 97.69 329 GLY B O 1
ATOM 5339 N N . LYS B 1 330 ? -14.148 14.648 -7.465 1 96.88 330 LYS B N 1
ATOM 5340 C CA . LYS B 1 330 ? -15.172 14.219 -8.414 1 96.88 330 LYS B CA 1
ATOM 5341 C C . LYS B 1 330 ? -14.57 13.945 -9.789 1 96.88 330 LYS B C 1
ATOM 5343 O O . LYS B 1 330 ? -15.055 13.078 -10.516 1 96.88 330 LYS B O 1
ATOM 5348 N N . ARG B 1 331 ? -13.523 14.656 -10.078 1 93.5 331 ARG B N 1
ATOM 5349 C CA . ARG B 1 331 ? -12.945 14.586 -11.414 1 93.5 331 ARG B CA 1
ATOM 5350 C C . ARG B 1 331 ? -11.867 13.508 -11.492 1 93.5 331 ARG B C 1
ATOM 5352 O O . ARG B 1 331 ? -11.523 13.047 -12.578 1 93.5 331 ARG B O 1
ATOM 5359 N N . ARG B 1 332 ? -11.383 13.141 -10.312 1 85.94 332 ARG B N 1
ATOM 5360 C CA . ARG B 1 332 ? -10.297 12.156 -10.336 1 85.94 332 ARG B CA 1
ATOM 5361 C C . ARG B 1 332 ? -10.75 10.867 -11.016 1 85.94 332 ARG B C 1
ATOM 5363 O O . ARG B 1 332 ? -11.82 10.336 -10.711 1 85.94 332 ARG B O 1
ATOM 5370 N N . ARG B 1 333 ? -10.016 10.555 -12.008 1 65.5 333 ARG B N 1
ATOM 5371 C CA . ARG B 1 333 ? -10.328 9.336 -12.742 1 65.5 333 ARG B CA 1
ATOM 5372 C C . ARG B 1 333 ? -9.719 8.117 -12.062 1 65.5 333 ARG B C 1
ATOM 5374 O O . ARG B 1 333 ? -8.625 8.195 -11.492 1 65.5 333 ARG B O 1
ATOM 5381 N N . GLY B 1 334 ? -10.531 7.254 -11.594 1 59.41 334 GLY B N 1
ATOM 5382 C CA . GLY B 1 334 ? -10.023 6.008 -11.039 1 59.41 334 GLY B CA 1
ATOM 5383 C C . GLY B 1 334 ? -9.18 5.215 -12.016 1 59.41 334 GLY B C 1
ATOM 5384 O O . GLY B 1 334 ? -9.242 5.438 -13.227 1 59.41 334 GLY B O 1
#

Radius of gyration: 25.62 Å; Cα contacts (8 Å, |Δi|>4): 1393; chains: 2; bounding box: 58×69×62 Å

Solvent-accessible surface area (backbone atoms only — not comparable to full-atom values): 35521 Å² total; per-residue (Å²): 93,40,33,30,40,34,30,60,30,94,52,81,72,53,92,80,68,65,57,71,77,54,43,72,38,79,92,24,41,42,60,40,45,50,43,50,34,39,41,73,72,67,32,45,64,40,81,43,68,33,31,76,54,59,60,68,52,54,49,48,45,69,73,66,56,41,67,29,32,46,64,57,56,51,38,44,70,86,31,50,84,41,29,18,26,56,46,18,47,34,58,61,68,70,39,41,41,29,38,35,46,29,64,29,39,45,44,41,39,31,53,64,54,44,51,39,61,39,58,84,48,93,58,40,58,60,61,68,50,79,30,53,61,92,45,77,88,63,90,62,83,84,58,58,71,40,27,36,41,32,49,34,49,57,60,88,33,51,75,28,46,81,76,20,56,27,70,45,70,70,52,42,50,53,48,44,51,50,43,27,70,75,66,67,38,37,27,27,41,26,37,60,73,73,55,46,41,34,38,41,29,39,37,32,68,93,67,70,44,69,39,58,47,29,24,60,42,69,73,55,50,64,85,91,48,88,81,72,75,23,29,50,62,72,72,32,67,68,56,17,62,69,26,40,47,44,80,43,70,60,71,92,69,53,70,67,59,50,51,49,52,43,51,49,51,53,49,52,38,57,74,54,55,50,25,27,38,33,34,35,36,30,33,38,28,93,84,70,47,65,30,51,75,44,58,35,47,75,56,70,68,20,72,83,25,71,54,32,47,26,34,41,77,75,69,36,46,61,53,55,46,54,50,48,35,51,50,40,15,68,62,55,76,129,92,40,34,30,41,34,31,60,29,93,51,80,73,54,92,80,67,65,57,71,78,53,43,71,39,78,91,24,42,41,61,42,45,50,44,51,34,40,39,74,73,68,32,44,64,39,82,40,68,33,31,76,54,59,61,67,51,56,49,48,46,70,73,66,55,44,67,29,32,46,64,58,57,51,39,44,70,88,32,47,82,42,30,17,27,55,46,18,46,35,58,61,67,69,41,42,40,30,39,35,46,29,64,29,39,45,44,41,40,31,50,63,54,43,49,39,62,39,58,86,48,94,59,40,58,61,61,66,48,78,31,53,61,92,45,78,86,62,90,61,83,85,58,59,70,42,26,36,42,33,49,35,52,58,61,87,31,50,77,28,46,82,76,21,56,27,71,44,68,70,52,42,50,53,50,44,51,49,42,27,71,74,67,67,39,38,29,29,39,26,38,60,74,72,56,46,43,35,39,41,29,38,38,35,67,91,67,71,44,68,41,58,47,29,24,60,40,69,73,55,49,63,84,89,47,88,82,72,78,22,30,50,62,71,72,30,68,68,56,16,61,70,28,38,46,44,79,44,71,60,71,92,68,52,70,67,57,49,52,48,51,45,50,49,51,52,48,50,38,58,75,55,55,49,25,27,36,32,33,34,36,30,33,36,28,94,84,68,45,63,29,50,75,45,59,35,50,76,57,70,68,19,72,82,27,70,52,32,47,26,34,41,77,75,71,36,47,60,53,54,47,52,49,49,33,52,50,39,14,68,64,56,74,130

Sequence (668 aa):
MRVLVAFDFPTALPKNGDYRSLLHAEDWRPTRNVMEAIARLGHEPILQGVYDDILPLVFTIKRKKPDIVFNLLESFRQKRHYEGALAGLFDLLQVPYTGCSAEALTICRNKSYTKLLLRHTKIKFPRSVVFPRGKTNRSIKDLKFPVIVKPLGLEGSDGISQASFVADEAACIERVKTLHETYEVDALAEEYIEGREIYAGVLGLEKLTALPLREMLFTNFPEDRPKFATFHAKWNPEFRKKWGIKNTFAKGIDEKTQADIEQISKSAFRALGLSGFARLDLRLTDKNEIFVLEVNPNPNIANDDEIAYASQRLGISYDQLIQKLLDYGKRRRGMRVLVAFDFPTALPKNGDYRSLLHAEDWRPTRNVMEAIARLGHEPILQGVYDDILPLVFTIKRKKPDIVFNLLESFRQKRHYEGALAGLFDLLQVPYTGCSAEALTICRNKSYTKLLLRHTKIKFPRSVVFPRGKTNRSIKDLKFPVIVKPLGLEGSDGISQASFVADEAACIERVKTLHETYEVDALAEEYIEGREIYAGVLGLEKLTALPLREMLFTNFPEDRPKFATFHAKWNPEFRKKWGIKNTFAKGIDEKTQADIEQISKSAFRALGLSGFARLDLRLTDKNEIFVLEVNPNPNIANDDEIAYASQRLGISYDQLIQKLLDYGKRRRG

Organism: Turneriella parva (strain ATCC BAA-1111 / DSM 21527 / NCTC 11395 / H) (NCBI:txid869212)

InterPro domains:
  IPR011095 D-alanine--D-alanine ligase, C-terminal [PF07478] (137-326)
  IPR011761 ATP-grasp fold [PS50975] (115-327)
  IPR013815 ATP-grasp fold, subdomain 1 [G3DSA:3.30.1490.20] (125-193)
  IPR016185 Pre-ATP-grasp domain superfamily [SSF52440] (29-110)